Protein AF-0000000080700671 (afdb_homodimer)

InterPro domains:
  IPR002347 Short-chain dehydrogenase/reductase SDR [PF00106] (3-202)
  IPR002347 Short-chain dehydrogenase/reductase SDR [PR00081] (3-20)
  IPR002347 Short-chain dehydrogenase/reductase SDR [PR00081] (82-93)
  IPR002347 Short-chain dehydrogenase/reductase SDR [PR00081] (157-176)
  IPR002347 Short-chain dehydrogenase/reductase SDR [PR00081] (179-196)
  IPR036291 NAD(P)-binding domain superfamily [SSF51735] (3-239)
  IPR051721 Biopterin synthesis and organic compound reduction [PTHR44085] (3-232)

Organism: Aerococcus viridans (strain ATCC 11563 / DSM 20340 / CCUG 4311 / JCM 20461 / NBRC 12219 / NCTC 8251 / M1) (NCBI:txid655812)

Secondary structure (DSSP, 8-state):
-EEEEEESTTSHHHHHHHHHH--TTEEEEEEES-HHHHHHHHHHHHHH--S-EEEEE--TT-GGGHHHHHHHHHTTS-TTS--EEEEEE--------B-GGG--HHHHHHHHIIIIIHHHHHHHHHHHHHHHHT-EEEEEEE--GGGGS--TTBHHHHHHHHHHHHHHHHHHHHS-TTSSEEEEEEE--SB-SHHHHHHHH---TT-TTHHHHHHHHHTT-PBPHHHHHHHHIIIIIS-TT--EEEEETHHHHH--/-EEEEEESTTSHHHHHHHHHH--TTEEEEEEES-HHHHHHHHHHHHHH--S-EEEEE--TT-GGGHHHHHHHHHTTS-TTS--EEEEEE--------B-GGG--HHHHHHHHIIIIIHHHHHHHHHHHHHHHHT-EEEEEEE--GGGGS--TTBHHHHHHHHHHHHHHHHHHHHS-TT-SEEEEEEE--SB-SHHHHHHHH---TT-TTHHHHHHHHHTT-PBPHHHHHHHHIIIIIS-TT--EEEEETHHHHHT-

pLDDT: mean 85.97, std 13.71, range [36.41, 98.44]

Structure (mmCIF, N/CA/C/O backbone):
data_AF-0000000080700671-model_v1
#
loop_
_entity.id
_entity.type
_entity.pdbx_description
1 polymer 'Oxidoreductase, short chain dehydrogenase/reductase family protein'
#
loop_
_atom_site.group_PDB
_atom_site.id
_atom_site.type_symbol
_atom_site.label_atom_id
_atom_site.label_alt_id
_atom_site.label_comp_id
_atom_site.label_asym_id
_atom_site.label_entity_id
_atom_site.label_seq_id
_atom_site.pdbx_PDB_ins_code
_atom_site.Cartn_x
_atom_site.Cartn_y
_atom_site.Cartn_z
_atom_site.occupancy
_atom_site.B_iso_or_equiv
_atom_site.auth_seq_id
_atom_site.auth_comp_id
_atom_site.auth_asym_id
_atom_site.auth_atom_id
_atom_site.pdbx_PDB_model_num
ATOM 1 N N . MET A 1 1 ? -6.324 30.266 15.25 1 91.19 1 MET A N 1
ATOM 2 C CA . MET A 1 1 ? -5.254 29.359 15.656 1 91.19 1 MET A CA 1
ATOM 3 C C . MET A 1 1 ? -5.191 28.141 14.727 1 91.19 1 MET A C 1
ATOM 5 O O . MET A 1 1 ? -6.215 27.703 14.203 1 91.19 1 MET A O 1
ATOM 9 N N . GLU A 1 2 ? -3.973 27.672 14.469 1 95.5 2 GLU A N 1
ATOM 10 C CA . GLU A 1 2 ? -3.773 26.531 13.586 1 95.5 2 GLU A CA 1
ATOM 11 C C . GLU A 1 2 ? -2.814 25.516 14.203 1 95.5 2 GLU A C 1
ATOM 13 O O . GLU A 1 2 ? -1.739 25.891 14.688 1 95.5 2 GLU A O 1
ATOM 18 N N . TYR A 1 3 ? -3.271 24.281 14.273 1 97.06 3 TYR A N 1
ATOM 19 C CA . TYR A 1 3 ? -2.389 23.188 14.672 1 97.06 3 TYR A CA 1
ATOM 20 C C . TYR A 1 3 ? -1.729 22.547 13.453 1 97.06 3 TYR A C 1
ATOM 22 O O . TYR A 1 3 ? -2.412 22.078 12.547 1 97.06 3 TYR A O 1
ATOM 30 N N . VAL A 1 4 ? -0.402 22.562 13.391 1 97.69 4 VAL A N 1
ATOM 31 C CA . VAL A 1 4 ? 0.338 21.984 12.266 1 97.69 4 VAL A CA 1
ATOM 32 C C . VAL A 1 4 ? 1.104 20.75 12.727 1 97.69 4 VAL A C 1
ATOM 34 O O . VAL A 1 4 ? 2.041 20.859 13.516 1 97.69 4 VAL A O 1
ATOM 37 N N . ILE A 1 5 ? 0.683 19.625 12.242 1 98.25 5 ILE A N 1
ATOM 38 C CA . ILE A 1 5 ? 1.315 18.344 12.547 1 98.25 5 ILE A CA 1
ATOM 39 C C . ILE A 1 5 ? 2.33 18 11.453 1 98.25 5 ILE A C 1
ATOM 41 O O . ILE A 1 5 ? 1.986 17.953 10.273 1 98.25 5 ILE A O 1
ATOM 45 N N . ILE A 1 6 ? 3.594 17.766 11.797 1 97.88 6 ILE A N 1
ATOM 46 C CA . ILE A 1 6 ? 4.641 17.422 10.844 1 97.88 6 ILE A CA 1
ATOM 47 C C . ILE A 1 6 ? 5.254 16.078 11.211 1 97.88 6 ILE A C 1
ATOM 49 O O . ILE A 1 6 ? 5.828 15.922 12.297 1 97.88 6 ILE A O 1
ATOM 53 N N . THR A 1 7 ? 5.125 15.109 10.367 1 97.88 7 THR A N 1
ATOM 54 C CA . THR A 1 7 ? 5.812 13.836 10.57 1 97.88 7 THR A CA 1
ATOM 55 C C . THR A 1 7 ? 7.207 13.875 9.953 1 97.88 7 THR A C 1
ATOM 57 O O . THR A 1 7 ? 7.426 14.531 8.938 1 97.88 7 THR A O 1
ATOM 60 N N . GLY A 1 8 ? 8.141 13.125 10.586 1 94.62 8 GLY A N 1
ATOM 61 C CA . GLY A 1 8 ? 9.508 13.156 10.102 1 94.62 8 GLY A CA 1
ATOM 62 C C . GLY A 1 8 ? 10.188 14.5 10.305 1 94.62 8 GLY A C 1
ATOM 63 O O . GLY A 1 8 ? 10.859 15 9.398 1 94.62 8 GLY A O 1
ATOM 64 N N . ALA A 1 9 ? 10.023 15.078 11.414 1 92.81 9 ALA A N 1
ATOM 65 C CA . ALA A 1 9 ? 10.422 16.453 11.664 1 92.81 9 ALA A CA 1
ATOM 66 C C . ALA A 1 9 ? 11.883 16.531 12.117 1 92.81 9 ALA A C 1
ATOM 68 O O . ALA A 1 9 ? 12.414 17.625 12.344 1 92.81 9 ALA A O 1
ATOM 69 N N . ARG A 1 10 ? 12.57 15.438 12.156 1 86 10 ARG A N 1
ATOM 70 C CA . ARG A 1 10 ? 13.898 15.43 12.773 1 86 10 ARG A CA 1
ATOM 71 C C . ARG A 1 10 ? 14.961 15.906 11.789 1 86 10 ARG A C 1
ATOM 73 O O . ARG A 1 10 ? 16.031 16.359 12.203 1 86 10 ARG A O 1
ATOM 80 N N . LYS A 1 11 ? 14.781 15.75 10.508 1 83.62 11 LYS A N 1
ATOM 81 C CA . LYS A 1 11 ? 15.812 16.094 9.531 1 83.62 11 LYS A CA 1
ATOM 82 C C . LYS A 1 11 ? 15.195 16.453 8.188 1 83.62 11 LYS A C 1
ATOM 84 O O . LYS A 1 11 ? 13.984 16.344 7.996 1 83.62 11 LYS A O 1
ATOM 89 N N . GLY A 1 12 ? 16 17.078 7.395 1 88.25 12 GLY A N 1
ATOM 90 C CA . GLY A 1 12 ? 15.617 17.312 6.012 1 88.25 12 GLY A CA 1
ATOM 91 C C . GLY A 1 12 ? 14.484 18.312 5.871 1 88.25 12 GLY A C 1
ATOM 92 O O . GLY A 1 12 ? 14.516 19.391 6.465 1 88.25 12 GLY A O 1
ATOM 93 N N . LEU A 1 13 ? 13.609 17.922 5.012 1 89.56 13 LEU A N 1
ATOM 94 C CA . LEU A 1 13 ? 12.492 18.812 4.695 1 89.56 13 LEU A CA 1
ATOM 95 C C . LEU A 1 13 ? 11.602 19.016 5.922 1 89.56 13 LEU A C 1
ATOM 97 O O . LEU A 1 13 ? 11.109 20.125 6.152 1 89.56 13 LEU A O 1
ATOM 101 N N . GLY A 1 14 ? 11.453 17.953 6.75 1 93.56 14 GLY A N 1
ATOM 102 C CA . GLY A 1 14 ? 10.617 18.062 7.938 1 93.56 14 GLY A CA 1
ATOM 103 C C . GLY A 1 14 ? 11.117 19.109 8.922 1 93.56 14 GLY A C 1
ATOM 104 O O . GLY A 1 14 ? 10.336 19.891 9.445 1 93.56 14 GLY A O 1
ATOM 105 N N . ARG A 1 15 ? 12.352 19.094 9.133 1 92.62 15 ARG A N 1
ATOM 106 C CA . ARG A 1 15 ? 12.961 20.062 10.039 1 92.62 15 ARG A CA 1
ATOM 107 C C . ARG A 1 15 ? 12.852 21.469 9.477 1 92.62 15 ARG A C 1
ATOM 109 O O . ARG A 1 15 ? 12.508 22.406 10.203 1 92.62 15 ARG A O 1
ATOM 116 N N . SER A 1 16 ? 13.125 21.609 8.219 1 93.44 16 SER A N 1
ATOM 117 C CA . SER A 1 16 ? 13.047 22.906 7.559 1 93.44 16 SER A CA 1
ATOM 118 C C . SER A 1 16 ? 11.617 23.453 7.57 1 93.44 16 SER A C 1
ATOM 120 O O . SER A 1 16 ? 11.398 24.641 7.777 1 93.44 16 SER A O 1
ATOM 122 N N . LEU A 1 17 ? 10.695 22.578 7.352 1 95.12 17 LEU A N 1
ATOM 123 C CA . LEU A 1 17 ? 9.289 22.969 7.395 1 95.12 17 LEU A CA 1
ATOM 124 C C . LEU A 1 17 ? 8.914 23.469 8.789 1 95.12 17 LEU A C 1
ATOM 126 O O . LEU A 1 17 ? 8.227 24.484 8.922 1 95.12 17 LEU A O 1
ATOM 130 N N . ALA A 1 18 ? 9.375 22.734 9.812 1 95 18 ALA A N 1
ATOM 131 C CA . ALA A 1 18 ? 9.102 23.172 11.18 1 95 18 ALA A CA 1
ATOM 132 C C . ALA A 1 18 ? 9.602 24.594 11.422 1 95 18 ALA A C 1
ATOM 134 O O . ALA A 1 18 ? 8.875 25.422 11.969 1 95 18 ALA A O 1
ATOM 135 N N . ARG A 1 19 ? 10.766 24.922 10.914 1 93.5 19 ARG A N 1
ATOM 136 C CA . ARG A 1 19 ? 11.398 26.234 11.078 1 93.5 19 ARG A CA 1
ATOM 137 C C . ARG A 1 19 ? 10.648 27.312 10.312 1 93.5 19 ARG A C 1
ATOM 139 O O . ARG A 1 19 ? 10.57 28.453 10.758 1 93.5 19 ARG A O 1
ATOM 146 N N . THR A 1 20 ? 10.156 26.875 9.242 1 94.12 20 THR A N 1
ATOM 147 C CA . THR A 1 20 ? 9.602 27.844 8.297 1 94.12 20 THR A CA 1
ATOM 148 C C . THR A 1 20 ? 8.141 28.156 8.633 1 94.12 20 THR A C 1
ATOM 150 O O . THR A 1 20 ? 7.695 29.297 8.469 1 94.12 20 THR A O 1
ATOM 153 N N . VAL A 1 21 ? 7.434 27.188 9.148 1 94.5 21 VAL A N 1
ATOM 154 C CA . VAL A 1 21 ? 5.984 27.328 9.258 1 94.5 21 VAL A CA 1
ATOM 155 C C . VAL A 1 21 ? 5.617 27.906 10.625 1 94.5 21 VAL A C 1
ATOM 157 O O . VAL A 1 21 ? 4.512 28.422 10.812 1 94.5 21 VAL A O 1
ATOM 160 N N . ILE A 1 22 ? 6.469 27.891 11.57 1 92.88 22 ILE A N 1
ATOM 161 C CA . ILE A 1 22 ? 6.16 28.344 12.922 1 92.88 22 ILE A CA 1
ATOM 162 C C . ILE A 1 22 ? 5.895 29.844 12.906 1 92.88 22 ILE A C 1
ATOM 164 O O . ILE A 1 22 ? 6.605 30.609 12.242 1 92.88 22 ILE A O 1
ATOM 168 N N . ASP A 1 23 ? 4.809 30.219 13.523 1 87.62 23 ASP A N 1
ATOM 169 C CA . ASP A 1 23 ? 4.488 31.625 13.742 1 87.62 23 ASP A CA 1
ATOM 170 C C . ASP A 1 23 ? 3.57 31.797 14.953 1 87.62 23 ASP A C 1
ATOM 172 O O . ASP A 1 23 ? 3.279 30.828 15.664 1 87.62 23 ASP A O 1
ATOM 176 N N . LYS A 1 24 ? 3.084 33.062 15.281 1 86.12 24 LYS A N 1
ATOM 177 C CA . LYS A 1 24 ? 2.355 33.406 16.5 1 86.12 24 LYS A CA 1
ATOM 178 C C . LYS A 1 24 ? 0.981 32.75 16.516 1 86.12 24 LYS A C 1
ATOM 180 O O . LYS A 1 24 ? 0.386 32.562 17.594 1 86.12 24 LYS A O 1
ATOM 185 N N . ASP A 1 25 ? 0.47 32.344 15.422 1 90.38 25 ASP A N 1
ATOM 186 C CA . ASP A 1 25 ? -0.887 31.797 15.352 1 90.38 25 ASP A CA 1
ATOM 187 C C . ASP A 1 25 ? -0.872 30.297 15.125 1 90.38 25 ASP A C 1
ATOM 189 O O . ASP A 1 25 ? -1.911 29.688 14.844 1 90.38 25 ASP A O 1
ATOM 193 N N . ARG A 1 26 ? 0.323 29.641 15.273 1 94.44 26 ARG A N 1
ATOM 194 C CA . ARG A 1 26 ? 0.425 28.203 14.984 1 94.44 26 ARG A CA 1
ATOM 195 C C . ARG A 1 26 ? 1.036 27.453 16.156 1 94.44 26 ARG A C 1
ATOM 197 O O . ARG A 1 26 ? 1.995 27.922 16.781 1 94.44 26 ARG A O 1
ATOM 204 N N . VAL A 1 27 ? 0.409 26.375 16.484 1 94.38 27 VAL A N 1
ATOM 205 C CA . VAL A 1 27 ? 0.994 25.391 17.375 1 94.38 27 VAL A CA 1
ATOM 206 C C . VAL A 1 27 ? 1.587 24.234 16.562 1 94.38 27 VAL A C 1
ATOM 208 O O . VAL A 1 27 ? 0.885 23.609 15.773 1 94.38 27 VAL A O 1
ATOM 211 N N . LEU A 1 28 ? 2.863 23.953 16.75 1 96.56 28 LEU A N 1
ATOM 212 C CA . LEU A 1 28 ? 3.523 22.891 15.992 1 96.56 28 LEU A CA 1
ATOM 213 C C . LEU A 1 28 ? 3.51 21.594 16.781 1 96.56 28 LEU A C 1
ATOM 215 O O . LEU A 1 28 ? 3.768 21.578 17.984 1 96.56 28 LEU A O 1
ATOM 219 N N . ILE A 1 29 ? 3.139 20.594 16.125 1 97.44 29 ILE A N 1
ATOM 220 C CA . ILE A 1 29 ? 3.203 19.219 16.641 1 97.44 29 ILE A CA 1
ATOM 221 C C . ILE A 1 29 ? 4.18 18.406 15.805 1 97.44 29 ILE A C 1
ATOM 223 O O . ILE A 1 29 ? 3.889 18.047 14.656 1 97.44 29 ILE A O 1
ATOM 227 N N . LEU A 1 30 ? 5.336 18.094 16.391 1 97.44 30 LEU A N 1
ATOM 228 C CA . LEU A 1 30 ? 6.434 17.453 15.68 1 97.44 30 LEU A CA 1
ATOM 229 C C . LEU A 1 30 ? 6.531 15.984 16.047 1 97.44 30 LEU A C 1
ATOM 231 O O . LEU A 1 30 ? 6.609 15.625 17.219 1 97.44 30 LEU A O 1
ATOM 235 N N . ILE A 1 31 ? 6.5 15.133 15.047 1 97.75 31 ILE A N 1
ATOM 236 C CA . ILE A 1 31 ? 6.605 13.688 15.234 1 97.75 31 ILE A CA 1
ATOM 237 C C . ILE A 1 31 ? 7.867 13.164 14.547 1 97.75 31 ILE A C 1
ATOM 239 O O . ILE A 1 31 ? 8.078 13.406 13.352 1 97.75 31 ILE A O 1
ATOM 243 N N . ALA A 1 32 ? 8.703 12.516 15.242 1 95.62 32 ALA A N 1
ATOM 244 C CA . ALA A 1 32 ? 9.891 11.852 14.711 1 95.62 32 ALA A CA 1
ATOM 245 C C . ALA A 1 32 ? 10.414 10.797 15.68 1 95.62 32 ALA A C 1
ATOM 247 O O . ALA A 1 32 ? 10.031 10.781 16.859 1 95.62 32 ALA A O 1
ATOM 248 N N . ARG A 1 33 ? 11.312 9.977 15.234 1 91.44 33 ARG A N 1
ATOM 249 C CA . ARG A 1 33 ? 11.789 8.852 16.047 1 91.44 33 ARG A CA 1
ATOM 250 C C . ARG A 1 33 ? 12.812 9.312 17.078 1 91.44 33 ARG A C 1
ATOM 252 O O . ARG A 1 33 ? 12.875 8.773 18.172 1 91.44 33 ARG A O 1
ATOM 259 N N . ASP A 1 34 ? 13.547 10.32 16.719 1 89.62 34 ASP A N 1
ATOM 260 C CA . ASP A 1 34 ? 14.695 10.719 17.516 1 89.62 34 ASP A CA 1
ATOM 261 C C . ASP A 1 34 ? 14.312 11.797 18.531 1 89.62 34 ASP A C 1
ATOM 263 O O . ASP A 1 34 ? 14.172 12.969 18.172 1 89.62 34 ASP A O 1
ATOM 267 N N . GLN A 1 35 ? 14.312 11.352 19.75 1 91.94 35 GLN A N 1
ATOM 268 C CA . GLN A 1 35 ? 13.914 12.281 20.812 1 91.94 35 GLN A CA 1
ATOM 269 C C . GLN A 1 35 ? 14.906 13.43 20.938 1 91.94 35 GLN A C 1
ATOM 271 O O . GLN A 1 35 ? 14.508 14.578 21.141 1 91.94 35 GLN A O 1
ATOM 276 N N . PHE A 1 36 ? 16.125 13.109 20.812 1 91.56 36 PHE A N 1
ATOM 277 C CA . PHE A 1 36 ? 17.156 14.125 20.984 1 91.56 36 PHE A CA 1
ATOM 278 C C . PHE A 1 36 ? 17.047 15.195 19.906 1 91.56 36 PHE A C 1
ATOM 280 O O . PHE A 1 36 ? 17.047 16.391 20.203 1 91.56 36 PHE A O 1
ATOM 287 N N . LYS A 1 37 ? 16.875 14.766 18.672 1 92.06 37 LYS A N 1
ATOM 288 C CA . LYS A 1 37 ? 16.75 15.711 17.562 1 92.06 37 LYS A CA 1
ATOM 289 C C . LYS A 1 37 ? 15.477 16.531 17.672 1 92.06 37 LYS A C 1
ATOM 291 O O . LYS A 1 37 ? 15.453 17.719 17.312 1 92.06 37 LYS A O 1
ATOM 296 N N . LEU A 1 38 ? 14.422 15.93 18.141 1 93.94 38 LEU A N 1
ATOM 297 C CA . LEU A 1 38 ? 13.172 16.641 18.344 1 93.94 38 LEU A CA 1
ATOM 298 C C . LEU A 1 38 ? 13.336 17.719 19.406 1 93.94 38 LEU A C 1
ATOM 300 O O . LEU A 1 38 ? 12.836 18.844 19.25 1 93.94 38 LEU A O 1
ATOM 304 N N . ASN A 1 39 ? 14.039 17.375 20.469 1 91.69 39 ASN A N 1
ATOM 305 C CA . ASN A 1 39 ? 14.289 18.344 21.531 1 91.69 39 ASN A CA 1
ATOM 306 C C . ASN A 1 39 ? 15.133 19.516 21.047 1 91.69 39 ASN A C 1
ATOM 308 O O . ASN A 1 39 ? 14.906 20.672 21.438 1 91.69 39 ASN A O 1
ATOM 312 N N . GLU A 1 40 ? 16.031 19.203 20.219 1 92.94 40 GLU A N 1
ATOM 313 C CA . GLU A 1 40 ? 16.891 20.234 19.656 1 92.94 40 GLU A CA 1
ATOM 314 C C . GLU A 1 40 ? 16.094 21.234 18.828 1 92.94 40 GLU A C 1
ATOM 316 O O . GLU A 1 40 ? 16.266 22.453 18.984 1 92.94 40 GLU A O 1
ATOM 321 N N . ILE A 1 41 ? 15.258 20.719 18 1 91.88 41 ILE A N 1
ATOM 322 C CA . ILE A 1 41 ? 14.477 21.609 17.156 1 91.88 41 ILE A CA 1
ATOM 323 C C . ILE A 1 41 ? 13.492 22.391 18 1 91.88 41 ILE A C 1
ATOM 325 O O . ILE A 1 41 ? 13.266 23.578 17.766 1 91.88 41 ILE A O 1
ATOM 329 N N . LYS A 1 42 ? 12.906 21.766 18.953 1 92.69 42 LYS A N 1
ATOM 330 C CA . LYS A 1 42 ? 12 22.453 19.859 1 92.69 42 LYS A CA 1
ATOM 331 C C . LYS A 1 42 ? 12.703 23.594 20.594 1 92.69 42 LYS A C 1
ATOM 333 O O . LYS A 1 42 ? 12.18 24.703 20.656 1 92.69 42 LYS A O 1
ATOM 338 N N . ALA A 1 43 ? 13.875 23.328 21.094 1 91.75 43 ALA A N 1
ATOM 339 C CA . ALA A 1 43 ? 14.648 24.344 21.812 1 91.75 43 ALA A CA 1
ATOM 340 C C . ALA A 1 43 ? 15.008 25.516 20.891 1 91.75 43 ALA A C 1
ATOM 342 O O . ALA A 1 43 ? 14.922 26.672 21.281 1 91.75 43 ALA A O 1
ATOM 343 N N . GLU A 1 44 ? 15.398 25.172 19.734 1 91.75 44 GLU A N 1
ATOM 344 C CA . GLU A 1 44 ? 15.75 26.172 18.734 1 91.75 44 GLU A CA 1
ATOM 345 C C . GLU A 1 44 ? 14.57 27.094 18.422 1 91.75 44 GLU A C 1
ATOM 347 O O . GLU A 1 44 ? 14.719 28.312 18.406 1 91.75 44 GLU A O 1
ATOM 352 N N . LEU A 1 45 ? 13.445 26.516 18.188 1 91.75 45 LEU A N 1
ATOM 353 C CA . LEU A 1 45 ? 12.258 27.266 17.781 1 91.75 45 LEU A CA 1
ATOM 354 C C . LEU A 1 45 ? 11.719 28.078 18.953 1 91.75 45 LEU A C 1
ATOM 356 O O . LEU A 1 45 ? 11.203 29.188 18.766 1 91.75 45 LEU A O 1
ATOM 360 N N . ASN A 1 46 ? 11.867 27.562 20.156 1 89.31 46 ASN A N 1
ATOM 361 C CA . ASN A 1 46 ? 11.367 28.25 21.344 1 89.31 46 ASN A CA 1
ATOM 362 C C . ASN A 1 46 ? 12.156 29.516 21.641 1 89.31 46 ASN A C 1
ATOM 364 O O . ASN A 1 46 ? 11.664 30.422 22.328 1 89.31 46 ASN A O 1
ATOM 368 N N . LYS A 1 47 ? 13.336 29.547 21.25 1 87.19 47 LYS A N 1
ATOM 369 C CA . LYS A 1 47 ? 14.148 30.734 21.453 1 87.19 47 LYS A CA 1
ATOM 370 C C . LYS A 1 47 ? 13.562 31.938 20.703 1 87.19 47 LYS A C 1
ATOM 372 O O . LYS A 1 47 ? 13.641 33.062 21.188 1 87.19 47 LYS A O 1
ATOM 377 N N . LYS A 1 48 ? 12.938 31.609 19.656 1 82.69 48 LYS A N 1
ATOM 378 C CA . LYS A 1 48 ? 12.461 32.688 18.797 1 82.69 48 LYS A CA 1
ATOM 379 C C . LYS A 1 48 ? 10.953 32.875 18.906 1 82.69 48 LYS A C 1
ATOM 381 O O . LYS A 1 48 ? 10.43 33.969 18.656 1 82.69 48 LYS A O 1
ATOM 386 N N . HIS A 1 49 ? 10.406 31.75 19.156 1 81.44 49 HIS A N 1
ATOM 387 C CA . HIS A 1 49 ? 8.945 31.75 19.219 1 81.44 49 HIS A CA 1
ATOM 388 C C . HIS A 1 49 ? 8.453 31.297 20.594 1 81.44 49 HIS A C 1
ATOM 390 O O . HIS A 1 49 ? 8.992 30.344 21.172 1 81.44 49 HIS A O 1
ATOM 396 N N . HIS A 1 50 ? 7.664 32.062 21.203 1 78.06 50 HIS A N 1
ATOM 397 C CA . HIS A 1 50 ? 7.102 31.688 22.484 1 78.06 50 HIS A CA 1
ATOM 398 C C . HIS A 1 50 ? 5.828 30.859 22.312 1 78.06 50 HIS A C 1
ATOM 400 O O . HIS A 1 50 ? 4.902 30.969 23.125 1 78.06 50 HIS A O 1
ATOM 406 N N . GLN A 1 51 ? 5.812 30.125 21.203 1 75.69 51 GLN A N 1
ATOM 407 C CA . GLN A 1 51 ? 4.625 29.328 20.891 1 75.69 51 GLN A CA 1
ATOM 408 C C . GLN A 1 51 ? 4.77 27.906 21.391 1 75.69 51 GLN A C 1
ATOM 410 O O . GLN A 1 51 ? 5.879 27.453 21.703 1 75.69 51 GLN A O 1
ATOM 415 N N . LYS A 1 52 ? 3.643 27.359 21.578 1 83.88 52 LYS A N 1
ATOM 416 C CA . LYS A 1 52 ? 3.586 25.969 22.016 1 83.88 52 LYS A CA 1
ATOM 417 C C . LYS A 1 52 ? 4.055 25.016 20.922 1 83.88 52 LYS A C 1
ATOM 419 O O . LYS A 1 52 ? 3.549 25.062 19.797 1 83.88 52 LYS A O 1
ATOM 424 N N . ILE A 1 53 ? 5.16 24.375 21.172 1 93.31 53 ILE A N 1
ATOM 425 C CA . ILE A 1 53 ? 5.672 23.312 20.312 1 93.31 53 ILE A CA 1
ATOM 426 C C . ILE A 1 53 ? 5.586 21.969 21.031 1 93.31 53 ILE A C 1
ATOM 428 O O . ILE A 1 53 ? 6.145 21.812 22.125 1 93.31 53 ILE A O 1
ATOM 432 N N . LEU A 1 54 ? 4.84 21.062 20.484 1 94.56 54 LEU A N 1
ATOM 433 C CA . LEU A 1 54 ? 4.699 19.719 21.047 1 94.56 54 LEU A CA 1
ATOM 434 C C . LEU A 1 54 ? 5.527 18.719 20.25 1 94.56 54 LEU A C 1
ATOM 436 O O . LEU A 1 54 ? 5.414 18.641 19.031 1 94.56 54 LEU A O 1
ATOM 440 N N . ALA A 1 55 ? 6.418 18.047 20.938 1 95.12 55 ALA A N 1
ATOM 441 C CA . ALA A 1 55 ? 7.266 17.047 20.297 1 95.12 55 ALA A CA 1
ATOM 442 C C . ALA A 1 55 ? 6.863 15.641 20.75 1 95.12 55 ALA A C 1
ATOM 444 O O . ALA A 1 55 ? 6.762 15.359 21.938 1 95.12 55 ALA A O 1
ATOM 445 N N . TYR A 1 56 ? 6.605 14.805 19.797 1 96.94 56 TYR A N 1
ATOM 446 C CA . TYR A 1 56 ? 6.25 13.414 20.062 1 96.94 56 TYR A CA 1
ATOM 447 C C . TYR A 1 56 ? 7.301 12.461 19.484 1 96.94 56 TYR A C 1
ATOM 449 O O . TYR A 1 56 ? 7.297 12.172 18.297 1 96.94 56 TYR A O 1
ATOM 457 N N . PRO A 1 57 ? 8.25 12 20.391 1 97 57 PRO A N 1
ATOM 458 C CA . PRO A 1 57 ? 9.133 10.922 19.922 1 97 57 PRO A CA 1
ATOM 459 C C . PRO A 1 57 ? 8.383 9.625 19.625 1 97 57 PRO A C 1
ATOM 461 O O . PRO A 1 57 ? 7.902 8.961 20.547 1 97 57 PRO A O 1
ATOM 464 N N . PHE A 1 58 ? 8.273 9.305 18.344 1 97.5 58 PHE A N 1
ATOM 465 C CA . PHE A 1 58 ? 7.449 8.172 17.953 1 97.5 58 PHE A CA 1
ATOM 466 C C . PHE A 1 58 ? 7.953 7.566 16.641 1 97.5 58 PHE A C 1
ATOM 468 O O . PHE A 1 58 ? 8.297 8.289 15.711 1 97.5 58 PHE A O 1
ATOM 475 N N . ASP A 1 59 ? 8.047 6.309 16.672 1 96.88 59 ASP A N 1
ATOM 476 C CA . ASP A 1 59 ? 8.375 5.551 15.461 1 96.88 59 ASP A CA 1
ATOM 477 C C . ASP A 1 59 ? 7.113 5.102 14.727 1 96.88 59 ASP A C 1
ATOM 479 O O . ASP A 1 59 ? 6.387 4.234 15.211 1 96.88 59 ASP A O 1
ATOM 483 N N . LEU A 1 60 ? 6.949 5.637 13.531 1 96.62 60 LEU A N 1
ATOM 484 C CA . LEU A 1 60 ? 5.734 5.359 12.773 1 96.62 60 LEU A CA 1
ATOM 485 C C . LEU A 1 60 ? 5.688 3.896 12.344 1 96.62 60 LEU A C 1
ATOM 487 O O . LEU A 1 60 ? 4.645 3.412 11.891 1 96.62 60 LEU A O 1
ATOM 491 N N . ASN A 1 61 ? 6.77 3.164 12.5 1 95.56 61 ASN A N 1
ATOM 492 C CA . ASN A 1 61 ? 6.77 1.725 12.258 1 95.56 61 ASN A CA 1
ATOM 493 C C . ASN A 1 61 ? 5.938 0.986 13.305 1 95.56 61 ASN A C 1
ATOM 495 O O . ASN A 1 61 ? 5.594 -0.182 13.117 1 95.56 61 ASN A O 1
ATOM 499 N N . ASN A 1 62 ? 5.773 1.614 14.406 1 96.12 62 ASN A N 1
ATOM 500 C CA . ASN A 1 62 ? 4.914 1.041 15.445 1 96.12 62 ASN A CA 1
ATOM 501 C C . ASN A 1 62 ? 3.441 1.315 15.164 1 96.12 62 ASN A C 1
ATOM 503 O O . ASN A 1 62 ? 2.775 2.004 15.938 1 96.12 62 ASN A O 1
ATOM 507 N N . TYR A 1 63 ? 2.947 0.668 14.227 1 95.75 63 TYR A N 1
ATOM 508 C CA . TYR A 1 63 ? 1.61 0.933 13.711 1 95.75 63 TYR A CA 1
ATOM 509 C C . TYR A 1 63 ? 0.563 0.804 14.812 1 95.75 63 TYR A C 1
ATOM 511 O O . TYR A 1 63 ? -0.365 1.612 14.891 1 95.75 63 TYR A O 1
ATOM 519 N N . GLU A 1 64 ? 0.706 -0.164 15.641 1 93.94 64 GLU A N 1
ATOM 520 C CA . GLU A 1 64 ? -0.296 -0.486 16.656 1 93.94 64 GLU A CA 1
ATOM 521 C C . GLU A 1 64 ? -0.45 0.651 17.656 1 93.94 64 GLU A C 1
ATOM 523 O O . GLU A 1 64 ? -1.434 0.704 18.406 1 93.94 64 GLU A O 1
ATOM 528 N N . ASN A 1 65 ? 0.469 1.576 17.672 1 97 65 ASN A N 1
ATOM 529 C CA . ASN A 1 65 ? 0.432 2.674 18.641 1 97 65 ASN A CA 1
ATOM 530 C C . ASN A 1 65 ? 0.127 4.004 17.953 1 97 65 ASN A C 1
ATOM 532 O O . ASN A 1 65 ? 0.079 5.047 18.609 1 97 65 ASN A O 1
ATOM 536 N N . VAL A 1 66 ? -0.069 4.027 16.656 1 97.75 66 VAL A N 1
ATOM 537 C CA . VAL A 1 66 ? -0.323 5.266 15.922 1 97.75 66 VAL A CA 1
ATOM 538 C C . VAL A 1 66 ? -1.68 5.836 16.328 1 97.75 66 VAL A C 1
ATOM 540 O O . VAL A 1 66 ? -1.833 7.051 16.469 1 97.75 66 VAL A O 1
ATOM 543 N N . ASP A 1 67 ? -2.609 4.914 16.5 1 97.19 67 ASP A N 1
ATOM 544 C CA . ASP A 1 67 ? -3.934 5.355 16.922 1 97.19 67 ASP A CA 1
ATOM 545 C C . ASP A 1 67 ? -3.865 6.094 18.266 1 97.19 67 ASP A C 1
ATOM 547 O O . ASP A 1 67 ? -4.469 7.156 18.422 1 97.19 67 ASP A O 1
ATOM 551 N N . ASP A 1 68 ? -3.145 5.551 19.188 1 97.44 68 ASP A N 1
ATOM 552 C CA . ASP A 1 68 ? -2.965 6.172 20.5 1 97.44 68 ASP A CA 1
ATOM 553 C C . ASP A 1 68 ? -2.234 7.508 20.375 1 97.44 68 ASP A C 1
ATOM 555 O O . ASP A 1 68 ? -2.578 8.477 21.062 1 97.44 68 ASP A O 1
ATOM 559 N N . LEU A 1 69 ? -1.194 7.52 19.562 1 97.94 69 LEU A N 1
ATOM 560 C CA . LEU A 1 69 ? -0.479 8.758 19.281 1 97.94 69 LEU A CA 1
ATOM 561 C C . LEU A 1 69 ? -1.438 9.852 18.812 1 97.94 69 LEU A C 1
ATOM 563 O O . LEU A 1 69 ? -1.421 10.969 19.328 1 97.94 69 LEU A O 1
ATOM 567 N N . MET A 1 70 ? -2.326 9.516 17.875 1 97.88 70 MET A N 1
ATOM 568 C CA . MET A 1 70 ? -3.262 10.477 17.297 1 97.88 70 MET A CA 1
ATOM 569 C C . MET A 1 70 ? -4.281 10.938 18.344 1 97.88 70 MET A C 1
ATOM 571 O O . MET A 1 70 ? -4.664 12.109 18.359 1 97.88 70 MET A O 1
ATOM 575 N N . ASN A 1 71 ? -4.707 9.977 19.188 1 97.44 71 ASN A N 1
ATOM 576 C CA . ASN A 1 71 ? -5.605 10.359 20.281 1 97.44 71 ASN A CA 1
ATOM 577 C C . ASN A 1 71 ? -4.961 11.391 21.203 1 97.44 71 ASN A C 1
ATOM 579 O O . ASN A 1 71 ? -5.598 12.375 21.578 1 97.44 71 ASN A O 1
ATOM 583 N N . ASN A 1 72 ? -3.748 11.141 21.547 1 97.5 72 ASN A N 1
ATOM 584 C CA . ASN A 1 72 ? -3.016 12.062 22.406 1 97.5 72 ASN A CA 1
ATOM 585 C C . ASN A 1 72 ? -2.879 13.438 21.75 1 97.5 72 ASN A C 1
ATOM 587 O O . ASN A 1 72 ? -3 14.461 22.422 1 97.5 72 ASN A O 1
ATOM 591 N N . ILE A 1 73 ? -2.648 13.492 20.453 1 97.69 73 ILE A N 1
ATOM 592 C CA . ILE A 1 73 ? -2.502 14.742 19.719 1 97.69 73 ILE A CA 1
ATOM 593 C C . ILE A 1 73 ? -3.834 15.484 19.688 1 97.69 73 ILE A C 1
ATOM 595 O O . ILE A 1 73 ? -3.887 16.688 19.953 1 97.69 73 ILE A O 1
ATOM 599 N N . ILE A 1 74 ? -4.902 14.766 19.406 1 97 74 ILE A N 1
ATOM 600 C CA . ILE A 1 74 ? -6.23 15.352 19.297 1 97 74 ILE A CA 1
ATOM 601 C C . ILE A 1 74 ? -6.641 15.961 20.641 1 97 74 ILE A C 1
ATOM 603 O O . ILE A 1 74 ? -7.293 17 20.688 1 97 74 ILE A O 1
ATOM 607 N N . LEU A 1 75 ? -6.168 15.336 21.734 1 95.81 75 LEU A N 1
ATOM 608 C CA . LEU A 1 75 ? -6.473 15.828 23.062 1 95.81 75 LEU A CA 1
ATOM 609 C C . LEU A 1 75 ? -5.828 17.188 23.297 1 95.81 75 LEU A C 1
ATOM 611 O O . LEU A 1 75 ? -6.223 17.922 24.219 1 95.81 75 LEU A O 1
ATOM 615 N N . GLN A 1 76 ? -4.863 17.547 22.5 1 94.62 76 GLN A N 1
ATOM 616 C CA . GLN A 1 76 ? -4.176 18.828 22.672 1 94.62 76 GLN A CA 1
ATOM 617 C C . GLN A 1 76 ? -4.973 19.969 22.031 1 94.62 76 GLN A C 1
ATOM 619 O O . GLN A 1 76 ? -4.691 21.141 22.281 1 94.62 76 GLN A O 1
ATOM 624 N N . PHE A 1 77 ? -5.934 19.625 21.156 1 94.94 77 PHE A N 1
ATOM 625 C CA . PHE A 1 77 ? -6.73 20.656 20.484 1 94.94 77 PHE A CA 1
ATOM 626 C C . PHE A 1 77 ? -7.68 21.328 21.469 1 94.94 77 PHE A C 1
ATOM 628 O O . PHE A 1 77 ? -8.305 20.656 22.297 1 94.94 77 PHE A O 1
ATOM 635 N N . ASN A 1 78 ? -7.711 22.625 21.484 1 90.31 78 ASN A N 1
ATOM 636 C CA . ASN A 1 78 ? -8.68 23.359 22.297 1 90.31 78 ASN A CA 1
ATOM 637 C C . ASN A 1 78 ? -10.031 23.453 21.594 1 90.31 78 ASN A C 1
ATOM 639 O O . ASN A 1 78 ? -10.281 24.406 20.844 1 90.31 78 ASN A O 1
ATOM 643 N N . LEU A 1 79 ? -10.93 22.625 21.906 1 86.62 79 LEU A N 1
ATOM 644 C CA . LEU A 1 79 ? -12.18 22.438 21.172 1 86.62 79 LEU A CA 1
ATOM 645 C C . LEU A 1 79 ? -13.102 23.641 21.375 1 86.62 79 LEU A C 1
ATOM 647 O O . LEU A 1 79 ? -14.062 23.828 20.625 1 86.62 79 LEU A O 1
ATOM 651 N N . LYS A 1 80 ? -12.758 24.406 22.312 1 86.5 80 LYS A N 1
ATOM 652 C CA . LYS A 1 80 ? -13.594 25.578 22.609 1 86.5 80 LYS A CA 1
ATOM 653 C C . LYS A 1 80 ? -13.312 26.703 21.625 1 86.5 80 LYS A C 1
ATOM 655 O O . LYS A 1 80 ? -14.133 27.609 21.469 1 86.5 80 LYS A O 1
ATOM 660 N N . ASP A 1 81 ? -12.18 26.625 21.016 1 88 81 ASP A N 1
ATOM 661 C CA . ASP A 1 81 ? -11.766 27.656 20.078 1 88 81 ASP A CA 1
ATOM 662 C C . ASP A 1 81 ? -11.945 27.203 18.625 1 88 81 ASP A C 1
ATOM 664 O O . ASP A 1 81 ? -12.125 26.016 18.375 1 88 81 ASP A O 1
ATOM 668 N N . ASP A 1 82 ? -12.117 28.172 17.828 1 91.38 82 ASP A N 1
ATOM 669 C CA . ASP A 1 82 ? -12.039 27.875 16.391 1 91.38 82 ASP A CA 1
ATOM 670 C C . ASP A 1 82 ? -10.594 27.703 15.945 1 91.38 82 ASP A C 1
ATOM 672 O O . ASP A 1 82 ? -9.727 28.516 16.312 1 91.38 82 ASP A O 1
ATOM 676 N N . PHE A 1 83 ? -10.375 26.625 15.367 1 95.38 83 PHE A N 1
ATOM 677 C CA . PHE A 1 83 ? -9.023 26.359 14.898 1 95.38 83 PHE A CA 1
ATOM 678 C C . PHE A 1 83 ? -9.039 25.531 13.633 1 95.38 83 PHE A C 1
ATOM 680 O O . PHE A 1 83 ? -10.07 24.969 13.258 1 95.38 83 PHE A O 1
ATOM 687 N N . LYS A 1 84 ? -7.902 25.531 13 1 96.5 84 LYS A N 1
ATOM 688 C CA . LYS A 1 84 ? -7.664 24.703 11.82 1 96.5 84 LYS A CA 1
ATOM 689 C C . LYS A 1 84 ? -6.547 23.688 12.07 1 96.5 84 LYS A C 1
ATOM 691 O O . LYS A 1 84 ? -5.758 23.859 13.008 1 96.5 84 LYS A O 1
ATOM 696 N N . ILE A 1 85 ? -6.586 22.672 11.289 1 97.81 85 ILE A N 1
ATOM 697 C CA . ILE A 1 85 ? -5.574 21.625 11.422 1 97.81 85 ILE A CA 1
ATOM 698 C C . ILE A 1 85 ? -4.855 21.438 10.094 1 97.81 85 ILE A C 1
ATOM 700 O O . ILE A 1 85 ? -5.488 21.406 9.039 1 97.81 85 ILE A O 1
ATOM 704 N N . THR A 1 86 ? -3.566 21.375 10.094 1 97.81 86 THR A N 1
ATOM 705 C CA . THR A 1 86 ? -2.77 20.969 8.938 1 97.81 86 THR A CA 1
ATOM 706 C C . THR A 1 86 ? -1.898 19.766 9.273 1 97.81 86 THR A C 1
ATOM 708 O O . THR A 1 86 ? -1.148 19.781 10.25 1 97.81 86 THR A O 1
ATOM 711 N N . LEU A 1 87 ? -2.074 18.703 8.555 1 98.19 87 LEU A N 1
ATOM 712 C CA . LEU A 1 87 ? -1.186 17.547 8.625 1 98.19 87 LEU A CA 1
ATOM 713 C C . LEU A 1 87 ? -0.198 17.562 7.465 1 98.19 87 LEU A C 1
ATOM 715 O O . LEU A 1 87 ? -0.602 17.531 6.301 1 98.19 87 LEU A O 1
ATOM 719 N N . ILE A 1 88 ? 1.057 17.656 7.754 1 97.44 88 ILE A N 1
ATOM 720 C CA . ILE A 1 88 ? 2.117 17.5 6.766 1 97.44 88 ILE A CA 1
ATOM 721 C C . ILE A 1 88 ? 2.74 16.109 6.895 1 97.44 88 ILE A C 1
ATOM 723 O O . ILE A 1 88 ? 3.598 15.891 7.75 1 97.44 88 ILE A O 1
ATOM 727 N N . ASN A 1 89 ? 2.285 15.266 6.062 1 96.19 89 ASN A N 1
ATOM 728 C CA . ASN A 1 89 ? 2.865 13.93 5.961 1 96.19 89 ASN A CA 1
ATOM 729 C C . ASN A 1 89 ? 4.191 13.953 5.207 1 96.19 89 ASN A C 1
ATOM 731 O O . ASN A 1 89 ? 4.215 13.859 3.977 1 96.19 89 ASN A O 1
ATOM 735 N N . ASN A 1 90 ? 5.227 13.984 5.938 1 94.31 90 ASN A N 1
ATOM 736 C CA . ASN A 1 90 ? 6.562 14.148 5.371 1 94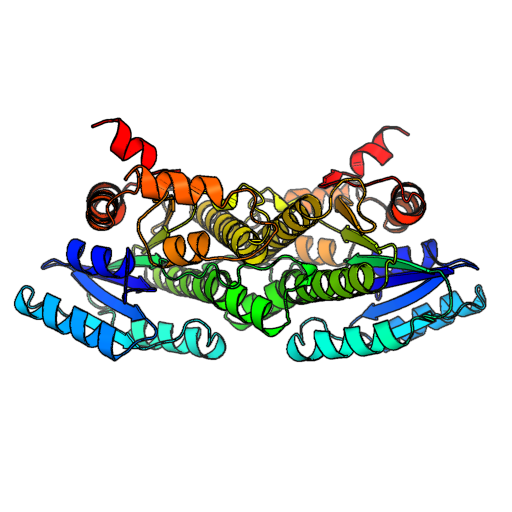.31 90 ASN A CA 1
ATOM 737 C C . ASN A 1 90 ? 7.438 12.93 5.656 1 94.31 90 ASN A C 1
ATOM 739 O O . ASN A 1 90 ? 8.367 12.641 4.902 1 94.31 90 ASN A O 1
ATOM 743 N N . ALA A 1 91 ? 7.066 12.242 6.746 1 92.88 91 ALA A N 1
ATOM 744 C CA . ALA A 1 91 ? 7.836 11.047 7.082 1 92.88 91 ALA A CA 1
ATOM 745 C C . ALA A 1 91 ? 7.766 10.008 5.961 1 92.88 91 ALA A C 1
ATOM 747 O O . ALA A 1 91 ? 6.703 9.805 5.367 1 92.88 91 ALA A O 1
ATOM 748 N N . GLY A 1 92 ? 8.82 9.414 5.625 1 90.69 92 GLY A N 1
ATOM 749 C CA . GLY A 1 92 ? 8.922 8.367 4.625 1 90.69 92 GLY A CA 1
ATOM 750 C C . GLY A 1 92 ? 10.297 7.734 4.551 1 90.69 92 GLY A C 1
ATOM 751 O O . GLY A 1 92 ? 11.266 8.289 5.07 1 90.69 92 GLY A O 1
ATOM 752 N N . THR A 1 93 ? 10.336 6.598 3.984 1 90.31 93 THR A N 1
ATOM 753 C CA . THR A 1 93 ? 11.617 5.918 3.818 1 90.31 93 THR A CA 1
ATOM 754 C C . THR A 1 93 ? 11.695 5.234 2.457 1 90.31 93 THR A C 1
ATOM 756 O O . THR A 1 93 ? 10.703 4.672 1.982 1 90.31 93 THR A O 1
ATOM 759 N N . ILE A 1 94 ? 12.836 5.305 1.884 1 89.06 94 ILE A N 1
ATOM 760 C CA . ILE A 1 94 ? 13.102 4.59 0.642 1 89.06 94 ILE A CA 1
ATOM 761 C C . ILE A 1 94 ? 13.68 3.211 0.955 1 89.06 94 ILE A C 1
ATOM 763 O O . ILE A 1 94 ? 13.742 2.344 0.081 1 89.06 94 ILE A O 1
ATOM 767 N N . HIS A 1 95 ? 14.086 3.033 2.145 1 89.25 95 HIS A N 1
ATOM 768 C CA . HIS A 1 95 ? 14.805 1.819 2.514 1 89.25 95 HIS A CA 1
ATOM 769 C C . HIS A 1 95 ? 13.852 0.629 2.617 1 89.25 95 HIS A C 1
ATOM 771 O O . HIS A 1 95 ? 12.695 0.783 3.018 1 89.25 95 HIS A O 1
ATOM 777 N N . PRO A 1 96 ? 14.336 -0.494 2.281 1 92.38 96 PRO A N 1
ATOM 778 C CA . PRO A 1 96 ? 15.648 -0.749 1.681 1 92.38 96 PRO A CA 1
ATOM 779 C C . PRO A 1 96 ? 15.656 -0.524 0.171 1 92.38 96 PRO A C 1
ATOM 781 O O . PRO A 1 96 ? 14.602 -0.53 -0.466 1 92.38 96 PRO A O 1
ATOM 784 N N . ILE A 1 97 ? 16.766 -0.215 -0.288 1 90.38 97 ILE A N 1
ATOM 785 C CA . ILE A 1 97 ? 17 -0.202 -1.729 1 90.38 97 ILE A CA 1
ATOM 786 C C . ILE A 1 97 ? 17.484 -1.572 -2.184 1 90.38 97 ILE A C 1
ATOM 788 O O . ILE A 1 97 ? 18.688 -1.868 -2.096 1 90.38 97 ILE A O 1
ATOM 792 N N . LYS A 1 98 ? 16.578 -2.398 -2.555 1 91.62 98 LYS A N 1
ATOM 793 C CA . LYS A 1 98 ? 16.812 -3.789 -2.938 1 91.62 98 LYS A CA 1
ATOM 794 C C . LYS A 1 98 ? 15.898 -4.203 -4.086 1 91.62 98 LYS A C 1
ATOM 796 O O . LYS A 1 98 ? 14.773 -3.701 -4.207 1 91.62 98 LYS A O 1
ATOM 801 N N . THR A 1 99 ? 16.469 -5.062 -4.914 1 92.25 99 THR A N 1
ATOM 802 C CA . THR A 1 99 ? 15.594 -5.672 -5.91 1 92.25 99 THR A CA 1
ATOM 803 C C . THR A 1 99 ? 14.547 -6.551 -5.234 1 92.25 99 THR A C 1
ATOM 805 O O . THR A 1 99 ? 14.703 -6.934 -4.074 1 92.25 99 THR A O 1
ATOM 808 N N . VAL A 1 100 ? 13.508 -6.879 -5.965 1 94.31 100 VAL A N 1
ATOM 809 C CA . VAL A 1 100 ? 12.336 -7.582 -5.457 1 94.31 100 VAL A CA 1
ATOM 810 C C . VAL A 1 100 ? 12.75 -8.914 -4.84 1 94.31 100 VAL A C 1
ATOM 812 O O . VAL A 1 100 ? 12.25 -9.297 -3.779 1 94.31 100 VAL A O 1
ATOM 815 N N . ASP A 1 101 ? 13.703 -9.609 -5.418 1 93.62 101 ASP A N 1
ATOM 816 C CA . ASP A 1 101 ? 14.117 -10.945 -4.988 1 93.62 101 ASP A CA 1
ATOM 817 C C . ASP A 1 101 ? 14.938 -10.875 -3.705 1 93.62 101 ASP A C 1
ATOM 819 O O . ASP A 1 101 ? 15.156 -11.898 -3.047 1 93.62 101 ASP A O 1
ATOM 823 N N . LEU A 1 102 ? 15.305 -9.711 -3.301 1 95 102 LEU A N 1
ATOM 824 C CA . LEU A 1 102 ? 16.141 -9.57 -2.113 1 95 102 LEU A CA 1
ATOM 825 C C . LEU A 1 102 ? 15.328 -9.023 -0.942 1 95 102 LEU A C 1
ATOM 827 O O . LEU A 1 102 ? 15.836 -8.922 0.176 1 95 102 LEU A O 1
ATOM 831 N N . LEU A 1 103 ? 14.117 -8.727 -1.191 1 96.06 103 LEU A N 1
ATOM 832 C CA . LEU A 1 103 ? 13.273 -8.156 -0.145 1 96.06 103 LEU A CA 1
ATOM 833 C C . LEU A 1 103 ? 12.828 -9.242 0.835 1 96.06 103 LEU A C 1
ATOM 835 O O . LEU A 1 103 ? 12.398 -10.32 0.422 1 96.06 103 LEU A O 1
ATOM 839 N N . GLU A 1 104 ? 12.961 -8.938 2.098 1 96.56 104 GLU A N 1
ATOM 840 C CA . GLU A 1 104 ? 12.555 -9.836 3.17 1 96.56 104 GLU A CA 1
ATOM 841 C C . GLU A 1 104 ? 11.266 -9.352 3.838 1 96.56 104 GLU A C 1
ATOM 843 O O . GLU A 1 104 ? 10.836 -8.219 3.615 1 96.56 104 GLU A O 1
ATOM 848 N N . GLU A 1 105 ? 10.727 -10.203 4.648 1 97.38 105 GLU A N 1
ATOM 849 C CA . GLU A 1 105 ? 9.477 -9.93 5.352 1 97.38 105 GLU A CA 1
ATOM 850 C C . GLU A 1 105 ? 9.555 -8.617 6.129 1 97.38 105 GLU A C 1
ATOM 852 O O . GLU A 1 105 ? 8.648 -7.789 6.059 1 97.38 105 GLU A O 1
ATOM 857 N N . THR A 1 106 ? 10.617 -8.43 6.824 1 97.12 106 THR A N 1
ATOM 858 C CA . THR A 1 106 ? 10.773 -7.254 7.672 1 97.12 106 THR A CA 1
ATOM 859 C C . THR A 1 106 ? 10.93 -5.992 6.828 1 97.12 106 THR A C 1
ATOM 861 O O . THR A 1 106 ? 10.477 -4.914 7.223 1 97.12 106 THR A O 1
ATOM 864 N N . ASP A 1 107 ? 11.57 -6.105 5.637 1 97.12 107 ASP A N 1
ATOM 865 C CA . ASP A 1 107 ? 11.703 -4.988 4.707 1 97.12 107 ASP A CA 1
ATOM 866 C C . ASP A 1 107 ? 10.336 -4.465 4.277 1 97.12 107 ASP A C 1
ATOM 868 O O . ASP A 1 107 ? 10.07 -3.264 4.367 1 97.12 107 ASP A O 1
ATOM 872 N N . ILE A 1 108 ? 9.547 -5.387 3.879 1 98 108 ILE A N 1
ATOM 873 C CA . ILE A 1 108 ? 8.234 -5.09 3.311 1 98 108 ILE A CA 1
ATOM 874 C C . ILE A 1 108 ? 7.336 -4.465 4.379 1 98 108 ILE A C 1
ATOM 876 O O . ILE A 1 108 ? 6.746 -3.406 4.16 1 98 108 ILE A O 1
ATOM 880 N N . LYS A 1 109 ? 7.324 -5.09 5.508 1 97.62 109 LYS A N 1
ATOM 881 C CA . LYS A 1 109 ? 6.477 -4.617 6.602 1 97.62 109 LYS A CA 1
ATOM 882 C C . LYS A 1 109 ? 6.879 -3.215 7.043 1 97.62 109 LYS A C 1
ATOM 884 O O . LYS A 1 109 ? 6.035 -2.324 7.145 1 97.62 109 LYS A O 1
ATOM 889 N N . SER A 1 110 ? 8.117 -3.043 7.277 1 97.38 110 SER A N 1
ATOM 890 C CA . SER A 1 110 ? 8.602 -1.769 7.801 1 97.38 110 SER A CA 1
ATOM 891 C C . SER A 1 110 ? 8.352 -0.634 6.812 1 97.38 110 SER A C 1
ATOM 893 O O . SER A 1 110 ? 7.805 0.408 7.184 1 97.38 110 SER A O 1
ATOM 895 N N . ASN A 1 111 ? 8.711 -0.802 5.555 1 97.19 111 ASN A N 1
ATOM 896 C CA . ASN A 1 111 ? 8.57 0.229 4.535 1 97.19 111 ASN A CA 1
ATOM 897 C C . ASN A 1 111 ? 7.105 0.621 4.34 1 97.19 111 ASN A C 1
ATOM 899 O O . ASN A 1 111 ? 6.762 1.802 4.402 1 97.19 111 ASN A O 1
ATOM 903 N N . LEU A 1 112 ? 6.238 -0.372 4.184 1 97.88 112 LEU A N 1
ATOM 904 C CA . LEU A 1 112 ? 4.844 -0.091 3.863 1 97.88 112 LEU A CA 1
ATOM 905 C C . LEU A 1 112 ? 4.09 0.4 5.094 1 97.88 112 LEU A C 1
ATOM 907 O O . LEU A 1 112 ? 3.102 1.125 4.973 1 97.88 112 LEU A O 1
ATOM 911 N N . THR A 1 113 ? 4.613 0.029 6.285 1 98.12 113 THR A N 1
ATOM 912 C CA . THR A 1 113 ? 4.016 0.567 7.504 1 98.12 113 THR A CA 1
ATOM 913 C C . THR A 1 113 ? 4.273 2.068 7.613 1 98.12 113 THR A C 1
ATOM 915 O O . THR A 1 113 ? 3.338 2.85 7.809 1 98.12 113 THR A O 1
ATOM 918 N N . VAL A 1 114 ? 5.445 2.484 7.395 1 97.38 114 VAL A N 1
ATOM 919 C CA . VAL A 1 114 ? 5.848 3.875 7.578 1 97.38 114 VAL A CA 1
ATOM 920 C C . VAL A 1 114 ? 5.266 4.734 6.457 1 97.38 114 VAL A C 1
ATOM 922 O O . VAL A 1 114 ? 4.793 5.844 6.699 1 97.38 114 VAL A O 1
ATOM 925 N N . ASN A 1 115 ? 5.258 4.199 5.254 1 96.56 115 ASN A N 1
ATOM 926 C CA . ASN A 1 115 ? 4.93 5.008 4.086 1 96.56 115 ASN A CA 1
ATOM 927 C C . ASN A 1 115 ? 3.439 4.953 3.768 1 96.56 115 ASN A C 1
ATOM 929 O O . ASN A 1 115 ? 2.918 5.82 3.062 1 96.56 115 ASN A O 1
ATOM 933 N N . VAL A 1 116 ? 2.762 3.918 4.262 1 97.88 116 VAL A N 1
ATOM 934 C CA . VAL A 1 116 ? 1.386 3.756 3.801 1 97.88 116 VAL A CA 1
ATOM 935 C C . VAL A 1 116 ? 0.455 3.604 5.004 1 97.88 116 VAL A C 1
ATOM 937 O O . VAL A 1 116 ? -0.372 4.477 5.27 1 97.88 116 VAL A O 1
ATOM 940 N N . LEU A 1 117 ? 0.652 2.57 5.828 1 98.38 117 LEU A N 1
ATOM 941 C CA . LEU A 1 117 ? -0.299 2.238 6.883 1 98.38 117 LEU A CA 1
ATOM 942 C C . LEU A 1 117 ? -0.456 3.4 7.859 1 98.38 117 LEU A C 1
ATOM 944 O O . LEU A 1 117 ? -1.575 3.84 8.133 1 98.38 117 LEU A O 1
ATOM 948 N N . SER A 1 118 ? 0.633 3.887 8.352 1 98.38 118 SER A N 1
ATOM 949 C CA . SER A 1 118 ? 0.592 4.918 9.391 1 98.38 118 SER A CA 1
ATOM 950 C C . SER A 1 118 ? 0.002 6.215 8.852 1 98.38 118 SER A C 1
ATOM 952 O O . SER A 1 118 ? -0.915 6.781 9.445 1 98.38 118 SER A O 1
ATOM 954 N N . PRO A 1 119 ? 0.482 6.695 7.684 1 97.81 119 PRO A N 1
ATOM 955 C CA . PRO A 1 119 ? -0.117 7.926 7.16 1 97.81 119 PRO A CA 1
ATOM 956 C C . PRO A 1 119 ? -1.599 7.766 6.828 1 97.81 119 PRO A C 1
ATOM 958 O O . PRO A 1 119 ? -2.383 8.695 7.02 1 97.81 119 PRO A O 1
ATOM 961 N N . VAL A 1 120 ? -2.02 6.602 6.281 1 98.06 120 VAL A N 1
ATOM 962 C CA . VAL A 1 120 ? -3.42 6.34 5.965 1 98.06 120 VAL A CA 1
ATOM 963 C C . VAL A 1 120 ? -4.262 6.438 7.234 1 98.06 120 VAL A C 1
ATOM 965 O O . VAL A 1 120 ? -5.336 7.039 7.23 1 98.06 120 VAL A O 1
ATOM 968 N N . LEU A 1 121 ? -3.742 5.863 8.297 1 98.44 121 LEU A N 1
ATOM 969 C CA . LEU A 1 121 ? -4.453 5.902 9.57 1 98.44 121 LEU A CA 1
ATOM 970 C C . LEU A 1 121 ? -4.562 7.332 10.094 1 98.44 121 LEU A C 1
ATOM 972 O O . LEU A 1 121 ? -5.629 7.75 10.547 1 98.44 121 LEU A O 1
ATOM 976 N N . MET A 1 122 ? -3.5 8.062 10.016 1 98.38 122 MET A N 1
ATOM 977 C CA . MET A 1 122 ? -3.496 9.445 10.492 1 98.38 122 MET A CA 1
ATOM 978 C C . MET A 1 122 ? -4.496 10.289 9.703 1 98.38 122 MET A C 1
ATOM 980 O O . MET A 1 122 ? -5.258 11.062 10.297 1 98.38 122 MET A O 1
ATOM 984 N N . ILE A 1 123 ? -4.492 10.133 8.398 1 97.38 123 ILE A N 1
ATOM 985 C CA . ILE A 1 123 ? -5.395 10.875 7.52 1 97.38 123 ILE A CA 1
ATOM 986 C C . ILE A 1 123 ? -6.844 10.539 7.867 1 97.38 123 ILE A C 1
ATOM 988 O O . ILE A 1 123 ? -7.676 11.438 8.016 1 97.38 123 ILE A O 1
ATOM 992 N N . SER A 1 124 ? -7.129 9.258 7.996 1 97.19 124 SER A N 1
ATOM 993 C CA . SER A 1 124 ? -8.484 8.812 8.297 1 97.19 124 SER A CA 1
ATOM 994 C C . SER A 1 124 ? -8.969 9.375 9.633 1 97.19 124 SER A C 1
ATOM 996 O O . SER A 1 124 ? -10.086 9.883 9.734 1 97.19 124 SER A O 1
ATOM 998 N N . LYS A 1 125 ? -8.148 9.305 10.617 1 97.38 125 LYS A N 1
ATOM 999 C CA . LYS A 1 125 ? -8.516 9.742 11.961 1 97.38 125 LYS A CA 1
ATOM 1000 C C . LYS A 1 125 ? -8.742 11.25 12.008 1 97.38 125 LYS A C 1
ATOM 1002 O O . LYS A 1 125 ? -9.711 11.719 12.609 1 97.38 125 LYS A O 1
ATOM 1007 N N . LEU A 1 126 ? -7.898 12.008 11.398 1 97.5 126 LEU A N 1
ATOM 1008 C CA . LEU A 1 126 ? -8.039 13.461 11.398 1 97.5 126 LEU A CA 1
ATOM 1009 C C . LEU A 1 126 ? -9.242 13.891 10.57 1 97.5 126 LEU A C 1
ATOM 1011 O O . LEU A 1 126 ? -9.914 14.867 10.906 1 97.5 126 LEU A O 1
ATOM 1015 N N . THR A 1 127 ? -9.422 13.188 9.461 1 96.06 127 THR A N 1
ATOM 1016 C CA . THR A 1 127 ? -10.594 13.477 8.648 1 96.06 127 THR A CA 1
ATOM 1017 C C . THR A 1 127 ? -11.875 13.242 9.445 1 96.06 127 THR A C 1
ATOM 1019 O O . THR A 1 127 ? -12.797 14.062 9.414 1 96.06 127 THR A O 1
ATOM 1022 N N . ARG A 1 128 ? -11.898 12.117 10.164 1 95.81 128 ARG A N 1
ATOM 1023 C CA . ARG A 1 128 ? -13.031 11.828 11.023 1 95.81 128 ARG A CA 1
ATOM 1024 C C . ARG A 1 128 ? -13.234 12.938 12.055 1 95.81 128 ARG A C 1
ATOM 1026 O O . ARG A 1 128 ? -14.352 13.445 12.219 1 95.81 128 ARG A O 1
ATOM 1033 N N . PHE A 1 129 ? -12.203 13.344 12.711 1 96.56 129 PHE A N 1
ATOM 1034 C CA . PHE A 1 129 ? -12.273 14.383 13.727 1 96.56 129 PHE A CA 1
ATOM 1035 C C . PHE A 1 129 ? -12.773 15.695 13.141 1 96.56 129 PHE A C 1
ATOM 1037 O O . PHE A 1 129 ? -13.672 16.328 13.703 1 96.56 129 PHE A O 1
ATOM 1044 N N . ALA A 1 130 ? -12.18 16.062 12.023 1 95.19 130 ALA A N 1
ATOM 1045 C CA . ALA A 1 130 ? -12.547 17.328 11.383 1 95.19 130 ALA A CA 1
ATOM 1046 C C . ALA A 1 130 ? -14.023 17.344 10.992 1 95.19 130 ALA A C 1
ATOM 1048 O O . ALA A 1 130 ? -14.727 18.328 11.234 1 95.19 130 ALA A O 1
ATOM 1049 N N . ASN A 1 131 ? -14.438 16.25 10.43 1 92.44 131 ASN A N 1
ATOM 1050 C CA . ASN A 1 131 ? -15.828 16.141 10.023 1 92.44 131 ASN A CA 1
ATOM 1051 C C . ASN A 1 131 ? -16.766 16.172 11.227 1 92.44 131 ASN A C 1
ATOM 1053 O O . ASN A 1 131 ? -17.781 16.891 11.211 1 92.44 131 ASN A O 1
ATOM 1057 N N . GLN A 1 132 ? -16.406 15.477 12.258 1 93.06 132 GLN A N 1
ATOM 1058 C CA . GLN A 1 132 ? -17.266 15.352 13.438 1 93.06 132 GLN A CA 1
ATOM 1059 C C . GLN A 1 132 ? -17.344 16.672 14.195 1 93.06 132 GLN A C 1
ATOM 1061 O O . GLN A 1 132 ? -18.344 16.953 14.859 1 93.06 132 GLN A O 1
ATOM 1066 N N . ASN A 1 133 ? -16.328 17.5 14.023 1 94.06 133 ASN A N 1
ATOM 1067 C CA . ASN A 1 133 ? -16.266 18.719 14.828 1 94.06 133 ASN A CA 1
ATOM 1068 C C . ASN A 1 133 ? -16.344 19.969 13.945 1 94.06 133 ASN A C 1
ATOM 1070 O O . ASN A 1 133 ? -16.078 21.078 14.414 1 94.06 133 ASN A O 1
ATOM 1074 N N . SER A 1 134 ? -16.609 19.766 12.656 1 91.69 134 SER A N 1
ATOM 1075 C CA . SER A 1 134 ? -16.734 20.859 11.695 1 91.69 134 SER A CA 1
ATOM 1076 C C . SER A 1 134 ? -15.508 21.766 11.703 1 91.69 134 SER A C 1
ATOM 1078 O O . SER A 1 134 ? -15.633 22.984 11.828 1 91.69 134 SER A O 1
ATOM 1080 N N . ARG A 1 135 ? -14.422 21.125 11.656 1 93.81 135 ARG A N 1
ATOM 1081 C CA . ARG A 1 135 ? -13.148 21.828 11.602 1 93.81 135 ARG A CA 1
ATOM 1082 C C . ARG A 1 135 ? -12.531 21.75 10.203 1 93.81 135 ARG A C 1
ATOM 1084 O O . ARG A 1 135 ? -12.766 20.781 9.477 1 93.81 135 ARG A O 1
ATOM 1091 N N . GLN A 1 136 ? -11.781 22.797 9.93 1 94.88 136 GLN A N 1
ATOM 1092 C CA . GLN A 1 136 ? -11.031 22.766 8.68 1 94.88 136 GLN A CA 1
ATOM 1093 C C . GLN A 1 136 ? -9.758 21.938 8.82 1 94.88 136 GLN A C 1
ATOM 1095 O O . GLN A 1 136 ? -9.031 22.062 9.812 1 94.88 136 GLN A O 1
ATOM 1100 N N . LEU A 1 137 ? -9.586 21.062 7.867 1 96.88 137 LEU A N 1
ATOM 1101 C CA . LEU A 1 137 ? -8.422 20.188 7.84 1 96.88 137 LEU A CA 1
ATOM 1102 C C . LEU A 1 137 ? -7.711 20.266 6.492 1 96.88 137 LEU A C 1
ATOM 1104 O O . LEU A 1 137 ? -8.352 20.188 5.441 1 96.88 137 LEU A O 1
ATOM 1108 N N . LYS A 1 138 ? -6.438 20.5 6.539 1 96.5 138 LYS A N 1
ATOM 1109 C CA . LYS A 1 138 ? -5.594 20.406 5.348 1 96.5 138 LYS A CA 1
ATOM 1110 C C . LYS A 1 138 ? -4.57 19.281 5.477 1 96.5 138 LYS A C 1
ATOM 1112 O O . LYS A 1 138 ? -3.857 19.203 6.48 1 96.5 138 LYS A O 1
ATOM 1117 N N . ILE A 1 139 ? -4.574 18.453 4.527 1 96.5 139 ILE A N 1
ATOM 1118 C CA . ILE A 1 139 ? -3.602 17.359 4.461 1 96.5 139 ILE A CA 1
ATOM 1119 C C . ILE A 1 139 ? -2.609 17.625 3.33 1 96.5 139 ILE A C 1
ATOM 1121 O O . ILE A 1 139 ? -3.004 17.781 2.172 1 96.5 139 ILE A O 1
ATOM 1125 N N . ILE A 1 140 ? -1.353 17.734 3.662 1 95.69 140 ILE A N 1
ATOM 1126 C CA . ILE A 1 140 ? -0.275 17.891 2.691 1 95.69 140 ILE A CA 1
ATOM 1127 C C . ILE A 1 140 ? 0.629 16.656 2.721 1 95.69 140 ILE A C 1
ATOM 1129 O O . ILE A 1 140 ? 1.313 16.406 3.715 1 95.69 140 ILE A O 1
ATOM 1133 N N . ASN A 1 141 ? 0.59 15.906 1.715 1 94.44 141 ASN A N 1
ATOM 1134 C CA . ASN A 1 141 ? 1.471 14.758 1.568 1 94.44 141 ASN A CA 1
ATOM 1135 C C . ASN A 1 141 ? 2.691 15.086 0.715 1 94.44 141 ASN A C 1
ATOM 1137 O O . ASN A 1 141 ? 2.555 15.539 -0.421 1 94.44 141 ASN A O 1
ATOM 1141 N N . ILE A 1 142 ? 3.84 14.883 1.285 1 91.19 142 ILE A N 1
ATOM 1142 C CA . ILE A 1 142 ? 5.07 15.078 0.524 1 91.19 142 ILE A CA 1
ATOM 1143 C C . ILE A 1 142 ? 5.375 13.828 -0.295 1 91.19 142 ILE A C 1
ATOM 1145 O O . ILE A 1 142 ? 5.75 12.789 0.259 1 91.19 142 ILE A O 1
ATOM 1149 N N . SER A 1 143 ? 5.203 13.914 -1.562 1 81.56 143 SER A N 1
ATOM 1150 C CA . SER A 1 143 ? 5.359 12.797 -2.486 1 81.56 143 SER A CA 1
ATOM 1151 C C . SER A 1 143 ? 6.727 12.82 -3.164 1 81.56 143 SER A C 1
ATOM 1153 O O . SER A 1 143 ? 7.668 13.43 -2.648 1 81.56 143 SER A O 1
ATOM 1155 N N . SER A 1 144 ? 6.996 11.93 -4.012 1 64.94 144 SER A N 1
ATOM 1156 C CA . SER A 1 144 ? 8.195 11.875 -4.84 1 64.94 144 SER A CA 1
ATOM 1157 C C . SER A 1 144 ? 7.848 11.617 -6.301 1 64.94 144 SER A C 1
ATOM 1159 O O . SER A 1 144 ? 6.711 11.266 -6.621 1 64.94 144 SER A O 1
ATOM 1161 N N . GLY A 1 145 ? 8.789 12.148 -7.086 1 55.94 145 GLY A N 1
ATOM 1162 C CA . GLY A 1 145 ? 8.633 11.828 -8.492 1 55.94 145 GLY A CA 1
ATOM 1163 C C . GLY A 1 145 ? 8.531 10.336 -8.758 1 55.94 145 GLY A C 1
ATOM 1164 O O . GLY A 1 145 ? 8.109 9.922 -9.844 1 55.94 145 GLY A O 1
ATOM 1165 N N . ALA A 1 146 ? 8.789 9.539 -7.859 1 50.91 146 ALA A N 1
ATOM 1166 C CA . ALA A 1 146 ? 8.844 8.094 -8.031 1 50.91 146 ALA A CA 1
ATOM 1167 C C . ALA A 1 146 ? 7.441 7.484 -7.984 1 50.91 146 ALA A C 1
ATOM 1169 O O . ALA A 1 146 ? 7.277 6.273 -8.172 1 50.91 146 ALA A O 1
ATOM 1170 N N . TYR A 1 147 ? 6.352 8.164 -7.848 1 49.25 147 TYR A N 1
ATOM 1171 C CA . TYR A 1 147 ? 5.012 7.617 -7.676 1 49.25 147 TYR A CA 1
ATOM 1172 C C . TYR A 1 147 ? 4.484 7.043 -8.984 1 49.25 147 TYR A C 1
ATOM 1174 O O . TYR A 1 147 ? 3.604 6.18 -8.977 1 49.25 147 TYR A O 1
ATOM 1182 N N . ASN A 1 148 ? 5.129 7.43 -10.047 1 55.59 148 ASN A N 1
ATOM 1183 C CA . ASN A 1 148 ? 4.512 7.012 -11.297 1 55.59 148 ASN A CA 1
ATOM 1184 C C . ASN A 1 148 ? 5.504 6.285 -12.195 1 55.59 148 ASN A C 1
ATOM 1186 O O . ASN A 1 148 ? 5.234 6.074 -13.383 1 55.59 148 ASN A O 1
ATOM 1190 N N . GLN A 1 149 ? 6.625 6.02 -11.672 1 70.19 149 GLN A N 1
ATOM 1191 C CA . GLN A 1 149 ? 7.586 5.312 -12.516 1 70.19 149 GLN A CA 1
ATOM 1192 C C . GLN A 1 149 ? 8.258 4.176 -11.75 1 70.19 149 GLN A C 1
ATOM 1194 O O . GLN A 1 149 ? 8.758 4.379 -10.641 1 70.19 149 GLN A O 1
ATOM 1199 N N . PRO A 1 150 ? 8.141 3.064 -12.414 1 72.94 150 PRO A N 1
ATOM 1200 C CA . PRO A 1 150 ? 8.883 1.963 -11.805 1 72.94 150 PRO A CA 1
ATOM 1201 C C . PRO A 1 150 ? 10.391 2.184 -11.836 1 72.94 150 PRO A C 1
ATOM 1203 O O . PRO A 1 150 ? 10.945 2.549 -12.875 1 72.94 150 PRO A O 1
ATOM 1206 N N . ILE A 1 151 ? 10.953 2.166 -10.672 1 72.38 151 ILE A N 1
ATOM 1207 C CA . ILE A 1 151 ? 12.398 2.281 -10.555 1 72.38 151 ILE A CA 1
ATOM 1208 C C . ILE A 1 151 ? 12.969 1.008 -9.938 1 72.38 151 ILE A C 1
ATOM 1210 O O . ILE A 1 151 ? 12.57 0.612 -8.836 1 72.38 151 ILE A O 1
ATOM 1214 N N . ASP A 1 152 ? 13.891 0.459 -10.672 1 80.31 152 ASP A N 1
ATOM 1215 C CA . ASP A 1 152 ? 14.523 -0.764 -10.188 1 80.31 152 ASP A CA 1
ATOM 1216 C C . ASP A 1 152 ? 15.094 -0.568 -8.781 1 80.31 152 ASP A C 1
ATOM 1218 O O . ASP A 1 152 ? 15.672 0.475 -8.484 1 80.31 152 ASP A O 1
ATOM 1222 N N . SER A 1 153 ? 14.867 -1.502 -7.902 1 87.06 153 SER A N 1
ATOM 1223 C CA . SER A 1 153 ? 15.398 -1.573 -6.543 1 87.06 153 SER A CA 1
ATOM 1224 C C . SER A 1 153 ? 14.625 -0.66 -5.598 1 87.06 153 SER A C 1
ATOM 1226 O O . SER A 1 153 ? 14.961 -0.547 -4.418 1 87.06 153 SER A O 1
ATOM 1228 N N . TRP A 1 154 ? 13.602 0.016 -6.152 1 88.31 154 TRP A N 1
ATOM 1229 C CA . TRP A 1 154 ? 12.742 0.886 -5.348 1 88.31 154 TRP A CA 1
ATOM 1230 C C . TRP A 1 154 ? 11.328 0.337 -5.273 1 88.31 154 TRP A C 1
ATOM 1232 O O . TRP A 1 154 ? 10.359 1.103 -5.211 1 88.31 154 TRP A O 1
ATOM 1242 N N . ALA A 1 155 ? 11.242 -0.94 -5.348 1 92.31 155 ALA A N 1
ATOM 1243 C CA . ALA A 1 155 ? 9.93 -1.562 -5.488 1 92.31 155 ALA A CA 1
ATOM 1244 C C . ALA A 1 155 ? 9 -1.134 -4.355 1 92.31 155 ALA A C 1
ATOM 1246 O O . ALA A 1 155 ? 7.867 -0.71 -4.602 1 92.31 155 ALA A O 1
ATOM 1247 N N . LEU A 1 156 ? 9.492 -1.224 -3.115 1 95.12 156 LEU A N 1
ATOM 1248 C CA . LEU A 1 156 ? 8.633 -0.907 -1.977 1 95.12 156 LEU A CA 1
ATOM 1249 C C . LEU A 1 156 ? 8.32 0.585 -1.93 1 95.12 156 LEU A C 1
ATOM 1251 O O . LEU A 1 156 ? 7.203 0.979 -1.594 1 95.12 156 LEU A O 1
ATOM 1255 N N . TYR A 1 157 ? 9.281 1.37 -2.283 1 92.25 157 TYR A N 1
ATOM 1256 C CA . TYR A 1 157 ? 9.055 2.812 -2.279 1 92.25 157 TYR A CA 1
ATOM 1257 C C . TYR A 1 157 ? 8.062 3.211 -3.361 1 92.25 157 TYR A C 1
ATOM 1259 O O . TYR A 1 157 ? 7.098 3.93 -3.092 1 92.25 157 TYR A O 1
ATOM 1267 N N . CYS A 1 158 ? 8.266 2.752 -4.578 1 91.75 158 CYS A N 1
ATOM 1268 C CA . CYS A 1 158 ? 7.34 3.02 -5.668 1 91.75 158 CYS A CA 1
ATOM 1269 C C . CYS A 1 158 ? 5.934 2.547 -5.32 1 91.75 158 CYS A C 1
ATOM 1271 O O . CYS A 1 158 ? 4.957 3.256 -5.562 1 91.75 158 CYS A O 1
ATOM 1273 N N . THR A 1 159 ? 5.883 1.381 -4.777 1 94.5 159 THR A N 1
ATOM 1274 C CA . THR A 1 159 ? 4.617 0.8 -4.352 1 94.5 159 THR A CA 1
ATOM 1275 C C . THR A 1 159 ? 3.93 1.696 -3.324 1 94.5 159 THR A C 1
ATOM 1277 O O . THR A 1 159 ? 2.736 1.986 -3.443 1 94.5 159 THR A O 1
ATOM 1280 N N . SER A 1 160 ? 4.648 2.162 -2.361 1 95.5 160 SER A N 1
ATOM 1281 C CA . SER A 1 160 ? 4.098 2.984 -1.29 1 95.5 160 SER A CA 1
ATOM 1282 C C . SER A 1 160 ? 3.602 4.324 -1.821 1 95.5 160 SER A C 1
ATOM 1284 O O . SER A 1 160 ? 2.553 4.816 -1.401 1 95.5 160 SER A O 1
ATOM 1286 N N . LYS A 1 161 ? 4.344 4.902 -2.688 1 91.69 161 LYS A N 1
ATOM 1287 C CA . LYS A 1 161 ? 3.959 6.191 -3.248 1 91.69 161 LYS A CA 1
ATOM 1288 C C . LYS A 1 161 ? 2.695 6.07 -4.094 1 91.69 161 LYS A C 1
ATOM 1290 O O . LYS A 1 161 ? 1.831 6.949 -4.059 1 91.69 161 LYS A O 1
ATOM 1295 N N . ALA A 1 162 ? 2.6 5.008 -4.844 1 91.06 162 ALA A N 1
ATOM 1296 C CA . ALA A 1 162 ? 1.379 4.754 -5.602 1 91.06 162 ALA A CA 1
ATOM 1297 C C . ALA A 1 162 ? 0.182 4.57 -4.676 1 91.06 162 ALA A C 1
ATOM 1299 O O . ALA A 1 162 ? -0.903 5.094 -4.938 1 91.06 162 ALA A O 1
ATOM 1300 N N . ALA A 1 163 ? 0.406 3.863 -3.645 1 94.69 163 ALA A N 1
ATOM 1301 C CA . ALA A 1 163 ? -0.646 3.562 -2.676 1 94.69 163 ALA A CA 1
ATOM 1302 C C . ALA A 1 163 ? -1.172 4.84 -2.023 1 94.69 163 ALA A C 1
ATOM 1304 O O . ALA A 1 163 ? -2.375 5.109 -2.057 1 94.69 163 ALA A O 1
ATOM 1305 N N . ILE A 1 164 ? -0.283 5.605 -1.474 1 94.69 164 ILE A N 1
ATOM 1306 C CA . ILE A 1 164 ? -0.691 6.797 -0.734 1 94.69 164 ILE A CA 1
ATOM 1307 C C . ILE A 1 164 ? -1.338 7.797 -1.687 1 94.69 164 ILE A C 1
ATOM 1309 O O . ILE A 1 164 ? -2.301 8.477 -1.323 1 94.69 164 ILE A O 1
ATOM 1313 N N . GLN A 1 165 ? -0.826 7.879 -2.867 1 91.19 165 GLN A N 1
ATOM 1314 C CA . GLN A 1 165 ? -1.414 8.781 -3.855 1 91.19 165 GLN A CA 1
ATOM 1315 C C . GLN A 1 165 ? -2.863 8.406 -4.148 1 91.19 165 GLN A C 1
ATOM 1317 O O . GLN A 1 165 ? -3.736 9.273 -4.195 1 91.19 165 GLN A O 1
ATOM 1322 N N . MET A 1 166 ? -3.086 7.172 -4.355 1 91.81 166 MET A N 1
ATOM 1323 C CA . MET A 1 166 ? -4.445 6.719 -4.633 1 91.81 166 MET A CA 1
ATOM 1324 C C . MET A 1 166 ? -5.359 6.988 -3.441 1 91.81 166 MET A C 1
ATOM 1326 O O . MET A 1 166 ? -6.504 7.41 -3.617 1 91.81 166 MET A O 1
ATOM 1330 N N . TYR A 1 167 ? -4.875 6.797 -2.26 1 94.88 167 TYR A N 1
ATOM 1331 C CA . TYR A 1 167 ? -5.676 7.062 -1.069 1 94.88 167 TYR A CA 1
ATOM 1332 C C . TYR A 1 167 ? -6.082 8.531 -1 1 94.88 167 TYR A C 1
ATOM 1334 O O . TYR A 1 167 ? -7.227 8.844 -0.67 1 94.88 167 TYR A O 1
ATOM 1342 N N . LEU A 1 168 ? -5.137 9.336 -1.312 1 92.94 168 LEU A N 1
ATOM 1343 C CA . LEU A 1 168 ? -5.398 10.773 -1.311 1 92.94 168 LEU A CA 1
ATOM 1344 C C . LEU A 1 168 ? -6.414 11.141 -2.385 1 92.94 168 LEU A C 1
ATOM 1346 O O . LEU A 1 168 ? -7.289 11.984 -2.156 1 92.94 168 LEU A O 1
ATOM 1350 N N . GLU A 1 169 ? -6.266 10.523 -3.506 1 90.06 169 GLU A N 1
ATOM 1351 C CA . GLU A 1 169 ? -7.199 10.789 -4.594 1 90.06 169 GLU A CA 1
ATOM 1352 C C . GLU A 1 169 ? -8.625 10.406 -4.203 1 90.06 169 GLU A C 1
ATOM 1354 O O . GLU A 1 169 ? -9.57 11.148 -4.492 1 90.06 169 GLU A O 1
ATOM 1359 N N . VAL A 1 170 ? -8.766 9.297 -3.58 1 91.12 170 VAL A N 1
ATOM 1360 C CA . VAL A 1 170 ? -10.086 8.883 -3.135 1 91.12 170 VAL A CA 1
ATOM 1361 C C . VAL A 1 170 ? -10.594 9.836 -2.053 1 91.12 170 VAL A C 1
ATOM 1363 O O . VAL A 1 170 ? -11.758 10.227 -2.062 1 91.12 170 VAL A O 1
ATOM 1366 N N . SER A 1 171 ? -9.703 10.164 -1.154 1 92 171 SER A N 1
ATOM 1367 C CA . SER A 1 171 ? -10.07 11.109 -0.101 1 92 171 SER A CA 1
ATOM 1368 C C . SER A 1 171 ? -10.562 12.422 -0.686 1 92 171 SER A C 1
ATOM 1370 O O . SER A 1 171 ? -11.539 12.992 -0.2 1 92 171 SER A O 1
ATOM 1372 N N . LEU A 1 172 ? -9.867 12.867 -1.676 1 88.5 172 LEU A N 1
ATOM 1373 C CA . LEU A 1 172 ? -10.234 14.102 -2.359 1 88.5 172 LEU A CA 1
ATOM 1374 C C . LEU A 1 172 ? -11.617 13.969 -3.004 1 88.5 172 LEU A C 1
ATOM 1376 O O . LEU A 1 172 ? -12.422 14.898 -2.945 1 88.5 172 LEU A O 1
ATOM 1380 N N . SER A 1 173 ? -11.812 12.805 -3.613 1 85.19 173 SER A N 1
ATOM 1381 C CA . SER A 1 173 ? -13.086 12.562 -4.293 1 85.19 173 SER A CA 1
ATOM 1382 C C . SER A 1 173 ? -14.242 12.539 -3.307 1 85.19 173 SER A C 1
ATOM 1384 O O . SER A 1 173 ? -15.359 12.938 -3.643 1 85.19 173 SER A O 1
ATOM 1386 N N . GLU A 1 174 ? -14 12.062 -2.186 1 87.19 174 GLU A N 1
ATOM 1387 C CA . GLU A 1 174 ? -15.039 11.969 -1.163 1 87.19 174 GLU A CA 1
ATOM 1388 C C . GLU A 1 174 ? -15.328 13.344 -0.558 1 87.19 174 GLU A C 1
ATOM 1390 O O . GLU A 1 174 ? -16.422 13.57 -0.029 1 87.19 174 GLU A O 1
ATOM 1395 N N . ASN A 1 175 ? -14.305 14.164 -0.557 1 77.62 175 ASN A N 1
ATOM 1396 C CA . ASN A 1 175 ? -14.445 15.492 0.023 1 77.62 175 ASN A CA 1
ATOM 1397 C C . ASN A 1 175 ? -14.648 16.547 -1.053 1 77.62 175 ASN A C 1
ATOM 1399 O O . ASN A 1 175 ? -13.805 16.719 -1.933 1 77.62 175 ASN A O 1
ATOM 1403 N N . ASN A 1 176 ? -15.859 16.844 -1.437 1 63.53 176 ASN A N 1
ATOM 1404 C CA . ASN A 1 176 ? -16.188 17.797 -2.482 1 63.53 176 ASN A CA 1
ATOM 1405 C C . ASN A 1 176 ? -15.484 19.141 -2.26 1 63.53 176 ASN A C 1
ATOM 1407 O O . ASN A 1 176 ? -14.82 19.328 -1.239 1 63.53 176 ASN A O 1
ATOM 1411 N N . LYS A 1 177 ? -15.5 19.922 -3.25 1 61.16 177 LYS A N 1
ATOM 1412 C CA . LYS A 1 177 ? -14.844 21.219 -3.252 1 61.16 177 LYS A CA 1
ATOM 1413 C C . LYS A 1 177 ? -15.289 22.062 -2.062 1 61.16 177 LYS A C 1
ATOM 1415 O O . LYS A 1 177 ? -14.523 22.891 -1.561 1 61.16 177 LYS A O 1
ATOM 1420 N N . ASP A 1 178 ? -16.375 21.734 -1.503 1 66 178 ASP A N 1
ATOM 1421 C CA . ASP A 1 178 ? -16.922 22.562 -0.427 1 66 178 ASP A CA 1
ATOM 1422 C C . ASP A 1 178 ? -16.625 21.938 0.938 1 66 178 ASP A C 1
ATOM 1424 O O . ASP A 1 178 ? -17.062 22.453 1.967 1 66 178 ASP A O 1
ATOM 1428 N N . SER A 1 179 ? -15.789 20.938 0.834 1 75.5 179 SER A N 1
ATOM 1429 C CA . SER A 1 179 ? -15.508 20.234 2.084 1 75.5 179 SER A CA 1
ATOM 1430 C C . SER A 1 179 ? -14.5 21 2.934 1 75.5 179 SER A C 1
ATOM 1432 O O . SER A 1 179 ? -13.703 21.781 2.406 1 75.5 179 SER A O 1
ATOM 1434 N N . ALA A 1 180 ? -14.664 20.922 4.176 1 86.69 180 ALA A N 1
ATOM 1435 C CA . ALA A 1 180 ? -13.734 21.484 5.145 1 86.69 180 ALA A CA 1
ATOM 1436 C C . ALA A 1 180 ? -12.375 20.797 5.078 1 86.69 180 ALA A C 1
ATOM 1438 O O . ALA A 1 180 ? -11.383 21.312 5.598 1 86.69 180 ALA A O 1
ATOM 1439 N N . VAL A 1 181 ? -12.289 19.75 4.289 1 91.69 181 VAL A N 1
ATOM 1440 C CA . VAL A 1 181 ? -11.047 18.984 4.188 1 91.69 181 VAL A CA 1
ATOM 1441 C C . VAL A 1 181 ? -10.375 19.266 2.846 1 91.69 181 VAL A C 1
ATOM 1443 O O . VAL A 1 181 ? -10.992 19.078 1.79 1 91.69 181 VAL A O 1
ATOM 1446 N N . LYS A 1 182 ? -9.18 19.812 2.916 1 93.25 182 LYS A N 1
ATOM 1447 C CA . LYS A 1 182 ? -8.344 20.047 1.739 1 93.25 182 LYS A CA 1
ATOM 1448 C C . LYS A 1 182 ? -7.199 19.047 1.663 1 93.25 182 LYS A C 1
ATOM 1450 O O . LYS A 1 182 ? -6.598 18.703 2.684 1 93.25 182 LYS A O 1
ATOM 1455 N N . ILE A 1 183 ? -6.949 18.594 0.474 1 93.19 183 ILE A N 1
ATOM 1456 C CA . ILE A 1 183 ? -5.914 17.578 0.273 1 93.19 183 ILE A CA 1
ATOM 1457 C C . ILE A 1 183 ? -4.945 18.047 -0.813 1 93.19 183 ILE A C 1
ATOM 1459 O O . ILE A 1 183 ? -5.371 18.484 -1.887 1 93.19 183 ILE A O 1
ATOM 1463 N N . LEU A 1 184 ? -3.629 17.953 -0.446 1 91.94 184 LEU A N 1
ATOM 1464 C CA . LEU A 1 184 ? -2.574 18.297 -1.391 1 91.94 184 LEU A CA 1
ATOM 1465 C C . LEU A 1 184 ? -1.5 17.219 -1.429 1 91.94 184 LEU A C 1
ATOM 1467 O O . LEU A 1 184 ? -1.05 16.75 -0.383 1 91.94 184 LEU A O 1
ATOM 1471 N N . SER A 1 185 ? -1.169 16.734 -2.584 1 91.12 185 SER A N 1
ATOM 1472 C CA . SER A 1 185 ? 0.007 15.898 -2.814 1 91.12 185 SER A CA 1
ATOM 1473 C C . SER A 1 185 ? 1.1 16.672 -3.543 1 91.12 185 SER A C 1
ATOM 1475 O O . SER A 1 185 ? 0.904 17.125 -4.68 1 91.12 185 SER A O 1
ATOM 1477 N N . ILE A 1 186 ? 2.23 16.859 -2.904 1 89.12 186 ILE A N 1
ATOM 1478 C CA . ILE A 1 186 ? 3.26 17.734 -3.439 1 89.12 186 ILE A CA 1
ATOM 1479 C C . ILE A 1 186 ? 4.531 16.938 -3.721 1 89.12 186 ILE A C 1
ATOM 1481 O O . ILE A 1 186 ? 5.016 16.203 -2.855 1 89.12 186 ILE A O 1
ATOM 1485 N N . ASP A 1 187 ? 5.055 17 -4.812 1 85.38 187 ASP A N 1
ATOM 1486 C CA . ASP A 1 187 ? 6.379 16.5 -5.172 1 85.38 187 ASP A CA 1
ATOM 1487 C C . ASP A 1 187 ? 7.43 17.609 -5.047 1 85.38 187 ASP A C 1
ATOM 1489 O O . ASP A 1 187 ? 7.488 18.516 -5.883 1 85.38 187 ASP A O 1
ATOM 1493 N N . PRO A 1 188 ? 8.172 17.5 -4.066 1 80.94 188 PRO A N 1
ATOM 1494 C CA . PRO A 1 188 ? 9.141 18.562 -3.848 1 80.94 188 PRO A CA 1
ATOM 1495 C C . PRO A 1 188 ? 10.305 18.516 -4.836 1 80.94 188 PRO A C 1
ATOM 1497 O O . PRO A 1 188 ? 11.078 19.484 -4.93 1 80.94 188 PRO A O 1
ATOM 1500 N N . GLY A 1 189 ? 10.375 17.422 -5.656 1 74.06 189 GLY A N 1
ATOM 1501 C CA . GLY A 1 189 ? 11.523 17.266 -6.531 1 74.06 189 GLY A CA 1
ATOM 1502 C C . GLY A 1 189 ? 12.734 16.672 -5.824 1 74.06 189 GLY A C 1
ATOM 1503 O O . GLY A 1 189 ? 12.617 16.141 -4.719 1 74.06 189 GLY A O 1
ATOM 1504 N N . VAL A 1 190 ? 13.883 16.672 -6.539 1 67.31 190 VAL A N 1
ATOM 1505 C CA . VAL A 1 190 ? 15.109 16.094 -6.008 1 67.31 190 VAL A CA 1
ATOM 1506 C C . VAL A 1 190 ? 15.789 17.078 -5.059 1 67.31 190 VAL A C 1
ATOM 1508 O O . VAL A 1 190 ? 16.141 18.188 -5.461 1 67.31 190 VAL A O 1
ATOM 1511 N N . MET A 1 191 ? 15.758 16.625 -3.83 1 69.56 191 MET A N 1
ATOM 1512 C CA . MET A 1 191 ? 16.328 17.516 -2.811 1 69.56 191 MET A CA 1
ATOM 1513 C C . MET A 1 191 ? 17.578 16.891 -2.203 1 69.56 191 MET A C 1
ATOM 1515 O O . MET A 1 191 ? 17.812 15.695 -2.324 1 69.56 191 MET A O 1
ATOM 1519 N N . ASP A 1 192 ? 18.406 17.734 -1.721 1 64.5 192 ASP A N 1
ATOM 1520 C CA . ASP A 1 192 ? 19.594 17.281 -1.011 1 64.5 192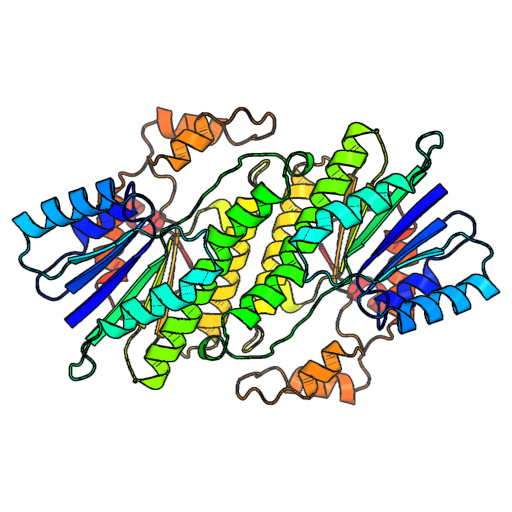 ASP A CA 1
ATOM 1521 C C . ASP A 1 192 ? 19.25 16.797 0.394 1 64.5 192 ASP A C 1
ATOM 1523 O O . ASP A 1 192 ? 19.25 17.578 1.348 1 64.5 192 ASP A O 1
ATOM 1527 N N . THR A 1 193 ? 18.875 15.547 0.477 1 68.5 193 THR A N 1
ATOM 1528 C CA . THR A 1 193 ? 18.453 14.953 1.74 1 68.5 193 THR A CA 1
ATOM 1529 C C . THR A 1 193 ? 19.203 13.648 2.002 1 68.5 193 THR A C 1
ATOM 1531 O O . THR A 1 193 ? 19.938 13.164 1.137 1 68.5 193 THR A O 1
ATOM 1534 N N . GLY A 1 194 ? 19.109 13.219 3.234 1 63.22 194 GLY A N 1
ATOM 1535 C CA . GLY A 1 194 ? 19.656 11.914 3.572 1 63.22 194 GLY A CA 1
ATOM 1536 C C . GLY A 1 194 ? 19.125 10.797 2.693 1 63.22 194 GLY A C 1
ATOM 1537 O O . GLY A 1 194 ? 19.844 9.859 2.373 1 63.22 194 GLY A O 1
ATOM 1538 N N . MET A 1 195 ? 17.984 10.93 2.23 1 67.94 195 MET A N 1
ATOM 1539 C CA . MET A 1 195 ? 17.422 9.953 1.311 1 67.94 195 MET A CA 1
ATOM 1540 C C . MET A 1 195 ? 18.188 9.922 -0.001 1 67.94 195 MET A C 1
ATOM 1542 O O . MET A 1 195 ? 18.5 8.844 -0.517 1 67.94 195 MET A O 1
ATOM 1546 N N . GLN A 1 196 ? 18.484 11.023 -0.464 1 66.12 196 GLN A N 1
ATOM 1547 C CA . GLN A 1 196 ? 19.25 11.117 -1.699 1 66.12 196 GLN A CA 1
ATOM 1548 C C . GLN A 1 196 ? 20.641 10.531 -1.523 1 66.12 196 GLN A C 1
ATOM 1550 O O . GLN A 1 196 ? 21.188 9.906 -2.443 1 66.12 196 GLN A O 1
ATOM 1555 N N . GLU A 1 197 ? 21.109 10.797 -0.316 1 66.56 197 GLU A N 1
ATOM 1556 C CA . GLU A 1 197 ? 22.406 10.219 -0.014 1 66.56 197 GLU A CA 1
ATOM 1557 C C . GLU A 1 197 ? 22.359 8.695 -0.027 1 66.56 197 GLU A C 1
ATOM 1559 O O . GLU A 1 197 ? 23.25 8.039 -0.557 1 66.56 197 GLU A O 1
ATOM 1564 N N . SER A 1 198 ? 21.344 8.188 0.515 1 67.94 198 SER A N 1
ATOM 1565 C CA . SER A 1 198 ? 21.156 6.746 0.523 1 67.94 198 SER A CA 1
ATOM 1566 C C . SER A 1 198 ? 21.031 6.195 -0.895 1 67.94 198 SER A C 1
ATOM 1568 O O . SER A 1 198 ? 21.578 5.125 -1.197 1 67.94 198 SER A O 1
ATOM 1570 N N . ILE A 1 199 ? 20.391 6.902 -1.725 1 68.12 199 ILE A N 1
ATOM 1571 C CA . ILE A 1 199 ? 20.188 6.516 -3.119 1 68.12 199 ILE A CA 1
ATOM 1572 C C . ILE A 1 199 ? 21.547 6.496 -3.838 1 68.12 199 ILE A C 1
ATOM 1574 O O . ILE A 1 199 ? 21.875 5.523 -4.523 1 68.12 199 ILE A O 1
ATOM 1578 N N . ARG A 1 200 ? 22.375 7.445 -3.561 1 65.75 200 ARG A N 1
ATOM 1579 C CA . ARG A 1 200 ? 23.656 7.57 -4.234 1 65.75 200 ARG A CA 1
ATOM 1580 C C . ARG A 1 200 ? 24.625 6.5 -3.75 1 65.75 200 ARG A C 1
ATOM 1582 O O . ARG A 1 200 ? 25.484 6.047 -4.512 1 65.75 200 ARG A O 1
ATOM 1589 N N . ASN A 1 201 ? 24.375 6.074 -2.482 1 67.19 201 ASN A N 1
ATOM 1590 C CA . ASN A 1 201 ? 25.312 5.137 -1.883 1 67.19 201 ASN A CA 1
ATOM 1591 C C . ASN A 1 201 ? 24.859 3.691 -2.049 1 67.19 201 ASN A C 1
ATOM 1593 O O . ASN A 1 201 ? 25.547 2.764 -1.63 1 67.19 201 ASN A O 1
ATOM 1597 N N . SER A 1 202 ? 23.734 3.582 -2.643 1 67 202 SER A N 1
ATOM 1598 C CA . SER A 1 202 ? 23.188 2.234 -2.762 1 67 202 SER A CA 1
ATOM 1599 C C . SER A 1 202 ? 23.984 1.404 -3.766 1 67 202 SER A C 1
ATOM 1601 O O . SER A 1 202 ? 24.453 1.924 -4.785 1 67 202 SER A O 1
ATOM 1603 N N . GLU A 1 203 ? 24.359 0.232 -3.314 1 57.84 203 GLU A N 1
ATOM 1604 C CA . GLU A 1 203 ? 25.109 -0.687 -4.168 1 57.84 203 GLU A CA 1
ATOM 1605 C C . GLU A 1 203 ? 24.172 -1.551 -5.004 1 57.84 203 GLU A C 1
ATOM 1607 O O . GLU A 1 203 ? 24.609 -2.48 -5.684 1 57.84 203 GLU A O 1
ATOM 1612 N N . SER A 1 204 ? 23.109 -1.25 -5.102 1 58.12 204 SER A N 1
ATOM 1613 C CA . SER A 1 204 ? 22.203 -2.193 -5.742 1 58.12 204 SER A CA 1
ATOM 1614 C C . SER A 1 204 ? 22.438 -2.254 -7.246 1 58.12 204 SER A C 1
ATOM 1616 O O . SER A 1 204 ? 22.547 -1.219 -7.902 1 58.12 204 SER A O 1
ATOM 1618 N N . LYS A 1 205 ? 22.953 -3.256 -7.73 1 49.66 205 LYS A N 1
ATOM 1619 C CA . LYS A 1 205 ? 23.375 -3.549 -9.094 1 49.66 205 LYS A CA 1
ATOM 1620 C C . LYS A 1 205 ? 22.297 -3.139 -10.102 1 49.66 205 LYS A C 1
ATOM 1622 O O . LYS A 1 205 ? 22.609 -2.828 -11.25 1 49.66 205 LYS A O 1
ATOM 1627 N N . GLY A 1 206 ? 21.141 -2.857 -9.648 1 50.94 206 GLY A N 1
ATOM 1628 C CA . GLY A 1 206 ? 20.062 -2.684 -10.609 1 50.94 206 GLY A CA 1
ATOM 1629 C C . GLY A 1 206 ? 19.469 -1.287 -10.594 1 50.94 206 GLY A C 1
ATOM 1630 O O . GLY A 1 206 ? 18.438 -1.036 -11.227 1 50.94 206 GLY A O 1
ATOM 1631 N N . PHE A 1 207 ? 20.203 -0.477 -9.891 1 58.53 207 PHE A N 1
ATOM 1632 C CA . PHE A 1 207 ? 19.641 0.868 -9.852 1 58.53 207 PHE A CA 1
ATOM 1633 C C . PHE A 1 207 ? 20.156 1.703 -11.016 1 58.53 207 PHE A C 1
ATOM 1635 O O . PHE A 1 207 ? 21.188 2.381 -10.891 1 58.53 207 PHE A O 1
ATOM 1642 N N . SER A 1 208 ? 19.516 1.482 -12.18 1 54.78 208 SER A N 1
ATOM 1643 C CA . SER A 1 208 ? 19.938 2.135 -13.414 1 54.78 208 SER A CA 1
ATOM 1644 C C . SER A 1 208 ? 19.922 3.652 -13.273 1 54.78 208 SER A C 1
ATOM 1646 O O . SER A 1 208 ? 20.656 4.352 -13.977 1 54.78 208 SER A O 1
ATOM 1648 N N . LYS A 1 209 ? 19.156 4.109 -12.25 1 59.09 209 LYS A N 1
ATOM 1649 C CA . LYS A 1 209 ? 19.016 5.562 -12.219 1 59.09 209 LYS A CA 1
ATOM 1650 C C . LYS A 1 209 ? 19.969 6.18 -11.195 1 59.09 209 LYS A C 1
ATOM 1652 O O . LYS A 1 209 ? 19.922 7.387 -10.945 1 59.09 209 LYS A O 1
ATOM 1657 N N . LYS A 1 210 ? 20.828 5.352 -10.711 1 62.16 210 LYS A N 1
ATOM 1658 C CA . LYS A 1 210 ? 21.781 5.859 -9.734 1 62.16 210 LYS A CA 1
ATOM 1659 C C . LYS A 1 210 ? 22.609 7.004 -10.32 1 62.16 210 LYS A C 1
ATOM 1661 O O . LYS A 1 210 ? 22.828 8.016 -9.648 1 62.16 210 LYS A O 1
ATOM 1666 N N . ASN A 1 211 ? 22.875 6.723 -11.484 1 62.69 211 ASN A N 1
ATOM 1667 C CA . ASN A 1 211 ? 23.75 7.703 -12.125 1 62.69 211 ASN A CA 1
ATOM 1668 C C . ASN A 1 211 ? 23.047 9.047 -12.281 1 62.69 211 ASN A C 1
ATOM 1670 O O . ASN A 1 211 ? 23.688 10.102 -12.18 1 62.69 211 ASN A O 1
ATOM 1674 N N . ASP A 1 212 ? 21.719 8.977 -12.469 1 62.62 212 ASP A N 1
ATOM 1675 C CA . ASP A 1 212 ? 20.984 10.227 -12.602 1 62.62 212 ASP A CA 1
ATOM 1676 C C . ASP A 1 212 ? 21.016 11.023 -11.305 1 62.62 212 ASP A C 1
ATOM 1678 O O . ASP A 1 212 ? 21.203 12.242 -11.32 1 62.62 212 ASP A O 1
ATOM 1682 N N . PHE A 1 213 ? 20.953 10.367 -10.32 1 64.25 213 PHE A N 1
ATOM 1683 C CA . PHE A 1 213 ? 20.922 11.031 -9.023 1 64.25 213 PHE A CA 1
ATOM 1684 C C . PHE A 1 213 ? 22.312 11.539 -8.641 1 64.25 213 PHE A C 1
ATOM 1686 O O . PHE A 1 213 ? 22.438 12.625 -8.062 1 64.25 213 PHE A O 1
ATOM 1693 N N . VAL A 1 214 ? 23.266 10.742 -8.992 1 63 214 VAL A N 1
ATOM 1694 C CA . VAL A 1 214 ? 24.641 11.164 -8.734 1 63 214 VAL A CA 1
ATOM 1695 C C . VAL A 1 214 ? 24.969 12.422 -9.539 1 63 214 VAL A C 1
ATOM 1697 O O . VAL A 1 214 ? 25.562 13.359 -9.016 1 63 214 VAL A O 1
ATOM 1700 N N . ASN A 1 215 ? 24.422 12.367 -10.719 1 62.41 215 ASN A N 1
ATOM 1701 C CA . ASN A 1 215 ? 24.672 13.516 -11.586 1 62.41 215 ASN A CA 1
ATOM 1702 C C . ASN A 1 215 ? 23.984 14.773 -11.078 1 62.41 215 ASN A C 1
ATOM 1704 O O . ASN A 1 215 ? 24.547 15.867 -11.125 1 62.41 215 ASN A O 1
ATOM 1708 N N . LEU A 1 216 ? 22.781 14.57 -10.656 1 61.22 216 LEU A N 1
ATOM 1709 C CA . LEU A 1 216 ? 22.062 15.711 -10.109 1 61.22 216 LEU A CA 1
ATOM 1710 C C . LEU A 1 216 ? 22.797 16.297 -8.914 1 61.22 216 LEU A C 1
ATOM 1712 O O . LEU A 1 216 ? 22.859 17.531 -8.758 1 61.22 216 LEU A O 1
ATOM 1716 N N . TYR A 1 217 ? 23.359 15.492 -8.156 1 57.88 217 TYR A N 1
ATOM 1717 C CA . TYR A 1 217 ? 24.109 15.922 -6.984 1 57.88 217 TYR A CA 1
ATOM 1718 C C . TYR A 1 217 ? 25.391 16.641 -7.395 1 57.88 217 TYR A C 1
ATOM 1720 O O . TYR A 1 217 ? 25.688 17.719 -6.871 1 57.88 217 TYR A O 1
ATOM 1728 N N . ARG A 1 218 ? 25.984 16.062 -8.359 1 58.69 218 ARG A N 1
ATOM 1729 C CA . ARG A 1 218 ? 27.25 16.609 -8.82 1 58.69 218 ARG A CA 1
ATOM 1730 C C . ARG A 1 218 ? 27.062 17.969 -9.477 1 58.69 218 ARG A C 1
ATOM 1732 O O . ARG A 1 218 ? 27.906 18.859 -9.352 1 58.69 218 ARG A O 1
ATOM 1739 N N . GLU A 1 219 ? 25.953 18.047 -10.039 1 60.28 219 GLU A N 1
ATOM 1740 C CA . GLU A 1 219 ? 25.688 19.281 -10.781 1 60.28 219 GLU A CA 1
ATOM 1741 C C . GLU A 1 219 ? 25.016 20.328 -9.898 1 60.28 219 GLU A C 1
ATOM 1743 O O . GLU A 1 219 ? 24.625 21.391 -10.375 1 60.28 219 GLU A O 1
ATOM 1748 N N . HIS A 1 220 ? 24.938 20.062 -8.664 1 57.72 220 HIS A N 1
ATOM 1749 C CA . HIS A 1 220 ? 24.375 20.969 -7.668 1 57.72 220 HIS A CA 1
ATOM 1750 C C . HIS A 1 220 ? 22.953 21.391 -8.023 1 57.72 220 HIS A C 1
ATOM 1752 O O . HIS A 1 220 ? 22.609 22.562 -7.926 1 57.72 220 HIS A O 1
ATOM 1758 N N . LYS A 1 221 ? 22.281 20.5 -8.672 1 59.38 221 LYS A N 1
ATOM 1759 C CA . LYS A 1 221 ? 20.922 20.781 -9.125 1 59.38 221 LYS A CA 1
ATOM 1760 C C . LYS A 1 221 ? 19.891 20.312 -8.094 1 59.38 221 LYS A C 1
ATOM 1762 O O . LYS A 1 221 ? 18.703 20.266 -8.383 1 59.38 221 LYS A O 1
ATOM 1767 N N . LEU A 1 222 ? 20.5 20.109 -6.957 1 68.94 222 LEU A N 1
ATOM 1768 C CA . LEU A 1 222 ? 19.562 19.75 -5.895 1 68.94 222 LEU A CA 1
ATOM 1769 C C . LEU A 1 222 ? 18.969 20.984 -5.23 1 68.94 222 LEU A C 1
ATOM 1771 O O . LEU A 1 222 ? 19.672 21.969 -5.02 1 68.94 222 LEU A O 1
ATOM 1775 N N . ARG A 1 223 ? 17.703 21 -5.121 1 73.19 223 ARG A N 1
ATOM 1776 C CA . ARG A 1 223 ? 17.031 22.109 -4.461 1 73.19 223 ARG A CA 1
ATOM 1777 C C . ARG A 1 223 ? 17.328 22.125 -2.967 1 73.19 223 ARG A C 1
ATOM 1779 O O . ARG A 1 223 ? 17.422 21.078 -2.334 1 73.19 223 ARG A O 1
ATOM 1786 N N . SER A 1 224 ? 17.516 23.406 -2.557 1 83.25 224 SER A N 1
ATOM 1787 C CA . SER A 1 224 ? 17.703 23.562 -1.115 1 83.25 224 SER A CA 1
ATOM 1788 C C . SER A 1 224 ? 16.422 23.203 -0.359 1 83.25 224 SER A C 1
ATOM 1790 O O . SER A 1 224 ? 15.328 23.594 -0.772 1 83.25 224 SER A O 1
ATOM 1792 N N . VAL A 1 225 ? 16.578 22.484 0.708 1 86.44 225 VAL A N 1
ATOM 1793 C CA . VAL A 1 225 ? 15.453 22.078 1.542 1 86.44 225 VAL A CA 1
ATOM 1794 C C . VAL A 1 225 ? 14.711 23.297 2.066 1 86.44 225 VAL A C 1
ATOM 1796 O O . VAL A 1 225 ? 13.477 23.312 2.135 1 86.44 225 VAL A O 1
ATOM 1799 N N . ASP A 1 226 ? 15.445 24.391 2.352 1 90.19 226 ASP A N 1
ATOM 1800 C CA . ASP A 1 226 ? 14.859 25.609 2.896 1 90.19 226 ASP A CA 1
ATOM 1801 C C . ASP A 1 226 ? 14.016 26.328 1.846 1 90.19 226 ASP A C 1
ATOM 1803 O O . ASP A 1 226 ? 12.945 26.844 2.152 1 90.19 226 ASP A O 1
ATOM 1807 N N . SER A 1 227 ? 14.531 26.344 0.632 1 88.69 227 SER A N 1
ATOM 1808 C CA . SER A 1 227 ? 13.773 26.969 -0.449 1 88.69 227 SER A CA 1
ATOM 1809 C C . SER A 1 227 ? 12.477 26.219 -0.714 1 88.69 227 SER A C 1
ATOM 1811 O O . SER A 1 227 ? 11.43 26.844 -0.933 1 88.69 227 SER A O 1
ATOM 1813 N N . VAL A 1 228 ? 12.547 24.938 -0.651 1 89.5 228 VAL A N 1
ATOM 1814 C CA . VAL A 1 228 ? 11.375 24.109 -0.869 1 89.5 228 VAL A CA 1
ATOM 1815 C C . VAL A 1 228 ? 10.359 24.344 0.25 1 89.5 228 VAL A C 1
ATOM 1817 O O . VAL A 1 228 ? 9.164 24.516 -0.009 1 89.5 228 VAL A O 1
ATOM 1820 N N . ALA A 1 229 ? 10.852 24.391 1.456 1 93.69 229 ALA A N 1
ATOM 1821 C CA . ALA A 1 229 ? 9.984 24.625 2.611 1 93.69 229 ALA A CA 1
ATOM 1822 C C . ALA A 1 229 ? 9.25 25.953 2.496 1 93.69 229 ALA A C 1
ATOM 1824 O O . ALA A 1 229 ? 8.055 26.047 2.789 1 93.69 229 ALA A O 1
ATOM 1825 N N . LYS A 1 230 ? 9.969 26.969 2.02 1 93.19 230 LYS A N 1
ATOM 1826 C CA . LYS A 1 230 ? 9.375 28.297 1.855 1 93.19 230 LYS A CA 1
ATOM 1827 C C . LYS A 1 230 ? 8.266 28.266 0.81 1 93.19 230 LYS A C 1
ATOM 1829 O O . LYS A 1 230 ? 7.199 28.844 1.02 1 93.19 230 LYS A O 1
ATOM 1834 N N . VAL A 1 231 ? 8.531 27.594 -0.258 1 90.81 231 VAL A N 1
ATOM 1835 C CA . VAL A 1 231 ? 7.555 27.5 -1.335 1 90.81 231 VAL A CA 1
ATOM 1836 C C . VAL A 1 231 ? 6.312 26.766 -0.839 1 90.81 231 VAL A C 1
ATOM 1838 O O . VAL A 1 231 ? 5.184 27.188 -1.102 1 90.81 231 VAL A O 1
ATOM 1841 N N . ILE A 1 232 ? 6.5 25.703 -0.107 1 92.69 232 ILE A N 1
ATOM 1842 C CA . ILE A 1 232 ? 5.391 24.922 0.417 1 92.69 232 ILE A CA 1
ATOM 1843 C C . ILE A 1 232 ? 4.57 25.766 1.385 1 92.69 232 ILE A C 1
ATOM 1845 O O . ILE A 1 232 ? 3.336 25.75 1.335 1 92.69 232 ILE A O 1
ATOM 1849 N N . LYS A 1 233 ? 5.238 26.5 2.248 1 95.31 233 LYS A N 1
ATOM 1850 C CA . LYS A 1 233 ? 4.535 27.359 3.195 1 95.31 233 LYS A CA 1
ATOM 1851 C C . LYS A 1 233 ? 3.699 28.406 2.471 1 95.31 233 LYS A C 1
ATOM 1853 O O . LYS A 1 233 ? 2.49 28.5 2.689 1 95.31 233 LYS A O 1
ATOM 1858 N N . GLU A 1 234 ? 4.324 29.141 1.579 1 93.31 234 GLU A N 1
ATOM 1859 C CA . GLU A 1 234 ? 3.721 30.312 0.959 1 93.31 234 GLU A CA 1
ATOM 1860 C C . GLU A 1 234 ? 2.582 29.922 0.023 1 93.31 234 GLU A C 1
ATOM 1862 O O . GLU A 1 234 ? 1.57 30.625 -0.061 1 93.31 234 GLU A O 1
ATOM 1867 N N . ASN A 1 235 ? 2.709 28.797 -0.572 1 91.12 235 ASN A N 1
ATOM 1868 C CA . ASN A 1 235 ? 1.762 28.484 -1.637 1 91.12 235 ASN A CA 1
ATOM 1869 C C . ASN A 1 235 ? 0.713 27.469 -1.177 1 91.12 235 ASN A C 1
ATOM 1871 O O . ASN A 1 235 ? -0.357 27.375 -1.778 1 91.12 235 ASN A O 1
ATOM 1875 N N . PHE A 1 236 ? 1.017 26.766 -0.118 1 91.62 236 PHE A N 1
ATOM 1876 C CA . PHE A 1 236 ? 0.121 25.656 0.189 1 91.62 236 PHE A CA 1
ATOM 1877 C C . PHE A 1 236 ? -0.327 25.719 1.646 1 91.62 236 PHE A C 1
ATOM 1879 O O . PHE A 1 236 ? -1.519 25.594 1.938 1 91.62 236 PHE A O 1
ATOM 1886 N N . ILE A 1 237 ? 0.572 25.906 2.531 1 93.12 237 ILE A N 1
ATOM 1887 C CA . ILE A 1 237 ? 0.204 25.891 3.943 1 93.12 237 ILE A CA 1
ATOM 1888 C C . ILE A 1 237 ? -0.603 27.141 4.273 1 93.12 237 ILE A C 1
ATOM 1890 O O . ILE A 1 237 ? -1.664 27.062 4.898 1 93.12 237 ILE A O 1
ATOM 1894 N N . ASP A 1 238 ? -0.177 28.328 3.771 1 94.25 238 ASP A N 1
ATOM 1895 C CA . ASP A 1 238 ? -0.809 29.609 4.105 1 94.25 238 ASP A CA 1
ATOM 1896 C C . ASP A 1 238 ? -2.055 29.844 3.256 1 94.25 238 ASP A C 1
ATOM 1898 O O . ASP A 1 238 ? -2.898 30.672 3.6 1 94.25 238 ASP A O 1
ATOM 1902 N N . ASP A 1 239 ? -2.168 29.125 2.154 1 91.88 239 ASP A N 1
ATOM 1903 C CA . ASP A 1 239 ? -3.311 29.312 1.26 1 91.88 239 ASP A CA 1
ATOM 1904 C C . ASP A 1 239 ? -4.344 28.203 1.466 1 91.88 239 ASP A C 1
ATOM 1906 O O . ASP A 1 239 ? -4.129 27.062 1.052 1 91.88 239 ASP A O 1
ATOM 1910 N N . TRP A 1 240 ? -5.469 28.453 1.987 1 91.75 240 TRP A N 1
ATOM 1911 C CA . TRP A 1 240 ? -6.496 27.469 2.318 1 91.75 240 TRP A CA 1
ATOM 1912 C C . TRP A 1 240 ? -7.465 27.281 1.154 1 91.75 240 TRP A C 1
ATOM 1914 O O . TRP A 1 240 ? -8.414 26.516 1.253 1 91.75 240 TRP A O 1
ATOM 1924 N N . ASN A 1 241 ? -7.141 27.891 0.021 1 87 241 ASN A N 1
ATOM 1925 C CA . ASN A 1 241 ? -8.016 27.781 -1.14 1 87 241 ASN A CA 1
ATOM 1926 C C . ASN A 1 241 ? -7.512 26.719 -2.121 1 87 241 ASN A C 1
ATOM 1928 O O . ASN A 1 241 ? -8.18 26.422 -3.107 1 87 241 ASN A O 1
ATOM 1932 N N . VAL A 1 242 ? -6.43 26.156 -1.761 1 86.19 242 VAL A N 1
ATOM 1933 C CA . VAL A 1 242 ? -5.816 25.203 -2.688 1 86.19 242 VAL A CA 1
ATOM 1934 C C . VAL A 1 242 ? -6.227 23.781 -2.318 1 86.19 242 VAL A C 1
ATOM 1936 O O . VAL A 1 242 ? -6.176 23.406 -1.147 1 86.19 242 VAL A O 1
ATOM 1939 N N . ASN A 1 243 ? -6.754 23.078 -3.236 1 85.25 243 ASN A N 1
ATOM 1940 C CA . ASN A 1 243 ? -7.121 21.672 -3.158 1 85.25 243 ASN A CA 1
ATOM 1941 C C . ASN A 1 243 ? -6.746 20.922 -4.434 1 85.25 243 ASN A C 1
ATOM 1943 O O . ASN A 1 243 ? -7.188 21.281 -5.523 1 85.25 243 ASN A O 1
ATOM 1947 N N . SER A 1 244 ? -5.773 20.062 -4.293 1 77.62 244 SER A N 1
ATOM 1948 C CA . SER A 1 244 ? -5.234 19.453 -5.508 1 77.62 244 SER A CA 1
ATOM 1949 C C . SER A 1 244 ? -4.785 18.016 -5.254 1 77.62 244 SER A C 1
ATOM 1951 O O . SER A 1 244 ? -4.281 17.703 -4.172 1 77.62 244 SER A O 1
ATOM 1953 N N . ASN A 1 245 ? -4.98 17.266 -6.289 1 74.62 245 ASN A N 1
ATOM 1954 C CA . ASN A 1 245 ? -4.539 15.875 -6.227 1 74.62 245 ASN A CA 1
ATOM 1955 C C . ASN A 1 245 ? -3.018 15.766 -6.312 1 74.62 245 ASN A C 1
ATOM 1957 O O . ASN A 1 245 ? -2.408 14.961 -5.605 1 74.62 245 ASN A O 1
ATOM 1961 N N . PHE A 1 246 ? -2.4 16.422 -7.188 1 75.88 246 PHE A N 1
ATOM 1962 C CA . PHE A 1 246 ? -0.956 16.328 -7.359 1 75.88 246 PHE A CA 1
ATOM 1963 C C . PHE A 1 246 ? -0.387 17.625 -7.914 1 75.88 246 PHE A C 1
ATOM 1965 O O . PHE A 1 246 ? -0.956 18.219 -8.836 1 75.88 246 PHE A O 1
ATOM 1972 N N . MET A 1 247 ? 0.659 18.109 -7.227 1 76.75 247 MET A N 1
ATOM 1973 C CA . MET A 1 247 ? 1.341 19.312 -7.684 1 76.75 247 MET A CA 1
ATOM 1974 C C . MET A 1 247 ? 2.854 19.125 -7.68 1 76.75 247 MET A C 1
ATOM 1976 O O . MET A 1 247 ? 3.416 18.609 -6.711 1 76.75 247 MET A O 1
ATOM 1980 N N . LYS A 1 248 ? 3.486 19.453 -8.766 1 73.69 248 LYS A N 1
ATOM 1981 C CA . LYS A 1 248 ? 4.945 19.484 -8.82 1 73.69 248 LYS A CA 1
ATOM 1982 C C . LYS A 1 248 ? 5.473 20.875 -8.484 1 73.69 248 LYS A C 1
ATOM 1984 O O . LYS A 1 248 ? 4.996 21.875 -9.023 1 73.69 248 LYS A O 1
ATOM 1989 N N . LEU A 1 249 ? 6.418 20.891 -7.633 1 76.19 249 LEU A N 1
ATOM 1990 C CA . LEU A 1 249 ? 6.93 22.188 -7.188 1 76.19 249 LEU A CA 1
ATOM 1991 C C . LEU A 1 249 ? 7.801 22.828 -8.258 1 76.19 249 LEU A C 1
ATOM 1993 O O . LEU A 1 249 ? 8.078 24.031 -8.211 1 76.19 249 LEU A O 1
ATOM 1997 N N . ASP A 1 250 ? 8.227 21.938 -9.18 1 69.44 250 ASP A N 1
ATOM 1998 C CA . ASP A 1 250 ? 9.078 22.453 -10.25 1 69.44 250 ASP A CA 1
ATOM 1999 C C . ASP A 1 250 ? 8.453 23.688 -10.891 1 69.44 250 ASP A C 1
ATOM 2001 O O . ASP A 1 250 ? 9.164 24.609 -11.289 1 69.44 250 ASP A O 1
ATOM 2005 N N . THR A 1 251 ? 7.199 23.656 -10.922 1 64.44 251 THR A N 1
ATOM 2006 C CA . THR A 1 251 ? 6.496 24.734 -11.594 1 64.44 251 THR A CA 1
ATOM 2007 C C . THR A 1 251 ? 6.652 26.047 -10.828 1 64.44 251 THR A C 1
ATOM 2009 O O . THR A 1 251 ? 6.527 27.125 -11.398 1 64.44 251 THR A O 1
ATOM 2012 N N . PHE A 1 252 ? 6.984 25.969 -9.609 1 66.06 252 PHE A N 1
ATOM 2013 C CA . PHE A 1 252 ? 7.078 27.156 -8.773 1 66.06 252 PHE A CA 1
ATOM 2014 C C . PHE A 1 252 ? 8.508 27.703 -8.75 1 66.06 252 PHE A C 1
ATOM 2016 O O . PHE A 1 252 ? 8.742 28.828 -8.312 1 66.06 252 PHE A O 1
ATOM 2023 N N . PHE A 1 253 ? 9.414 26.875 -9.203 1 63.69 253 PHE A N 1
ATOM 2024 C CA . PHE A 1 253 ? 10.805 27.312 -9.25 1 63.69 253 PHE A CA 1
ATOM 2025 C C . PHE A 1 253 ? 11.172 27.812 -10.641 1 63.69 253 PHE A C 1
ATOM 2027 O O . PHE A 1 253 ? 12.109 28.594 -10.797 1 63.69 253 PHE A O 1
ATOM 2034 N N . GLU A 1 254 ? 10.656 27.203 -11.68 1 52.5 254 GLU A N 1
ATOM 2035 C CA . GLU A 1 254 ? 10.945 27.656 -13.039 1 52.5 254 GLU A CA 1
ATOM 2036 C C . GLU A 1 254 ? 10.375 29.047 -13.297 1 52.5 254 GLU A C 1
ATOM 2038 O O . GLU A 1 254 ? 10.93 29.812 -14.086 1 52.5 254 GLU A O 1
ATOM 2043 N N . SER A 1 255 ? 9.289 29.344 -12.828 1 41.5 255 SER A N 1
ATOM 2044 C CA . SER A 1 255 ? 8.719 30.641 -13.148 1 41.5 255 SER A CA 1
ATOM 2045 C C . SER A 1 255 ? 9.492 31.766 -12.461 1 41.5 255 SER A C 1
ATOM 2047 O O . SER A 1 255 ? 9.242 32.938 -12.727 1 41.5 255 SER A O 1
ATOM 2049 N N . LYS A 1 256 ? 10.422 31.578 -11.656 1 36.94 256 LYS A N 1
ATOM 2050 C CA . LYS A 1 256 ? 11.195 32.75 -11.211 1 36.94 256 LYS A CA 1
ATOM 2051 C C . LYS A 1 256 ? 12.461 32.906 -12.039 1 36.94 256 LYS A C 1
ATOM 2053 O O . LYS A 1 256 ? 13.156 31.938 -12.336 1 36.94 256 LYS A O 1
ATOM 2058 N N . MET B 1 1 ? 6.539 -30.719 -15.148 1 91.25 1 MET B N 1
ATOM 2059 C CA . MET B 1 1 ? 5.652 -30.531 -14 1 91.25 1 MET B CA 1
ATOM 2060 C C . MET B 1 1 ? 5.523 -29.062 -13.633 1 91.25 1 MET B C 1
ATOM 2062 O O . MET B 1 1 ? 6.465 -28.281 -13.812 1 91.25 1 MET B O 1
ATOM 2066 N N . GLU B 1 2 ? 4.328 -28.688 -13.203 1 95.5 2 GLU B N 1
ATOM 2067 C CA . GLU B 1 2 ? 4.07 -27.297 -12.828 1 95.5 2 GLU B CA 1
ATOM 2068 C C . GLU B 1 2 ? 3.346 -27.203 -11.492 1 95.5 2 GLU B C 1
ATOM 2070 O O . GLU B 1 2 ? 2.355 -27.906 -11.266 1 95.5 2 GLU B O 1
ATOM 2075 N N . TYR B 1 3 ? 3.926 -26.438 -10.594 1 97.06 3 TYR B N 1
ATOM 2076 C CA . TYR B 1 3 ? 3.242 -26.125 -9.344 1 97.06 3 TYR B CA 1
ATOM 2077 C C . TYR B 1 3 ? 2.42 -24.844 -9.477 1 97.06 3 TYR B C 1
ATOM 2079 O O . TYR B 1 3 ? 2.955 -23.781 -9.805 1 97.06 3 TYR B O 1
ATOM 2087 N N . VAL B 1 4 ? 1.11 -24.922 -9.266 1 97.69 4 VAL B N 1
ATOM 2088 C CA . VAL B 1 4 ? 0.223 -23.766 -9.375 1 97.69 4 VAL B CA 1
ATOM 2089 C C . VAL B 1 4 ? -0.321 -23.406 -7.996 1 97.69 4 VAL B C 1
ATOM 2091 O O . VAL B 1 4 ? -1.094 -24.156 -7.402 1 97.69 4 VAL B O 1
ATOM 2094 N N . ILE B 1 5 ? 0.102 -22.266 -7.508 1 98.25 5 ILE B N 1
ATOM 2095 C CA . ILE B 1 5 ? -0.339 -21.734 -6.223 1 98.25 5 ILE B CA 1
ATOM 2096 C C . ILE B 1 5 ? -1.508 -20.781 -6.434 1 98.25 5 ILE B C 1
ATOM 2098 O O . ILE B 1 5 ? -1.4 -19.812 -7.199 1 98.25 5 ILE B O 1
ATOM 2102 N N . ILE B 1 6 ? -2.65 -21.016 -5.797 1 97.88 6 ILE B N 1
ATOM 2103 C CA . ILE B 1 6 ? -3.828 -20.156 -5.918 1 97.88 6 ILE B CA 1
ATOM 2104 C C . ILE B 1 6 ? -4.23 -19.641 -4.539 1 97.88 6 ILE B C 1
ATOM 2106 O O . ILE B 1 6 ? -4.566 -20.422 -3.648 1 97.88 6 ILE B O 1
ATOM 2110 N N . THR B 1 7 ? -4.172 -18.359 -4.348 1 97.81 7 THR B N 1
ATOM 2111 C CA . THR B 1 7 ? -4.688 -17.766 -3.119 1 97.81 7 THR B CA 1
ATOM 2112 C C . THR B 1 7 ? -6.172 -17.438 -3.254 1 97.81 7 THR B C 1
ATOM 2114 O O . THR B 1 7 ? -6.645 -17.109 -4.344 1 97.81 7 THR B O 1
ATOM 2117 N N . GLY B 1 8 ? -6.895 -17.531 -2.123 1 94.56 8 GLY B N 1
ATOM 2118 C CA . GLY B 1 8 ? -8.328 -17.312 -2.174 1 94.56 8 GLY B CA 1
ATOM 2119 C C . GLY B 1 8 ? -9.078 -18.375 -2.941 1 94.56 8 GLY B C 1
ATOM 2120 O O . GLY B 1 8 ? -9.961 -18.078 -3.744 1 94.56 8 GLY B O 1
ATOM 2121 N N . ALA B 1 9 ? -8.75 -19.594 -2.729 1 92.69 9 ALA B N 1
ATOM 2122 C CA . ALA B 1 9 ? -9.227 -20.703 -3.551 1 92.69 9 ALA B CA 1
ATOM 2123 C C . ALA B 1 9 ? -10.57 -21.219 -3.045 1 92.69 9 ALA B C 1
ATOM 2125 O O . ALA B 1 9 ? -11.148 -22.141 -3.631 1 92.69 9 ALA B O 1
ATOM 2126 N N . ARG B 1 10 ? -11.141 -20.609 -2.051 1 85.88 10 ARG B N 1
ATOM 2127 C CA . ARG B 1 10 ? -12.312 -21.188 -1.405 1 85.88 10 ARG B CA 1
ATOM 2128 C C . ARG B 1 10 ? -13.586 -20.828 -2.164 1 85.88 10 ARG B C 1
ATOM 2130 O O . ARG B 1 10 ? -14.602 -21.531 -2.049 1 85.88 10 ARG B O 1
ATOM 2137 N N . LYS B 1 11 ? -13.641 -19.734 -2.875 1 83.44 11 LYS B N 1
ATOM 2138 C CA . LYS B 1 11 ? -14.875 -19.312 -3.541 1 83.44 11 LYS B CA 1
ATOM 2139 C C . LYS B 1 11 ? -14.562 -18.453 -4.77 1 83.44 11 LYS B C 1
ATOM 2141 O O . LYS B 1 11 ? -13.406 -18.125 -5.023 1 83.44 11 LYS B O 1
ATOM 2146 N N . GLY B 1 12 ? -15.555 -18.328 -5.57 1 88.19 12 GLY B N 1
ATOM 2147 C CA . GLY B 1 12 ? -15.477 -17.391 -6.68 1 88.19 12 GLY B CA 1
ATOM 2148 C C . GLY B 1 12 ? -14.484 -17.812 -7.746 1 88.19 12 GLY B C 1
ATOM 2149 O O . GLY B 1 12 ? -14.5 -18.969 -8.195 1 88.19 12 GLY B O 1
ATOM 2150 N N . LEU B 1 13 ? -13.758 -16.844 -8.148 1 89.38 13 LEU B N 1
ATOM 2151 C CA . LEU B 1 13 ? -12.805 -17.062 -9.234 1 89.38 13 LEU B CA 1
ATOM 2152 C C . LEU B 1 13 ? -11.727 -18.047 -8.812 1 89.38 13 LEU B C 1
ATOM 2154 O O . LEU B 1 13 ? -11.297 -18.891 -9.609 1 89.38 13 LEU B O 1
ATOM 2158 N N . GLY B 1 14 ? -11.32 -17.984 -7.516 1 93.44 14 GLY B N 1
ATOM 2159 C CA . GLY B 1 14 ? -10.289 -18.891 -7.031 1 93.44 14 GLY B CA 1
ATOM 2160 C C . GLY B 1 14 ? -10.68 -20.359 -7.121 1 93.44 14 GLY B C 1
ATOM 2161 O O . GLY B 1 14 ? -9.883 -21.188 -7.559 1 93.44 14 GLY B O 1
ATOM 2162 N N . ARG B 1 15 ? -11.836 -20.625 -6.75 1 92.5 15 ARG B N 1
ATOM 2163 C CA . ARG B 1 15 ? -12.352 -21.984 -6.816 1 92.5 15 ARG B CA 1
ATOM 2164 C C . ARG B 1 15 ? -12.477 -22.453 -8.266 1 92.5 15 ARG B C 1
ATOM 2166 O O . ARG B 1 15 ? -12.094 -23.578 -8.602 1 92.5 15 ARG B O 1
ATOM 2173 N N . SER B 1 16 ? -12.992 -21.609 -9.086 1 93.38 16 SER B N 1
ATOM 2174 C CA . SER B 1 16 ? -13.164 -21.922 -10.5 1 93.38 16 SER B CA 1
ATOM 2175 C C . SER B 1 16 ? -11.82 -22.141 -11.18 1 93.38 16 SER B C 1
ATOM 2177 O O . SER B 1 16 ? -11.68 -23.031 -12.016 1 93.38 16 SER B O 1
ATOM 2179 N N . LEU B 1 17 ? -10.883 -21.328 -10.828 1 95.06 17 LEU B N 1
ATOM 2180 C CA . LEU B 1 17 ? -9.539 -21.484 -11.383 1 95.06 17 LEU B CA 1
ATOM 2181 C C . LEU B 1 17 ? -8.945 -22.844 -10.984 1 95.06 17 LEU B C 1
ATOM 2183 O O . LEU B 1 17 ? -8.352 -23.531 -11.812 1 95.06 17 LEU B O 1
ATOM 2187 N N . ALA B 1 18 ? -9.141 -23.203 -9.703 1 95.06 18 ALA B N 1
ATOM 2188 C CA . ALA B 1 18 ? -8.641 -24.5 -9.242 1 95.06 18 ALA B CA 1
ATOM 2189 C C . ALA B 1 18 ? -9.219 -25.641 -10.078 1 95.06 18 ALA B C 1
ATOM 2191 O O . ALA B 1 18 ? -8.484 -26.516 -10.531 1 95.06 18 ALA B O 1
ATOM 2192 N N . ARG B 1 19 ? -10.484 -25.562 -10.422 1 93.56 19 ARG B N 1
ATOM 2193 C CA . ARG B 1 19 ? -11.195 -26.578 -11.188 1 93.56 19 ARG B CA 1
ATOM 2194 C C . ARG B 1 19 ? -10.703 -26.609 -12.633 1 93.56 19 ARG B C 1
ATOM 2196 O O . ARG B 1 19 ? -10.656 -27.672 -13.258 1 93.56 19 ARG B O 1
ATOM 2203 N N . THR B 1 20 ? -10.398 -25.484 -13.055 1 94.12 20 THR B N 1
ATOM 2204 C CA . THR B 1 20 ? -10.125 -25.328 -14.484 1 94.12 20 THR B CA 1
ATOM 2205 C C . THR B 1 20 ? -8.672 -25.656 -14.797 1 94.12 20 THR B C 1
ATOM 2207 O O . THR B 1 20 ? -8.367 -26.219 -15.852 1 94.12 20 THR B O 1
ATOM 2210 N N . VAL B 1 21 ? -7.789 -25.359 -13.883 1 94.5 21 VAL B N 1
ATOM 2211 C CA . VAL B 1 21 ? -6.367 -25.406 -14.203 1 94.5 21 VAL B CA 1
ATOM 2212 C C . VAL B 1 21 ? -5.801 -26.781 -13.867 1 94.5 21 VAL B C 1
ATOM 2214 O O . VAL B 1 21 ? -4.734 -27.156 -14.367 1 94.5 21 VAL B O 1
ATOM 2217 N N . ILE B 1 22 ? -6.453 -27.578 -13.102 1 93.06 22 ILE B N 1
ATOM 2218 C CA . ILE B 1 22 ? -5.938 -28.875 -12.688 1 93.06 22 ILE B CA 1
ATOM 2219 C C . ILE B 1 22 ? -5.816 -29.797 -13.898 1 93.06 22 ILE B C 1
ATOM 2221 O O . ILE B 1 22 ? -6.711 -29.844 -14.75 1 93.06 22 ILE B O 1
ATOM 2225 N N . ASP B 1 23 ? -4.676 -30.406 -14.016 1 87.81 23 ASP B N 1
ATOM 2226 C CA . ASP B 1 23 ? -4.445 -31.438 -15.016 1 87.81 23 ASP B CA 1
ATOM 2227 C C . ASP B 1 23 ? -3.326 -32.375 -14.586 1 87.81 23 ASP B C 1
ATOM 2229 O O . ASP B 1 23 ? -2.816 -32.281 -13.469 1 87.81 23 ASP B O 1
ATOM 2233 N N . LYS B 1 24 ? -2.889 -33.375 -15.453 1 86.44 24 LYS B N 1
ATOM 2234 C CA . LYS B 1 24 ? -1.972 -34.469 -15.102 1 86.44 24 LYS B CA 1
ATOM 2235 C C . LYS B 1 24 ? -0.564 -33.938 -14.859 1 86.44 24 LYS B C 1
ATOM 2237 O O . LYS B 1 24 ? 0.248 -34.594 -14.203 1 86.44 24 LYS B O 1
ATOM 2242 N N . ASP B 1 25 ? -0.258 -32.781 -15.312 1 90.56 25 ASP B N 1
ATOM 2243 C CA . ASP B 1 25 ? 1.103 -32.25 -15.211 1 90.56 25 ASP B CA 1
ATOM 2244 C C . ASP B 1 25 ? 1.186 -31.125 -14.188 1 90.56 25 ASP B C 1
ATOM 2246 O O . ASP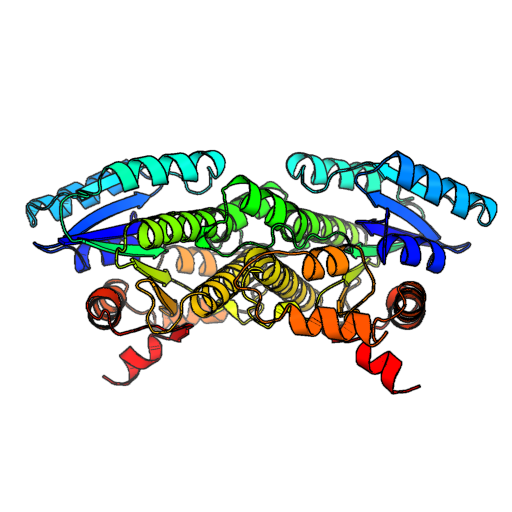 B 1 25 ? 2.205 -30.438 -14.102 1 90.56 25 ASP B O 1
ATOM 2250 N N . ARG B 1 26 ? 0.099 -30.938 -13.367 1 94.56 26 ARG B N 1
ATOM 2251 C CA . ARG B 1 26 ? 0.073 -29.812 -12.438 1 94.56 26 ARG B CA 1
ATOM 2252 C C . ARG B 1 26 ? -0.226 -30.281 -11.016 1 94.56 26 ARG B C 1
ATOM 2254 O O . ARG B 1 26 ? -1.101 -31.125 -10.805 1 94.56 26 ARG B O 1
ATOM 2261 N N . VAL B 1 27 ? 0.56 -29.797 -10.117 1 94.44 27 VAL B N 1
ATOM 2262 C CA . VAL B 1 27 ? 0.257 -29.906 -8.695 1 94.44 27 VAL B CA 1
ATOM 2263 C C . VAL B 1 27 ? -0.375 -28.609 -8.203 1 94.44 27 VAL B C 1
ATOM 2265 O O . VAL B 1 27 ? 0.213 -27.531 -8.344 1 94.44 27 VAL B O 1
ATOM 2268 N N . LEU B 1 28 ? -1.558 -28.688 -7.621 1 96.62 28 LEU B N 1
ATOM 2269 C CA . LEU B 1 28 ? -2.25 -27.484 -7.145 1 96.62 28 LEU B CA 1
ATOM 2270 C C . LEU B 1 28 ? -1.961 -27.25 -5.664 1 96.62 28 LEU B C 1
ATOM 2272 O O . LEU B 1 28 ? -1.978 -28.188 -4.867 1 96.62 28 LEU B O 1
ATOM 2276 N N . ILE B 1 29 ? -1.629 -26.078 -5.375 1 97.44 29 ILE B N 1
ATOM 2277 C CA . ILE B 1 29 ? -1.464 -25.609 -4.004 1 97.44 29 ILE B CA 1
ATOM 2278 C C . ILE B 1 29 ? -2.506 -24.531 -3.697 1 97.44 29 ILE B C 1
ATOM 2280 O O . ILE B 1 29 ? -2.41 -23.406 -4.195 1 97.44 29 ILE B O 1
ATOM 2284 N N . LEU B 1 30 ? -3.496 -24.891 -2.875 1 97.44 30 LEU B N 1
ATOM 2285 C CA . LEU B 1 30 ? -4.648 -24.031 -2.617 1 97.44 30 LEU B CA 1
ATOM 2286 C C . LEU B 1 30 ? -4.539 -23.375 -1.246 1 97.44 30 LEU B C 1
ATOM 2288 O O . LEU B 1 30 ? -4.363 -24.062 -0.235 1 97.44 30 LEU B O 1
ATOM 2292 N N . ILE B 1 31 ? -4.617 -22.062 -1.219 1 97.69 31 ILE B N 1
ATOM 2293 C CA . ILE B 1 31 ? -4.551 -21.297 0.018 1 97.69 31 ILE B CA 1
ATOM 2294 C C . ILE B 1 31 ? -5.867 -20.562 0.238 1 97.69 31 ILE B C 1
ATOM 2296 O O . ILE B 1 31 ? -6.328 -19.812 -0.637 1 97.69 31 ILE B O 1
ATOM 2300 N N . ALA B 1 32 ? -6.496 -20.75 1.327 1 95.56 32 ALA B N 1
ATOM 2301 C CA . ALA B 1 32 ? -7.695 -20.031 1.732 1 95.56 32 ALA B CA 1
ATOM 2302 C C . ALA B 1 32 ? -7.93 -20.141 3.236 1 95.56 32 ALA B C 1
ATOM 2304 O O . ALA B 1 32 ? -7.332 -21 3.896 1 95.56 32 ALA B O 1
ATOM 2305 N N . ARG B 1 33 ? -8.805 -19.359 3.773 1 91.38 33 ARG B N 1
ATOM 2306 C CA . ARG B 1 33 ? -9.008 -19.297 5.219 1 91.38 33 ARG B CA 1
ATOM 2307 C C . ARG B 1 33 ? -9.852 -20.484 5.699 1 91.38 33 ARG B C 1
ATOM 2309 O O . ARG B 1 33 ? -9.648 -20.984 6.809 1 91.38 33 ARG B O 1
ATOM 2316 N N . ASP B 1 34 ? -10.727 -20.922 4.852 1 89.44 34 ASP B N 1
ATOM 2317 C CA . ASP B 1 34 ? -11.734 -21.906 5.27 1 89.44 34 ASP B CA 1
ATOM 2318 C C . ASP B 1 34 ? -11.266 -23.328 4.988 1 89.44 34 ASP B C 1
ATOM 2320 O O . ASP B 1 34 ? -11.297 -23.781 3.846 1 89.44 34 ASP B O 1
ATOM 2324 N N . GLN B 1 35 ? -10.992 -23.969 6.086 1 91.75 35 GLN B N 1
ATOM 2325 C CA . GLN B 1 35 ? -10.477 -25.328 5.949 1 91.75 35 GLN B CA 1
ATOM 2326 C C . GLN B 1 35 ? -11.531 -26.25 5.336 1 91.75 35 GLN B C 1
ATOM 2328 O O . GLN B 1 35 ? -11.203 -27.109 4.512 1 91.75 35 GLN B O 1
ATOM 2333 N N . PHE B 1 36 ? -12.703 -26.078 5.742 1 91.19 36 PHE B N 1
ATOM 2334 C CA . PHE B 1 36 ? -13.781 -26.938 5.266 1 91.19 36 PHE B CA 1
ATOM 2335 C C . PHE B 1 36 ? -13.977 -26.781 3.764 1 91.19 36 PHE B C 1
ATOM 2337 O O . PHE B 1 36 ? -14.031 -27.781 3.035 1 91.19 36 PHE B O 1
ATOM 2344 N N . LYS B 1 37 ? -13.992 -25.547 3.307 1 91.81 37 LYS B N 1
ATOM 2345 C CA . LYS B 1 37 ? -14.18 -25.297 1.882 1 91.81 37 LYS B CA 1
ATOM 2346 C C . LYS B 1 37 ? -12.984 -25.781 1.071 1 91.81 37 LYS B C 1
ATOM 2348 O O . LYS B 1 37 ? -13.148 -26.266 -0.053 1 91.81 37 LYS B O 1
ATOM 2353 N N . LEU B 1 38 ? -11.828 -25.672 1.619 1 93.81 38 LEU B N 1
ATOM 2354 C CA . LEU B 1 38 ? -10.633 -26.188 0.953 1 93.81 38 LEU B CA 1
ATOM 2355 C C . LEU B 1 38 ? -10.68 -27.703 0.819 1 93.81 38 LEU B C 1
ATOM 2357 O O . LEU B 1 38 ? -10.328 -28.25 -0.228 1 93.81 38 LEU B O 1
ATOM 2361 N N . ASN B 1 39 ? -11.141 -28.344 1.864 1 91.56 39 ASN B N 1
ATOM 2362 C CA . ASN B 1 39 ? -11.266 -29.797 1.826 1 91.56 39 ASN B CA 1
ATOM 2363 C C . ASN B 1 39 ? -12.297 -30.234 0.793 1 91.56 39 ASN B C 1
ATOM 2365 O O . ASN B 1 39 ? -12.109 -31.25 0.113 1 91.56 39 ASN B O 1
ATOM 2369 N N . GLU B 1 40 ? -13.297 -29.5 0.708 1 92.81 40 GLU B N 1
ATOM 2370 C CA . GLU B 1 40 ? -14.344 -29.797 -0.26 1 92.81 40 GLU B CA 1
ATOM 2371 C C . GLU B 1 40 ? -13.812 -29.734 -1.688 1 92.81 40 GLU B C 1
ATOM 2373 O O . GLU B 1 40 ? -14.055 -30.656 -2.484 1 92.81 40 GLU B O 1
ATOM 2378 N N . ILE B 1 41 ? -13.117 -28.688 -1.97 1 91.81 41 ILE B N 1
ATOM 2379 C CA . ILE B 1 41 ? -12.602 -28.547 -3.326 1 91.81 41 ILE B CA 1
ATOM 2380 C C . ILE B 1 41 ? -11.539 -29.609 -3.596 1 91.81 41 ILE B C 1
ATOM 2382 O O . ILE B 1 41 ? -11.477 -30.156 -4.695 1 91.81 41 ILE B O 1
ATOM 2386 N N . LYS B 1 42 ? -10.734 -29.875 -2.645 1 92.62 42 LYS B N 1
ATOM 2387 C CA . LYS B 1 42 ? -9.727 -30.922 -2.791 1 92.62 42 LYS B CA 1
ATOM 2388 C C . LYS B 1 42 ? -10.383 -32.281 -3.086 1 92.62 42 LYS B C 1
ATOM 2390 O O . LYS B 1 42 ? -9.961 -33 -3.996 1 92.62 42 LYS B O 1
ATOM 2395 N N . ALA B 1 43 ? -11.406 -32.594 -2.336 1 91.69 43 ALA B N 1
ATOM 2396 C CA . ALA B 1 43 ? -12.117 -33.875 -2.521 1 91.69 43 ALA B CA 1
ATOM 2397 C C . ALA B 1 43 ? -12.758 -33.938 -3.904 1 91.69 43 ALA B C 1
ATOM 2399 O O . ALA B 1 43 ? -12.703 -34.969 -4.574 1 91.69 43 ALA B O 1
ATOM 2400 N N . GLU B 1 44 ? -13.328 -32.875 -4.273 1 91.81 44 GLU B N 1
ATOM 2401 C CA . GLU B 1 44 ? -13.961 -32.781 -5.586 1 91.81 44 GLU B CA 1
ATOM 2402 C C . GLU B 1 44 ? -12.961 -33.031 -6.707 1 91.81 44 GLU B C 1
ATOM 2404 O O . GLU B 1 44 ? -13.219 -33.812 -7.621 1 91.81 44 GLU B O 1
ATOM 2409 N N . LEU B 1 45 ? -11.852 -32.375 -6.637 1 91.81 45 LEU B N 1
ATOM 2410 C CA . LEU B 1 45 ? -10.836 -32.438 -7.688 1 91.81 45 LEU B CA 1
ATOM 2411 C C . LEU B 1 45 ? -10.164 -33.812 -7.695 1 91.81 45 LEU B C 1
ATOM 2413 O O . LEU B 1 45 ? -9.812 -34.344 -8.758 1 91.81 45 LEU B O 1
ATOM 2417 N N . ASN B 1 46 ? -10.039 -34.406 -6.539 1 89.44 46 ASN B N 1
ATOM 2418 C CA . ASN B 1 46 ? -9.391 -35.719 -6.414 1 89.44 46 ASN B CA 1
ATOM 2419 C C . ASN B 1 46 ? -10.227 -36.812 -7.043 1 89.44 46 ASN B C 1
ATOM 2421 O O . ASN B 1 46 ? -9.703 -37.875 -7.402 1 89.44 46 ASN B O 1
ATOM 2425 N N . LYS B 1 47 ? -11.453 -36.625 -7.094 1 87.31 47 LYS B N 1
ATOM 2426 C CA . LYS B 1 47 ? -12.32 -37.625 -7.73 1 87.31 47 LYS B CA 1
ATOM 2427 C C . LYS B 1 47 ? -12 -37.75 -9.211 1 87.31 47 LYS B C 1
ATOM 2429 O O . LYS B 1 47 ? -12.094 -38.844 -9.773 1 87.31 47 LYS B O 1
ATOM 2434 N N . LYS B 1 48 ? -11.547 -36.719 -9.727 1 83.19 48 LYS B N 1
ATOM 2435 C CA . LYS B 1 48 ? -11.359 -36.688 -11.172 1 83.19 48 LYS B CA 1
ATOM 2436 C C . LYS B 1 48 ? -9.875 -36.75 -11.539 1 83.19 48 LYS B C 1
ATOM 2438 O O . LYS B 1 48 ? -9.516 -37.188 -12.633 1 83.19 48 LYS B O 1
ATOM 2443 N N . HIS B 1 49 ? -9.172 -36.188 -10.625 1 82.19 49 HIS B N 1
ATOM 2444 C CA . HIS B 1 49 ? -7.742 -36.094 -10.875 1 82.19 49 HIS B CA 1
ATOM 2445 C C . HIS B 1 49 ? -6.945 -36.812 -9.789 1 82.19 49 HIS B C 1
ATOM 2447 O O . HIS B 1 49 ? -7.293 -36.75 -8.609 1 82.19 49 HIS B O 1
ATOM 2453 N N . HIS B 1 50 ? -6.07 -37.656 -10.172 1 78.75 50 HIS B N 1
ATOM 2454 C CA . HIS B 1 50 ? -5.234 -38.375 -9.203 1 78.75 50 HIS B CA 1
ATOM 2455 C C . HIS B 1 50 ? -3.967 -37.594 -8.891 1 78.75 50 HIS B C 1
ATOM 2457 O O . HIS B 1 50 ? -2.943 -38.188 -8.523 1 78.75 50 HIS B O 1
ATOM 2463 N N . GLN B 1 51 ? -4.09 -36.281 -9.109 1 76.06 51 GLN B N 1
ATOM 2464 C CA . GLN B 1 51 ? -2.922 -35.438 -8.898 1 76.06 51 GLN B CA 1
ATOM 2465 C C . GLN B 1 51 ? -2.863 -34.906 -7.465 1 76.06 51 GLN B C 1
ATOM 2467 O O . GLN B 1 51 ? -3.861 -34.969 -6.742 1 76.06 51 GLN B O 1
ATOM 2472 N N . LYS B 1 52 ? -1.682 -34.594 -7.133 1 84.06 52 LYS B N 1
ATOM 2473 C CA . LYS B 1 52 ? -1.433 -34.062 -5.801 1 84.06 52 LYS B CA 1
ATOM 2474 C C . LYS B 1 52 ? -2.02 -32.656 -5.66 1 84.06 52 LYS B C 1
ATOM 2476 O O . LYS B 1 52 ? -1.747 -31.781 -6.48 1 84.06 52 LYS B O 1
ATOM 2481 N N . ILE B 1 53 ? -2.979 -32.531 -4.781 1 93.31 53 ILE B N 1
ATOM 2482 C CA . ILE B 1 53 ? -3.549 -31.25 -4.398 1 93.31 53 ILE B CA 1
ATOM 2483 C C . ILE B 1 53 ? -3.199 -30.953 -2.945 1 93.31 53 ILE B C 1
ATOM 2485 O O . ILE B 1 53 ? -3.516 -31.734 -2.045 1 93.31 53 ILE B O 1
ATOM 2489 N N . LEU B 1 54 ? -2.484 -29.859 -2.721 1 94.56 54 LEU B N 1
ATOM 2490 C CA . LEU B 1 54 ? -2.113 -29.422 -1.381 1 94.56 54 LEU B CA 1
ATOM 2491 C C . LEU B 1 54 ? -2.982 -28.25 -0.935 1 94.56 54 LEU B C 1
ATOM 2493 O O . LEU B 1 54 ? -3.105 -27.266 -1.652 1 94.56 54 LEU B O 1
ATOM 2497 N N . ALA B 1 55 ? -3.67 -28.438 0.17 1 95.12 55 ALA B N 1
ATOM 2498 C CA . ALA B 1 55 ? -4.527 -27.375 0.718 1 95.12 55 ALA B CA 1
ATOM 2499 C C . ALA B 1 55 ? -3.918 -26.781 1.981 1 95.12 55 ALA B C 1
ATOM 2501 O O . ALA B 1 55 ? -3.564 -27.5 2.914 1 95.12 55 ALA B O 1
ATOM 2502 N N . TYR B 1 56 ? -3.773 -25.5 1.992 1 96.81 56 TYR B N 1
ATOM 2503 C CA . TYR B 1 56 ? -3.246 -24.781 3.143 1 96.81 56 TYR B CA 1
ATOM 2504 C C . TYR B 1 56 ? -4.293 -23.828 3.717 1 96.81 56 TYR B C 1
ATOM 2506 O O . TYR B 1 56 ? -4.488 -22.734 3.205 1 96.81 56 TYR B O 1
ATOM 2514 N N . PRO B 1 57 ? -5 -24.312 4.801 1 96.94 57 PRO B N 1
ATOM 2515 C CA . PRO B 1 57 ? -5.855 -23.359 5.504 1 96.94 57 PRO B CA 1
ATOM 2516 C C . PRO B 1 57 ? -5.059 -22.234 6.16 1 96.94 57 PRO B C 1
ATOM 2518 O O . PRO B 1 57 ? -4.344 -22.453 7.141 1 96.94 57 PRO B O 1
ATOM 2521 N N . PHE B 1 58 ? -5.188 -21.031 5.598 1 97.44 58 PHE B N 1
ATOM 2522 C CA . PHE B 1 58 ? -4.352 -19.922 6.055 1 97.44 58 PHE B CA 1
ATOM 2523 C C . PHE B 1 58 ? -5.047 -18.594 5.812 1 97.44 58 PHE B C 1
ATOM 2525 O O . PHE B 1 58 ? -5.637 -18.375 4.754 1 97.44 58 PHE B O 1
ATOM 2532 N N . ASP B 1 59 ? -5.016 -17.812 6.809 1 96.81 59 ASP B N 1
ATOM 2533 C CA . ASP B 1 59 ? -5.508 -16.438 6.711 1 96.81 59 ASP B CA 1
ATOM 2534 C C . ASP B 1 59 ? -4.375 -15.477 6.359 1 96.81 59 ASP B C 1
ATOM 2536 O O . ASP B 1 59 ? -3.49 -15.227 7.184 1 96.81 59 ASP B O 1
ATOM 2540 N N . LEU B 1 60 ? -4.484 -14.898 5.184 1 96.5 60 LEU B N 1
ATOM 2541 C CA . LEU B 1 60 ? -3.424 -14.023 4.699 1 96.5 60 LEU B CA 1
ATOM 2542 C C . LEU B 1 60 ? -3.328 -12.758 5.547 1 96.5 60 LEU B C 1
ATOM 2544 O O . LEU B 1 60 ? -2.354 -12.016 5.445 1 96.5 60 LEU B O 1
ATOM 2548 N N . ASN B 1 61 ? -4.297 -12.516 6.406 1 95.56 61 ASN B N 1
ATOM 2549 C CA . ASN B 1 61 ? -4.215 -11.414 7.363 1 95.56 61 ASN B CA 1
ATOM 2550 C C . ASN B 1 61 ? -3.137 -11.664 8.414 1 95.56 61 ASN B C 1
ATOM 2552 O O . ASN B 1 61 ? -2.727 -10.742 9.117 1 95.56 61 ASN B O 1
ATOM 2556 N N . ASN B 1 62 ? -2.811 -12.891 8.578 1 96.12 62 ASN B N 1
ATOM 2557 C CA . ASN B 1 62 ? -1.724 -13.234 9.484 1 96.12 62 ASN B 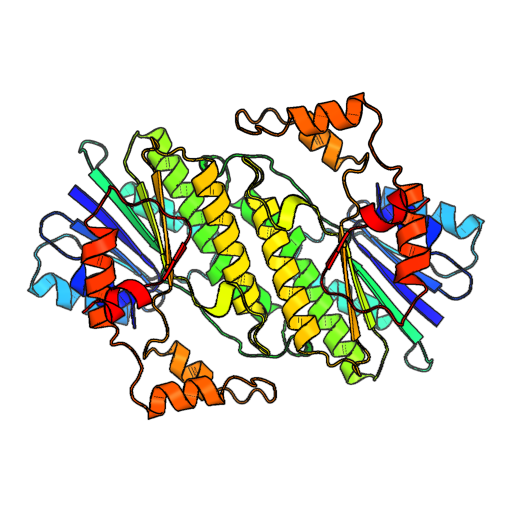CA 1
ATOM 2558 C C . ASN B 1 62 ? -0.361 -13.062 8.82 1 96.12 62 ASN B C 1
ATOM 2560 O O . ASN B 1 62 ? 0.375 -14.039 8.641 1 96.12 62 ASN B O 1
ATOM 2564 N N . TYR B 1 63 ? -0.001 -11.898 8.641 1 95.69 63 TYR B N 1
ATOM 2565 C CA . TYR B 1 63 ? 1.183 -11.547 7.863 1 95.69 63 TYR B CA 1
ATOM 2566 C C . TYR B 1 63 ? 2.428 -12.211 8.438 1 95.69 63 TYR B C 1
ATOM 2568 O O . TYR B 1 63 ? 3.279 -12.703 7.695 1 95.69 63 TYR B O 1
ATOM 2576 N N . GLU B 1 64 ? 2.537 -12.242 9.719 1 93.94 64 GLU B N 1
ATOM 2577 C CA . GLU B 1 64 ? 3.738 -12.719 10.398 1 93.94 64 GLU B CA 1
ATOM 2578 C C . GLU B 1 64 ? 3.982 -14.195 10.109 1 93.94 64 GLU B C 1
ATOM 2580 O O . GLU B 1 64 ? 5.082 -14.703 10.336 1 93.94 64 GLU B O 1
ATOM 2585 N N . ASN B 1 65 ? 3 -14.883 9.586 1 97 65 ASN B N 1
ATOM 2586 C CA . ASN B 1 65 ? 3.123 -16.312 9.328 1 97 65 ASN B CA 1
ATOM 2587 C C . ASN B 1 65 ? 3.176 -16.609 7.832 1 97 65 ASN B C 1
ATOM 2589 O O . ASN B 1 65 ? 3.26 -17.766 7.43 1 97 65 ASN B O 1
ATOM 2593 N N . VAL B 1 66 ? 3.109 -15.602 6.977 1 97.75 66 VAL B N 1
ATOM 2594 C CA . VAL B 1 66 ? 3.105 -15.812 5.531 1 97.75 66 VAL B CA 1
ATOM 2595 C C . VAL B 1 66 ? 4.457 -16.359 5.082 1 97.75 66 VAL B C 1
ATOM 2597 O O . VAL B 1 66 ? 4.527 -17.219 4.207 1 97.75 66 VAL B O 1
ATOM 2600 N N . ASP B 1 67 ? 5.488 -15.82 5.723 1 97.19 67 ASP B N 1
ATOM 2601 C CA . ASP B 1 67 ? 6.824 -16.297 5.387 1 97.19 67 ASP B CA 1
ATOM 2602 C C . ASP B 1 67 ? 6.953 -17.797 5.656 1 97.19 67 ASP B C 1
ATOM 2604 O O . ASP B 1 67 ? 7.477 -18.547 4.828 1 97.19 67 ASP B O 1
ATOM 2608 N N . ASP B 1 68 ? 6.465 -18.219 6.785 1 97.44 68 ASP B N 1
ATOM 2609 C CA . ASP B 1 68 ? 6.488 -19.641 7.148 1 97.44 68 ASP B CA 1
ATOM 2610 C C . ASP B 1 68 ? 5.633 -20.469 6.195 1 97.44 68 ASP B C 1
ATOM 2612 O O . ASP B 1 68 ? 6.016 -21.578 5.809 1 97.44 68 ASP B O 1
ATOM 2616 N N . LEU B 1 69 ? 4.469 -19.938 5.883 1 97.94 69 LEU B N 1
ATOM 2617 C CA . LEU B 1 69 ? 3.605 -20.594 4.906 1 97.94 69 LEU B CA 1
ATOM 2618 C C . LEU B 1 69 ? 4.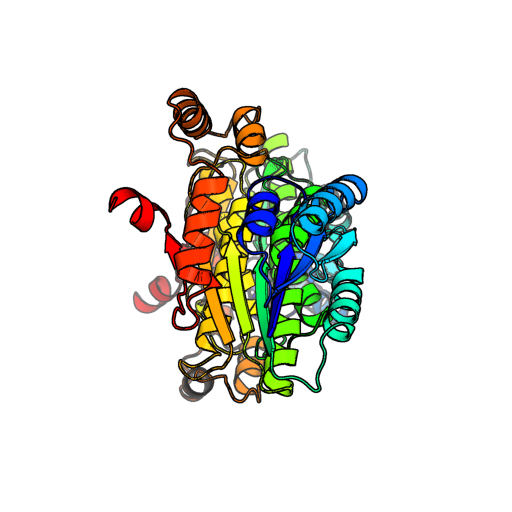352 -20.844 3.598 1 97.94 69 LEU B C 1
ATOM 2620 O O . LEU B 1 69 ? 4.336 -21.953 3.068 1 97.94 69 LEU B O 1
ATOM 2624 N N . MET B 1 70 ? 5.066 -19.844 3.096 1 97.88 70 MET B N 1
ATOM 2625 C CA . MET B 1 70 ? 5.781 -19.922 1.825 1 97.88 70 MET B CA 1
ATOM 2626 C C . MET B 1 70 ? 6.938 -20.922 1.918 1 97.88 70 MET B C 1
ATOM 2628 O O . MET B 1 70 ? 7.207 -21.656 0.967 1 97.88 70 MET B O 1
ATOM 2632 N N . ASN B 1 71 ? 7.605 -20.922 3.09 1 97.44 71 ASN B N 1
ATOM 2633 C CA . ASN B 1 71 ? 8.656 -21.906 3.297 1 97.44 71 ASN B CA 1
ATOM 2634 C C . ASN B 1 71 ? 8.109 -23.328 3.201 1 97.44 71 ASN B C 1
ATOM 2636 O O . ASN B 1 71 ? 8.711 -24.188 2.553 1 97.44 71 ASN B O 1
ATOM 2640 N N . ASN B 1 72 ? 7.016 -23.547 3.838 1 97.5 72 ASN B N 1
ATOM 2641 C CA . ASN B 1 72 ? 6.387 -24.875 3.799 1 97.5 72 ASN B CA 1
ATOM 2642 C C . ASN B 1 72 ? 6 -25.266 2.375 1 97.5 72 ASN B C 1
ATOM 2644 O O . ASN B 1 72 ? 6.152 -26.422 1.985 1 97.5 72 ASN B O 1
ATOM 2648 N N . ILE B 1 73 ? 5.523 -24.312 1.577 1 97.69 73 ILE B N 1
ATOM 2649 C CA . ILE B 1 73 ? 5.121 -24.562 0.196 1 97.69 73 ILE B CA 1
ATOM 2650 C C . ILE B 1 73 ? 6.352 -24.906 -0.647 1 97.69 73 ILE B C 1
ATOM 2652 O O . ILE B 1 73 ? 6.344 -25.859 -1.411 1 97.69 73 ILE B O 1
ATOM 2656 N N . ILE B 1 74 ? 7.406 -24.125 -0.471 1 96.94 74 ILE B N 1
ATOM 2657 C CA . ILE B 1 74 ? 8.625 -24.297 -1.249 1 96.94 74 ILE B CA 1
ATOM 2658 C C . ILE B 1 74 ? 9.234 -25.672 -0.967 1 96.94 74 ILE B C 1
ATOM 2660 O O . ILE B 1 74 ? 9.781 -26.312 -1.868 1 96.94 74 ILE B O 1
ATOM 2664 N N . LEU B 1 75 ? 9.039 -26.141 0.271 1 95.81 75 LEU B N 1
ATOM 2665 C CA . LEU B 1 75 ? 9.555 -27.453 0.658 1 95.81 75 LEU B CA 1
ATOM 2666 C C . LEU B 1 75 ? 8.844 -28.562 -0.111 1 95.81 75 LEU B C 1
ATOM 2668 O O . LEU B 1 75 ? 9.336 -29.688 -0.176 1 95.81 75 LEU B O 1
ATOM 2672 N N . GLN B 1 76 ? 7.711 -28.281 -0.689 1 94.56 76 GLN B N 1
ATOM 2673 C CA . GLN B 1 76 ? 6.953 -29.281 -1.432 1 94.56 76 GLN B CA 1
ATOM 2674 C C . GLN B 1 76 ? 7.5 -29.438 -2.846 1 94.56 76 GLN B C 1
ATOM 2676 O O . GLN B 1 76 ? 7.164 -30.406 -3.537 1 94.56 76 GLN B O 1
ATOM 2681 N N . PHE B 1 77 ? 8.297 -28.469 -3.314 1 94.88 77 PHE B N 1
ATOM 2682 C CA . PHE B 1 77 ? 8.852 -28.531 -4.66 1 94.88 77 PHE B CA 1
ATOM 2683 C C . PHE B 1 77 ? 9.906 -29.625 -4.758 1 94.88 77 PHE B C 1
ATOM 2685 O O . PHE B 1 77 ? 10.734 -29.781 -3.861 1 94.88 77 PHE B O 1
ATOM 2692 N N . ASN B 1 78 ? 9.828 -30.469 -5.73 1 90.19 78 ASN B N 1
ATOM 2693 C CA . ASN B 1 78 ? 10.859 -31.469 -5.992 1 90.19 78 ASN B CA 1
ATOM 2694 C C . ASN B 1 78 ? 12.031 -30.875 -6.762 1 90.19 78 ASN B C 1
ATOM 2696 O O . ASN B 1 78 ? 12.055 -30.906 -7.996 1 90.19 78 ASN B O 1
ATOM 2700 N N . LEU B 1 79 ? 13.039 -30.5 -6.109 1 86.44 79 LEU B N 1
ATOM 2701 C CA . LEU B 1 79 ? 14.133 -29.719 -6.664 1 86.44 79 LEU B CA 1
ATOM 2702 C C . LEU B 1 79 ? 14.961 -30.547 -7.633 1 86.44 79 LEU B C 1
ATOM 2704 O O . LEU B 1 79 ? 15.742 -30 -8.422 1 86.44 79 LEU B O 1
ATOM 2708 N N . LYS B 1 80 ? 14.742 -31.781 -7.594 1 86.75 80 LYS B N 1
ATOM 2709 C CA . LYS B 1 80 ? 15.5 -32.656 -8.469 1 86.75 80 LYS B CA 1
ATOM 2710 C C . LYS B 1 80 ? 14.93 -32.656 -9.883 1 86.75 80 LYS B C 1
ATOM 2712 O O . LYS B 1 80 ? 15.617 -33.031 -10.836 1 86.75 80 LYS B O 1
ATOM 2717 N N . ASP B 1 81 ? 13.719 -32.25 -9.961 1 88.06 81 ASP B N 1
ATOM 2718 C CA . ASP B 1 81 ? 13.031 -32.219 -11.25 1 88.06 81 ASP B CA 1
ATOM 2719 C C . ASP B 1 81 ? 12.969 -30.812 -11.828 1 88.06 81 ASP B C 1
ATOM 2721 O O . ASP B 1 81 ? 13.203 -29.844 -11.109 1 88.06 81 ASP B O 1
ATOM 2725 N N . ASP B 1 82 ? 12.891 -30.812 -13.109 1 91.31 82 ASP B N 1
ATOM 2726 C CA . ASP B 1 82 ? 12.562 -29.531 -13.742 1 91.31 82 ASP B CA 1
ATOM 2727 C C . ASP B 1 82 ? 11.078 -29.219 -13.609 1 91.31 82 ASP B C 1
ATOM 2729 O O . ASP B 1 82 ? 10.234 -30.078 -13.828 1 91.31 82 ASP B O 1
ATOM 2733 N N . PHE B 1 83 ? 10.867 -28.094 -13.07 1 95.31 83 PHE B N 1
ATOM 2734 C CA . PHE B 1 83 ? 9.469 -27.703 -12.898 1 95.31 83 PHE B CA 1
ATOM 2735 C C . PHE B 1 83 ? 9.312 -26.188 -13.047 1 95.31 83 PHE B C 1
ATOM 2737 O O . PHE B 1 83 ? 10.305 -25.453 -13.055 1 95.31 83 PHE B O 1
ATOM 2744 N N . LYS B 1 84 ? 8.086 -25.812 -13.242 1 96.44 84 LYS B N 1
ATOM 2745 C CA . LYS B 1 84 ? 7.699 -24.406 -13.289 1 96.44 84 LYS B CA 1
ATOM 2746 C C . LYS B 1 84 ? 6.742 -24.062 -12.148 1 96.44 84 LYS B C 1
ATOM 2748 O O . LYS B 1 84 ? 6.137 -24.953 -11.547 1 96.44 84 LYS B O 1
ATOM 2753 N N . ILE B 1 85 ? 6.727 -22.812 -11.844 1 97.75 85 ILE B N 1
ATOM 2754 C CA . ILE B 1 85 ? 5.859 -22.344 -10.766 1 97.75 85 ILE B CA 1
ATOM 2755 C C . ILE B 1 85 ? 4.914 -21.266 -11.297 1 97.75 85 ILE B C 1
ATOM 2757 O O . ILE B 1 85 ? 5.332 -20.391 -12.047 1 97.75 85 ILE B O 1
ATOM 2761 N N . THR B 1 86 ? 3.668 -21.359 -11 1 97.75 86 THR B N 1
ATOM 2762 C CA . THR B 1 86 ? 2.703 -20.281 -11.25 1 97.75 86 THR B CA 1
ATOM 2763 C C . THR B 1 86 ? 2.031 -19.859 -9.945 1 97.75 86 THR B C 1
ATOM 2765 O O . THR B 1 86 ? 1.491 -20.688 -9.219 1 97.75 86 THR B O 1
ATOM 2768 N N . LEU B 1 87 ? 2.156 -18.609 -9.617 1 98.12 87 LEU B N 1
ATOM 2769 C CA . LEU B 1 87 ? 1.414 -18.016 -8.516 1 98.12 87 LEU B CA 1
ATOM 2770 C C . LEU B 1 87 ? 0.224 -17.219 -9.031 1 98.12 87 LEU B C 1
ATOM 2772 O O . LEU B 1 87 ? 0.396 -16.266 -9.805 1 98.12 87 LEU B O 1
ATOM 2776 N N . ILE B 1 88 ? -0.951 -17.609 -8.68 1 97.31 88 ILE B N 1
ATOM 2777 C CA . ILE B 1 88 ? -2.164 -16.859 -8.961 1 97.31 88 ILE B CA 1
ATOM 2778 C C . ILE B 1 88 ? -2.619 -16.125 -7.699 1 97.31 88 ILE B C 1
ATOM 2780 O O . ILE B 1 88 ? -3.268 -16.719 -6.836 1 97.31 88 ILE B O 1
ATOM 2784 N N . ASN B 1 89 ? -2.254 -14.906 -7.656 1 96.06 89 ASN B N 1
ATOM 2785 C CA . ASN B 1 89 ? -2.721 -14.031 -6.586 1 96.06 89 ASN B CA 1
ATOM 2786 C C . ASN B 1 89 ? -4.164 -13.594 -6.812 1 96.06 89 ASN B C 1
ATOM 2788 O O . ASN B 1 89 ? -4.414 -12.594 -7.492 1 96.06 89 ASN B O 1
ATOM 2792 N N . ASN B 1 90 ? -5.031 -14.266 -6.191 1 94.12 90 ASN B N 1
ATOM 2793 C CA . ASN B 1 90 ? -6.457 -14.055 -6.398 1 94.12 90 ASN B CA 1
ATOM 2794 C C . ASN B 1 90 ? -7.145 -13.57 -5.125 1 94.12 90 ASN B C 1
ATOM 2796 O O . ASN B 1 90 ? -8.172 -12.891 -5.188 1 94.12 90 ASN B O 1
ATOM 2800 N N . ALA B 1 91 ? -6.512 -13.945 -3.996 1 92.81 91 ALA B N 1
ATOM 2801 C CA . ALA B 1 91 ? -7.086 -13.508 -2.727 1 92.81 91 ALA B CA 1
ATOM 2802 C C . ALA B 1 91 ? -7.141 -11.984 -2.643 1 92.81 91 ALA B C 1
ATOM 2804 O O . ALA B 1 91 ? -6.203 -11.297 -3.055 1 92.81 91 ALA B O 1
ATOM 2805 N N . GLY B 1 92 ? -8.188 -11.445 -2.189 1 90.69 92 GLY B N 1
ATOM 2806 C CA . GLY B 1 92 ? -8.375 -10.023 -1.986 1 90.69 92 GLY B CA 1
ATOM 2807 C C . GLY B 1 92 ? -9.68 -9.688 -1.285 1 90.69 92 GLY B C 1
ATOM 2808 O O . GLY B 1 92 ? -10.578 -10.523 -1.205 1 90.69 92 GLY B O 1
ATOM 2809 N N . THR B 1 93 ? -9.727 -8.539 -0.761 1 90.31 93 THR B N 1
ATOM 2810 C CA . THR B 1 93 ? -10.953 -8.094 -0.098 1 90.31 93 THR B CA 1
ATOM 2811 C C . THR B 1 93 ? -11.219 -6.625 -0.396 1 90.31 93 THR B C 1
ATOM 2813 O O . THR B 1 93 ? -10.297 -5.812 -0.444 1 90.31 93 THR B O 1
ATOM 2816 N N . ILE B 1 94 ? -12.453 -6.328 -0.596 1 89 94 ILE B N 1
ATOM 2817 C CA . ILE B 1 94 ? -12.883 -4.941 -0.76 1 89 94 ILE B CA 1
ATOM 2818 C C . ILE B 1 94 ? -13.266 -4.355 0.597 1 89 94 ILE B C 1
ATOM 2820 O O . ILE B 1 94 ? -13.406 -3.139 0.736 1 89 94 ILE B O 1
ATOM 2824 N N . HIS B 1 95 ? -13.422 -5.195 1.546 1 89.25 95 HIS B N 1
ATOM 2825 C CA . HIS B 1 95 ? -13.945 -4.766 2.838 1 89.25 95 HIS B CA 1
ATOM 2826 C C . HIS B 1 95 ? -12.891 -3.998 3.631 1 89.25 95 HIS B C 1
ATOM 2828 O O . HIS B 1 95 ? -11.695 -4.297 3.539 1 89.25 95 HIS B O 1
ATOM 2834 N N . PRO B 1 96 ? -13.32 -3.07 4.371 1 92.31 96 PRO B N 1
ATOM 2835 C CA . PRO B 1 96 ? -14.695 -2.562 4.445 1 92.31 96 PRO B CA 1
ATOM 2836 C C . PRO B 1 96 ? -15.008 -1.552 3.348 1 92.31 96 PRO B C 1
ATOM 2838 O O . PRO B 1 96 ? -14.094 -0.968 2.758 1 92.31 96 PRO B O 1
ATOM 2841 N N . ILE B 1 97 ? -16.203 -1.491 3.037 1 90.31 97 ILE B N 1
ATOM 2842 C CA . ILE B 1 97 ? -16.703 -0.417 2.186 1 90.31 97 ILE B CA 1
ATOM 2843 C C . ILE B 1 97 ? -17.156 0.76 3.049 1 90.31 97 ILE B C 1
ATOM 2845 O O . ILE B 1 97 ? -18.281 0.769 3.564 1 90.31 97 ILE B O 1
ATOM 2849 N N . LYS B 1 98 ? -16.25 1.657 3.277 1 91.69 98 LYS B N 1
ATOM 2850 C CA . LYS B 1 98 ? -16.422 2.814 4.152 1 91.69 98 LYS B CA 1
ATOM 2851 C C . LYS B 1 98 ? -15.719 4.043 3.586 1 91.69 98 LYS B C 1
ATOM 2853 O O . LYS B 1 98 ? -14.703 3.918 2.904 1 91.69 98 LYS B O 1
ATOM 2858 N N . THR B 1 99 ? -16.375 5.176 3.844 1 92.38 99 THR B N 1
ATOM 2859 C CA . THR B 1 99 ? -15.648 6.402 3.527 1 92.38 99 THR B CA 1
ATOM 2860 C C . THR B 1 99 ? -14.414 6.547 4.41 1 92.38 99 THR B C 1
ATOM 2862 O O . THR B 1 99 ? -14.297 5.883 5.445 1 92.38 99 THR B O 1
ATOM 2865 N N . VAL B 1 100 ? -13.516 7.41 4.012 1 94.5 100 VAL B N 1
ATOM 2866 C CA . VAL B 1 100 ? -12.203 7.578 4.633 1 94.5 100 VAL B CA 1
ATOM 2867 C C . VAL B 1 100 ? -12.367 7.914 6.113 1 94.5 100 VAL B C 1
ATOM 2869 O O . VAL B 1 100 ? -11.641 7.398 6.961 1 94.5 100 VAL B O 1
ATOM 2872 N N . ASP B 1 101 ? -13.344 8.719 6.477 1 93.88 101 ASP B N 1
ATOM 2873 C CA . ASP B 1 101 ? -13.539 9.203 7.844 1 93.88 101 ASP B CA 1
ATOM 2874 C C . ASP B 1 101 ? -14.102 8.102 8.734 1 93.88 101 ASP B C 1
ATOM 2876 O O . ASP B 1 101 ? -14.102 8.227 9.961 1 93.88 101 ASP B O 1
ATOM 2880 N N . LEU B 1 102 ? -14.484 7 8.164 1 95.12 102 LEU B N 1
ATOM 2881 C CA . LEU B 1 102 ? -15.078 5.926 8.953 1 95.12 102 LEU B CA 1
ATOM 2882 C C . LEU B 1 102 ? -14.109 4.758 9.094 1 95.12 102 LEU B C 1
ATOM 2884 O O . LEU B 1 102 ? -14.398 3.793 9.812 1 95.12 102 LEU B O 1
ATOM 2888 N N . LEU B 1 103 ? -13.008 4.867 8.477 1 96.19 103 LEU B N 1
ATOM 2889 C CA . LEU B 1 103 ? -12.031 3.785 8.523 1 96.19 103 LEU B CA 1
ATOM 2890 C C . LEU B 1 103 ? -11.312 3.768 9.867 1 96.19 103 LEU B C 1
ATOM 2892 O O . LEU B 1 103 ? -10.875 4.812 10.352 1 96.19 103 LEU B O 1
ATOM 2896 N N . GLU B 1 104 ? -11.211 2.602 10.445 1 96.62 104 GLU B N 1
ATOM 2897 C CA . GLU B 1 104 ? -10.523 2.396 11.711 1 96.62 104 GLU B CA 1
ATOM 2898 C C . GLU B 1 104 ? -9.188 1.69 11.508 1 96.62 104 GLU B C 1
ATOM 2900 O O . GLU B 1 104 ? -8.906 1.182 10.422 1 96.62 104 GLU B O 1
ATOM 2905 N N . GLU B 1 105 ? -8.43 1.659 12.539 1 97.38 105 GLU B N 1
ATOM 2906 C CA . GLU B 1 105 ? -7.102 1.057 12.523 1 97.38 105 GLU B CA 1
ATOM 2907 C C . GLU B 1 105 ? -7.156 -0.382 12.016 1 97.38 105 GLU B C 1
ATOM 2909 O O . GLU B 1 105 ? -6.359 -0.775 11.164 1 97.38 105 GLU B O 1
ATOM 2914 N N . THR B 1 106 ? -8.078 -1.125 12.508 1 97.19 106 THR B N 1
ATOM 2915 C CA . THR B 1 106 ? -8.172 -2.539 12.156 1 97.19 106 THR B CA 1
ATOM 2916 C C . THR B 1 106 ? -8.602 -2.711 10.703 1 97.19 106 THR B C 1
ATOM 2918 O O . THR B 1 106 ? -8.18 -3.658 10.039 1 97.19 106 THR B O 1
ATOM 2921 N N . ASP B 1 107 ? -9.445 -1.788 10.18 1 97.19 107 ASP B N 1
ATOM 2922 C CA . ASP B 1 107 ? -9.859 -1.804 8.773 1 97.19 107 ASP B CA 1
ATOM 2923 C C . ASP B 1 107 ? -8.656 -1.683 7.848 1 97.19 107 ASP B C 1
ATOM 2925 O O . ASP B 1 107 ? -8.484 -2.494 6.934 1 97.19 107 ASP B O 1
ATOM 2929 N N . ILE B 1 108 ? -7.875 -0.726 8.156 1 98 108 ILE B N 1
ATOM 2930 C CA . ILE B 1 108 ? -6.73 -0.362 7.328 1 98 108 ILE B CA 1
ATOM 2931 C C . ILE B 1 108 ? -5.707 -1.496 7.34 1 98 108 ILE B C 1
ATOM 2933 O O . ILE B 1 108 ? -5.27 -1.954 6.281 1 98 108 ILE B O 1
ATOM 2937 N N . LYS B 1 109 ? -5.418 -1.952 8.508 1 97.69 109 LYS B N 1
ATOM 2938 C CA . LYS B 1 109 ? -4.426 -3.014 8.664 1 97.69 109 LYS B CA 1
ATOM 2939 C C . LYS B 1 109 ? -4.867 -4.285 7.938 1 97.69 109 LYS B C 1
ATOM 2941 O O . LYS B 1 109 ? -4.102 -4.855 7.156 1 97.69 109 LYS B O 1
ATOM 2946 N N . SER B 1 110 ? -6.051 -4.684 8.188 1 97.38 110 SER B N 1
ATOM 2947 C CA . SER B 1 110 ? -6.543 -5.938 7.633 1 97.38 110 SER B CA 1
ATOM 2948 C C . SER B 1 110 ? -6.59 -5.887 6.109 1 97.38 110 SER B C 1
ATOM 2950 O O . SER B 1 110 ? -6.082 -6.789 5.434 1 97.38 110 SER B O 1
ATOM 2952 N N . ASN B 1 111 ? -7.168 -4.852 5.531 1 97.12 111 ASN B N 1
ATOM 2953 C CA . ASN B 1 111 ? -7.312 -4.719 4.086 1 97.12 111 ASN B CA 1
ATOM 2954 C C . ASN B 1 111 ? -5.957 -4.684 3.387 1 97.12 111 ASN B C 1
ATOM 2956 O O . ASN B 1 111 ? -5.719 -5.457 2.455 1 97.12 111 ASN B O 1
ATOM 2960 N N . LEU B 1 112 ? -5.047 -3.861 3.881 1 97.88 112 LEU B N 1
ATOM 2961 C CA . LEU B 1 112 ? -3.773 -3.672 3.199 1 97.88 112 LEU B CA 1
ATOM 2962 C C . LEU B 1 112 ? -2.848 -4.859 3.438 1 97.88 112 LEU B C 1
ATOM 2964 O O . LEU B 1 112 ? -1.967 -5.141 2.619 1 97.88 112 LEU B O 1
ATOM 2968 N N . THR B 1 113 ? -3.094 -5.57 4.555 1 98.12 113 THR B N 1
ATOM 2969 C CA . THR B 1 113 ? -2.324 -6.789 4.777 1 98.12 113 THR B CA 1
ATOM 2970 C C . THR B 1 113 ? -2.689 -7.855 3.748 1 98.12 113 THR B C 1
ATOM 2972 O O . THR B 1 113 ? -1.812 -8.422 3.09 1 98.12 113 THR B O 1
ATOM 2975 N N . VAL B 1 114 ? -3.916 -8.055 3.523 1 97.38 114 VAL B N 1
ATOM 2976 C CA . VAL B 1 114 ? -4.398 -9.125 2.65 1 97.38 114 VAL B CA 1
ATOM 2977 C C . VAL B 1 114 ? -4.125 -8.758 1.193 1 97.38 114 VAL B C 1
ATOM 2979 O O . VAL B 1 114 ? -3.717 -9.609 0.401 1 97.38 114 VAL B O 1
ATOM 2982 N N . ASN B 1 115 ? -4.301 -7.5 0.859 1 96.56 115 ASN B N 1
ATOM 2983 C CA . ASN B 1 115 ? -4.281 -7.094 -0.541 1 96.56 115 ASN B CA 1
ATOM 2984 C C . ASN B 1 115 ? -2.879 -6.684 -0.984 1 96.56 115 ASN B C 1
ATOM 2986 O O . ASN B 1 115 ? -2.586 -6.648 -2.18 1 96.56 115 ASN B O 1
ATOM 2990 N N . VAL B 1 116 ? -2.021 -6.336 -0.017 1 97.81 116 VAL B N 1
ATOM 2991 C CA . VAL B 1 116 ? -0.75 -5.758 -0.442 1 97.81 116 VAL B CA 1
ATOM 2992 C C . VAL B 1 116 ? 0.404 -6.492 0.235 1 97.81 116 VAL B C 1
ATOM 2994 O O . VAL B 1 116 ? 1.182 -7.184 -0.427 1 97.81 116 VAL B O 1
ATOM 2997 N N . LEU B 1 117 ? 0.457 -6.48 1.567 1 98.38 117 LEU B N 1
ATOM 2998 C CA . LEU B 1 117 ? 1.62 -6.988 2.287 1 98.38 117 LEU B CA 1
ATOM 2999 C C . LEU B 1 117 ? 1.856 -8.461 1.969 1 98.38 117 LEU B C 1
ATOM 3001 O O . LEU B 1 117 ? 2.963 -8.844 1.583 1 98.38 117 LEU B O 1
ATOM 3005 N N . SER B 1 118 ? 0.847 -9.25 2.111 1 98.38 118 SER B N 1
ATOM 3006 C CA . SER B 1 118 ? 0.993 -10.688 1.954 1 98.38 118 SER B CA 1
ATOM 3007 C C . SER B 1 118 ? 1.346 -11.055 0.516 1 98.38 118 SER B C 1
ATOM 3009 O O . SER B 1 118 ? 2.307 -11.789 0.275 1 98.38 118 SER B O 1
ATOM 3011 N N . PRO B 1 119 ? 0.611 -10.516 -0.474 1 97.75 119 PRO B N 1
ATOM 3012 C CA . PRO B 1 119 ? 0.985 -10.852 -1.852 1 97.75 119 PRO B CA 1
ATOM 3013 C C . PRO B 1 119 ? 2.383 -10.359 -2.219 1 97.75 119 PRO B C 1
ATOM 3015 O O . PRO B 1 119 ? 3.102 -11.023 -2.965 1 97.75 119 PRO B O 1
ATOM 3018 N N . VAL B 1 120 ? 2.787 -9.156 -1.754 1 98 120 VAL B N 1
ATOM 3019 C CA . VAL B 1 120 ? 4.121 -8.617 -2.018 1 98 120 VAL B CA 1
ATOM 3020 C C . VAL B 1 120 ? 5.18 -9.57 -1.472 1 98 120 VAL B C 1
ATOM 3022 O O . VAL B 1 120 ? 6.172 -9.859 -2.145 1 98 120 VAL B O 1
ATOM 3025 N N . LEU B 1 121 ? 4.941 -10.07 -0.272 1 98.38 121 LEU B N 1
ATOM 3026 C CA . LEU B 1 121 ? 5.879 -11 0.345 1 98.38 121 LEU B CA 1
ATOM 3027 C C . LEU B 1 121 ? 5.953 -12.305 -0.448 1 98.38 121 LEU B C 1
ATOM 3029 O O . LEU B 1 121 ? 7.043 -12.82 -0.694 1 98.38 121 LEU B O 1
ATOM 3033 N N . MET B 1 122 ? 4.832 -12.805 -0.862 1 98.31 122 MET B N 1
ATOM 3034 C CA . MET B 1 122 ? 4.797 -14.047 -1.627 1 98.31 122 MET B CA 1
ATOM 3035 C C . MET B 1 122 ? 5.543 -13.898 -2.947 1 98.31 122 MET B C 1
ATOM 3037 O O . MET B 1 122 ? 6.332 -14.766 -3.324 1 98.31 122 MET B O 1
ATOM 3041 N N . ILE B 1 123 ? 5.297 -12.805 -3.629 1 97.25 123 ILE B N 1
ATOM 3042 C CA . ILE B 1 123 ? 5.941 -12.516 -4.906 1 97.25 123 ILE B CA 1
ATOM 3043 C C . ILE B 1 123 ? 7.453 -12.438 -4.715 1 97.25 123 ILE B C 1
ATOM 3045 O O . ILE B 1 123 ? 8.211 -13.047 -5.473 1 97.25 123 ILE B O 1
ATOM 3049 N N . SER B 1 124 ? 7.875 -11.688 -3.713 1 97.06 124 SER B N 1
ATOM 3050 C CA . SER B 1 124 ? 9.305 -11.508 -3.451 1 97.06 124 SER B CA 1
ATOM 3051 C C . SER B 1 124 ? 9.977 -12.844 -3.15 1 97.06 124 SER B C 1
ATOM 3053 O O . SER B 1 124 ? 11.039 -13.141 -3.695 1 97.06 124 SER B O 1
ATOM 3055 N N . LYS B 1 125 ? 9.383 -13.633 -2.34 1 97.25 125 LYS B N 1
ATOM 3056 C CA . LYS B 1 125 ? 9.961 -14.906 -1.918 1 97.25 125 LYS B CA 1
ATOM 3057 C C . LYS B 1 125 ? 10.047 -15.883 -3.086 1 97.25 125 LYS B C 1
ATOM 3059 O O . LYS B 1 125 ? 11.07 -16.547 -3.266 1 97.25 125 LYS B O 1
ATOM 3064 N N . LEU B 1 126 ? 9.031 -15.977 -3.873 1 97.44 126 LEU B N 1
ATOM 3065 C CA . LEU B 1 126 ? 9.039 -16.891 -5.008 1 97.44 126 LEU B CA 1
ATOM 3066 C C . LEU B 1 126 ? 10.008 -16.422 -6.086 1 97.44 126 LEU B C 1
ATOM 3068 O O . LEU B 1 126 ? 10.648 -17.234 -6.754 1 97.44 126 LEU B O 1
ATOM 3072 N N . THR B 1 127 ? 10.031 -15.102 -6.266 1 95.81 127 THR B N 1
ATOM 3073 C CA . THR B 1 127 ? 11 -14.562 -7.215 1 95.81 127 THR B CA 1
ATOM 3074 C C . THR B 1 127 ? 12.422 -14.906 -6.793 1 95.81 127 THR B C 1
ATOM 3076 O O . THR B 1 127 ? 13.242 -15.32 -7.621 1 95.81 127 THR B O 1
ATOM 3079 N N . ARG B 1 128 ? 12.688 -14.734 -5.504 1 95.62 128 ARG B N 1
ATOM 3080 C CA . ARG B 1 128 ? 13.992 -15.109 -4.969 1 95.62 128 ARG B CA 1
ATOM 3081 C C . ARG B 1 128 ? 14.289 -16.578 -5.223 1 95.62 128 ARG B C 1
ATOM 3083 O O . ARG B 1 128 ? 15.359 -16.922 -5.73 1 95.62 128 ARG B O 1
ATOM 3090 N N . PHE B 1 129 ? 13.367 -17.422 -4.934 1 96.44 129 PHE B N 1
ATOM 3091 C CA . PHE B 1 129 ? 13.539 -18.859 -5.113 1 96.44 129 PHE B CA 1
ATOM 3092 C C . PHE B 1 129 ? 13.797 -19.203 -6.578 1 96.44 129 PHE B C 1
ATOM 3094 O O . PHE B 1 129 ? 14.719 -19.953 -6.891 1 96.44 129 PHE B O 1
ATOM 3101 N N . ALA B 1 130 ? 12.969 -18.656 -7.434 1 95 130 ALA B N 1
ATOM 3102 C CA . ALA B 1 130 ? 13.078 -18.922 -8.867 1 95 130 ALA B CA 1
ATOM 3103 C C . ALA B 1 130 ? 14.445 -18.5 -9.398 1 95 130 ALA B C 1
ATOM 3105 O O . ALA B 1 130 ? 15.086 -19.25 -10.133 1 95 130 ALA B O 1
ATOM 3106 N N . ASN B 1 131 ? 14.844 -17.344 -8.984 1 92.06 131 ASN B N 1
ATOM 3107 C CA . ASN B 1 131 ? 16.141 -16.828 -9.43 1 92.06 131 ASN B CA 1
ATOM 3108 C C . ASN B 1 131 ? 17.281 -17.688 -8.906 1 92.06 131 ASN B C 1
ATOM 3110 O O . ASN B 1 131 ? 18.203 -18.031 -9.648 1 92.06 131 ASN B O 1
ATOM 3114 N N . GLN B 1 132 ? 17.203 -18.062 -7.656 1 92.81 132 GLN B N 1
ATOM 3115 C CA . GLN B 1 132 ? 18.266 -18.812 -7.004 1 92.81 132 GLN B CA 1
ATOM 3116 C C . GLN B 1 132 ? 18.375 -20.219 -7.566 1 92.81 132 GLN B C 1
ATOM 3118 O O . GLN B 1 132 ? 19.453 -20.812 -7.566 1 92.81 132 GLN B O 1
ATOM 3123 N N . ASN B 1 133 ? 17.266 -20.719 -8.094 1 93.94 133 ASN B N 1
ATOM 3124 C CA . ASN B 1 133 ? 17.25 -22.109 -8.523 1 93.94 133 ASN B CA 1
ATOM 3125 C C . ASN B 1 133 ? 17.047 -22.234 -10.031 1 93.94 133 ASN B C 1
ATOM 3127 O O . ASN B 1 133 ? 16.781 -23.312 -10.539 1 93.94 133 ASN B O 1
ATOM 3131 N N . SER B 1 134 ? 17.062 -21.094 -10.727 1 91.44 134 SER B N 1
ATOM 3132 C CA . SER B 1 134 ? 16.906 -21.047 -12.18 1 91.44 134 SER B CA 1
ATOM 3133 C C . SER B 1 134 ? 15.617 -21.734 -12.617 1 91.44 134 SER B C 1
ATOM 3135 O O . SER B 1 134 ? 15.648 -22.609 -13.5 1 91.44 134 SER B O 1
ATOM 3137 N N . ARG B 1 135 ? 14.594 -21.375 -11.938 1 93.81 135 ARG B N 1
ATOM 3138 C CA . ARG B 1 135 ? 13.273 -21.906 -12.258 1 93.81 135 ARG B CA 1
ATOM 3139 C C . ARG B 1 135 ? 12.406 -20.844 -12.93 1 93.81 135 ARG B C 1
ATOM 3141 O O . ARG B 1 135 ? 12.578 -19.656 -12.688 1 93.81 135 ARG B O 1
ATOM 3148 N N . GLN B 1 136 ? 11.531 -21.391 -13.766 1 94.69 136 GLN B N 1
ATOM 3149 C CA . GLN B 1 136 ? 10.555 -20.484 -14.359 1 94.69 136 GLN B CA 1
ATOM 3150 C C . GLN B 1 136 ? 9.414 -20.172 -13.391 1 94.69 136 GLN B C 1
ATOM 3152 O O . GLN B 1 136 ? 8.891 -21.078 -12.742 1 94.69 136 GLN B O 1
ATOM 3157 N N . LEU B 1 137 ? 9.148 -18.891 -13.289 1 96.69 137 LEU B N 1
ATOM 3158 C CA . LEU B 1 137 ? 8.086 -18.422 -12.406 1 96.69 137 LEU B CA 1
ATOM 3159 C C . LEU B 1 137 ? 7.125 -17.5 -13.164 1 96.69 137 LEU B C 1
ATOM 3161 O O . LEU B 1 137 ? 7.559 -16.594 -13.867 1 96.69 137 LEU B O 1
ATOM 3165 N N . LYS B 1 138 ? 5.875 -17.812 -13.062 1 96.19 138 LYS B N 1
ATOM 3166 C CA . LYS B 1 138 ? 4.828 -16.922 -13.57 1 96.19 138 LYS B CA 1
ATOM 3167 C C . LYS B 1 138 ? 3.957 -16.406 -12.43 1 96.19 138 LYS B C 1
ATOM 3169 O O . LYS B 1 138 ? 3.459 -17.188 -11.617 1 96.19 138 LYS B O 1
ATOM 3174 N N . ILE B 1 139 ? 3.852 -15.141 -12.383 1 96.31 139 ILE B N 1
ATOM 3175 C CA . ILE B 1 139 ? 2.986 -14.492 -11.406 1 96.31 139 ILE B CA 1
ATOM 3176 C C . ILE B 1 139 ? 1.771 -13.891 -12.109 1 96.31 139 ILE B C 1
ATOM 3178 O O . ILE B 1 139 ? 1.916 -13.062 -13.016 1 96.31 139 ILE B O 1
ATOM 3182 N N . ILE B 1 140 ? 0.604 -14.312 -11.734 1 95.44 140 ILE B N 1
ATOM 3183 C CA . ILE B 1 140 ? -0.652 -13.766 -12.242 1 95.44 140 ILE B CA 1
ATOM 3184 C C . ILE B 1 140 ? -1.415 -13.086 -11.102 1 95.44 140 ILE B C 1
ATOM 3186 O O . ILE B 1 140 ? -1.875 -13.75 -10.172 1 95.44 140 ILE B O 1
ATOM 3190 N N . ASN B 1 141 ? -1.493 -11.844 -11.164 1 94.19 141 ASN B N 1
ATOM 3191 C CA . ASN B 1 141 ? -2.273 -11.078 -10.195 1 94.19 141 ASN B CA 1
ATOM 3192 C C . ASN B 1 141 ? -3.662 -10.75 -10.734 1 94.19 141 ASN B C 1
ATOM 3194 O O . ASN B 1 141 ? -3.793 -10.164 -11.812 1 94.19 141 ASN B O 1
ATOM 3198 N N . ILE B 1 142 ? -4.652 -11.164 -10 1 90.88 142 ILE B N 1
ATOM 3199 C CA . ILE B 1 142 ? -6.02 -10.812 -10.375 1 90.88 142 ILE B CA 1
ATOM 3200 C C . ILE B 1 142 ? -6.355 -9.414 -9.867 1 90.88 142 ILE B C 1
ATOM 3202 O O . ILE B 1 142 ? -6.516 -9.211 -8.656 1 90.88 142 ILE B O 1
ATOM 3206 N N . SER B 1 143 ? -6.438 -8.492 -10.742 1 81.25 143 SER B N 1
ATOM 3207 C CA . SER B 1 143 ? -6.664 -7.086 -10.43 1 81.25 143 SER B CA 1
ATOM 3208 C C . SER B 1 143 ? -8.133 -6.707 -10.602 1 81.25 143 SER B C 1
ATOM 3210 O O . SER B 1 143 ? -9.008 -7.574 -10.555 1 81.25 143 SER B O 1
ATOM 3212 N N . SER B 1 144 ? -8.477 -5.516 -10.391 1 64.75 144 SER B N 1
ATOM 3213 C CA . SER B 1 144 ? -9.805 -4.953 -10.625 1 64.75 144 SER B CA 1
ATOM 3214 C C . SER B 1 144 ? -9.719 -3.645 -11.406 1 64.75 144 SER B C 1
ATOM 3216 O O . SER B 1 144 ? -8.633 -3.074 -11.555 1 64.75 144 SER B O 1
ATOM 3218 N N . GLY B 1 145 ? -10.836 -3.469 -12.125 1 56.31 145 GLY B N 1
ATOM 3219 C CA . GLY B 1 145 ? -10.922 -2.172 -12.773 1 56.31 145 GLY B CA 1
ATOM 3220 C C . GLY B 1 145 ? -10.734 -1.011 -11.812 1 56.31 145 GLY B C 1
ATOM 3221 O O . GLY B 1 145 ? -10.5 0.122 -12.242 1 56.31 145 GLY B O 1
ATOM 3222 N N . ALA B 1 146 ? -10.75 -1.218 -10.602 1 50.78 146 ALA B N 1
ATOM 3223 C CA . ALA B 1 146 ? -10.703 -0.165 -9.594 1 50.78 146 ALA B CA 1
ATOM 3224 C C . ALA B 1 146 ? -9.273 0.316 -9.375 1 50.78 146 ALA B C 1
ATOM 3226 O O . ALA B 1 146 ? -9.039 1.247 -8.602 1 50.78 146 ALA B O 1
ATOM 3227 N N . TYR B 1 147 ? -8.25 -0.132 -10.016 1 49.41 147 TYR B N 1
ATOM 3228 C CA . TYR B 1 147 ? -6.855 0.212 -9.758 1 49.41 147 TYR B CA 1
ATOM 3229 C C . TYR B 1 147 ? -6.543 1.623 -10.234 1 49.41 147 TYR B C 1
ATOM 3231 O O . TYR B 1 147 ? -5.602 2.256 -9.758 1 49.41 147 TYR B O 1
ATOM 3239 N N . ASN B 1 148 ? -7.422 2.113 -11.07 1 55.5 148 ASN B N 1
ATOM 3240 C CA . ASN B 1 148 ? -7.023 3.389 -11.656 1 55.5 148 ASN B CA 1
ATOM 3241 C C . ASN B 1 148 ? -8.102 4.453 -11.461 1 55.5 148 ASN B C 1
ATOM 3243 O O . ASN B 1 148 ? -8.047 5.516 -12.086 1 55.5 148 ASN B O 1
ATOM 3247 N N . GLN B 1 149 ? -9.055 4.121 -10.695 1 70.5 149 GLN B N 1
ATOM 3248 C CA . GLN B 1 149 ? -10.086 5.133 -10.492 1 70.5 149 GLN B CA 1
ATOM 3249 C C . GLN B 1 149 ? -10.492 5.211 -9.023 1 70.5 149 GLN B C 1
ATOM 3251 O O . GLN B 1 149 ? -10.805 4.191 -8.406 1 70.5 149 GLN B O 1
ATOM 3256 N N . PRO B 1 150 ? -10.391 6.438 -8.602 1 73 150 PRO B N 1
ATOM 3257 C CA . PRO B 1 150 ? -10.906 6.609 -7.238 1 73 150 PRO B CA 1
ATOM 3258 C C . PRO B 1 150 ? -12.406 6.359 -7.133 1 73 150 PRO B C 1
ATOM 3260 O O . PRO B 1 150 ? -13.18 6.875 -7.945 1 73 150 PRO B O 1
ATOM 3263 N N . ILE B 1 151 ? -12.727 5.438 -6.301 1 73.06 151 ILE B N 1
ATOM 3264 C CA . ILE B 1 151 ? -14.133 5.148 -6.039 1 73.06 151 ILE B CA 1
ATOM 3265 C C . ILE B 1 151 ? -14.453 5.438 -4.574 1 73.06 151 ILE B C 1
ATOM 3267 O O . ILE B 1 151 ? -13.812 4.891 -3.674 1 73.06 151 ILE B O 1
ATOM 3271 N N . ASP B 1 152 ? -15.453 6.27 -4.43 1 81.06 152 ASP B N 1
ATOM 3272 C CA . ASP B 1 152 ? -15.867 6.625 -3.078 1 81.06 152 ASP B CA 1
ATOM 3273 C C . ASP B 1 152 ? -16.172 5.379 -2.25 1 81.06 152 ASP B C 1
ATOM 3275 O O . ASP B 1 152 ? -16.781 4.43 -2.748 1 81.06 152 ASP B O 1
ATOM 3279 N N . SER B 1 153 ? -15.688 5.316 -1.034 1 87.19 153 SER B N 1
ATOM 3280 C CA . SER B 1 153 ? -15.938 4.277 -0.039 1 87.19 153 SER B CA 1
ATOM 3281 C C . SER B 1 153 ? -15.086 3.041 -0.303 1 87.19 153 SER B C 1
ATOM 3283 O O . SER B 1 153 ? -15.211 2.037 0.401 1 87.19 153 SER B O 1
ATOM 3285 N N . TRP B 1 154 ? -14.258 3.131 -1.355 1 88.38 154 TRP B N 1
ATOM 3286 C CA . TRP B 1 154 ? -13.352 2.037 -1.686 1 88.38 154 TRP B CA 1
ATOM 3287 C C . TRP B 1 154 ? -11.898 2.455 -1.489 1 88.38 154 TRP B C 1
ATOM 3289 O O . TRP B 1 154 ? -11.008 2.004 -2.219 1 88.38 154 TRP B O 1
ATOM 3299 N N . ALA B 1 155 ? -11.719 3.344 -0.583 1 92.5 155 ALA B N 1
ATOM 3300 C CA . ALA B 1 155 ? -10.398 3.967 -0.445 1 92.5 155 ALA B CA 1
ATOM 3301 C C . ALA B 1 155 ? -9.312 2.916 -0.257 1 92.5 155 ALA B C 1
ATOM 3303 O O . ALA B 1 155 ? -8.289 2.938 -0.949 1 92.5 155 ALA B O 1
ATOM 3304 N N . LEU B 1 156 ? -9.547 1.97 0.675 1 95.25 156 LEU B N 1
ATOM 3305 C CA . LEU B 1 156 ? -8.523 0.975 0.969 1 95.25 156 LEU B CA 1
ATOM 3306 C C . LEU B 1 156 ? -8.344 0.014 -0.202 1 95.25 156 LEU B C 1
ATOM 3308 O O . LEU B 1 156 ? -7.219 -0.391 -0.514 1 95.25 156 LEU B O 1
ATOM 3312 N N . TYR B 1 157 ? -9.414 -0.306 -0.838 1 92.25 157 TYR B N 1
ATOM 3313 C CA . TYR B 1 157 ? -9.328 -1.211 -1.979 1 92.25 157 TYR B CA 1
ATOM 3314 C C . TYR B 1 157 ? -8.602 -0.551 -3.145 1 92.25 157 TYR B C 1
ATOM 3316 O O . TYR B 1 157 ? -7.672 -1.128 -3.711 1 92.25 157 TYR B O 1
ATOM 3324 N N . CYS B 1 158 ? -9 0.654 -3.506 1 91.69 158 CYS B N 1
ATOM 3325 C CA . CYS B 1 158 ? -8.328 1.4 -4.562 1 91.69 158 CYS B CA 1
ATOM 3326 C C . CYS B 1 158 ? -6.844 1.563 -4.258 1 91.69 158 CYS B C 1
ATOM 3328 O O . CYS B 1 158 ? -6 1.383 -5.137 1 91.69 158 CYS B O 1
ATOM 3330 N N . THR B 1 159 ? -6.582 1.897 -3.043 1 94.56 159 THR B N 1
ATOM 3331 C CA . THR B 1 159 ? -5.207 2.057 -2.584 1 94.56 159 THR B CA 1
ATOM 3332 C C . THR B 1 159 ? -4.418 0.762 -2.768 1 94.56 159 THR B C 1
ATOM 3334 O O . THR B 1 159 ? -3.305 0.775 -3.293 1 94.56 159 THR B O 1
ATOM 3337 N N . SER B 1 160 ? -4.98 -0.327 -2.391 1 95.44 160 SER B N 1
ATOM 3338 C CA . SER B 1 160 ? -4.309 -1.62 -2.467 1 95.44 160 SER B CA 1
ATOM 3339 C C . SER B 1 160 ? -4.051 -2.025 -3.912 1 95.44 160 SER B C 1
ATOM 3341 O O . SER B 1 160 ? -2.988 -2.562 -4.23 1 95.44 160 SER B O 1
ATOM 3343 N N . LYS B 1 161 ? -4.996 -1.809 -4.742 1 91.56 161 LYS B N 1
ATOM 3344 C CA . LYS B 1 161 ? -4.848 -2.17 -6.148 1 91.56 161 LYS B CA 1
ATOM 3345 C C . LYS B 1 161 ? -3.764 -1.331 -6.82 1 91.56 161 LYS B C 1
ATOM 3347 O O . LYS B 1 161 ? -2.996 -1.84 -7.641 1 91.56 161 LYS B O 1
ATOM 3352 N N . ALA B 1 162 ? -3.719 -0.068 -6.496 1 91 162 ALA B N 1
ATOM 3353 C CA . ALA B 1 162 ? -2.65 0.787 -7.008 1 91 162 ALA B CA 1
ATOM 3354 C C . ALA B 1 162 ? -1.284 0.303 -6.527 1 91 162 ALA B C 1
ATOM 3356 O O . ALA B 1 162 ? -0.323 0.27 -7.297 1 91 162 ALA B O 1
ATOM 3357 N N . ALA B 1 163 ? -1.236 -0.05 -5.305 1 94.56 163 ALA B N 1
ATOM 3358 C CA . ALA B 1 163 ? 0.006 -0.501 -4.68 1 94.56 163 ALA B CA 1
ATOM 3359 C C . ALA B 1 163 ? 0.529 -1.766 -5.355 1 94.56 163 ALA B C 1
ATOM 3361 O O . ALA B 1 163 ? 1.674 -1.805 -5.812 1 94.56 163 ALA B O 1
ATOM 3362 N N . ILE B 1 164 ? -0.302 -2.758 -5.43 1 94.5 164 ILE B N 1
ATOM 3363 C CA . ILE B 1 164 ? 0.132 -4.047 -5.961 1 94.5 164 ILE B CA 1
ATOM 3364 C C . ILE B 1 164 ? 0.49 -3.902 -7.438 1 94.5 164 ILE B C 1
ATOM 3366 O O . ILE B 1 164 ? 1.439 -4.527 -7.914 1 94.5 164 ILE B O 1
ATOM 3370 N N . GLN B 1 165 ? -0.243 -3.102 -8.133 1 90.94 165 GLN B N 1
ATOM 3371 C CA . GLN B 1 165 ? 0.06 -2.869 -9.539 1 90.94 165 GLN B CA 1
ATOM 3372 C C . GLN B 1 165 ? 1.455 -2.275 -9.711 1 90.94 165 GLN B C 1
ATOM 3374 O O . GLN B 1 165 ? 2.221 -2.715 -10.57 1 90.94 165 GLN B O 1
ATOM 3379 N N . MET B 1 166 ? 1.743 -1.305 -8.953 1 91.62 166 MET B N 1
ATOM 3380 C CA . MET B 1 166 ? 3.061 -0.682 -9.039 1 91.62 166 MET B CA 1
ATOM 3381 C C . MET B 1 166 ? 4.156 -1.68 -8.688 1 91.62 166 MET B C 1
ATOM 3383 O O . MET B 1 166 ? 5.203 -1.715 -9.336 1 91.62 166 MET B O 1
ATOM 3387 N N . TYR B 1 167 ? 3.924 -2.5 -7.711 1 94.56 167 TYR B N 1
ATOM 3388 C CA . TYR B 1 167 ? 4.91 -3.504 -7.328 1 94.56 167 TYR B CA 1
ATOM 3389 C C . TYR B 1 167 ? 5.191 -4.461 -8.484 1 94.56 167 TYR B C 1
ATOM 3391 O O . TYR B 1 167 ? 6.348 -4.809 -8.734 1 94.56 167 TYR B O 1
ATOM 3399 N N . LEU B 1 168 ? 4.141 -4.828 -9.117 1 92.62 168 LEU B N 1
ATOM 3400 C CA . LEU B 1 168 ? 4.266 -5.723 -10.258 1 92.62 168 LEU B CA 1
ATOM 3401 C C . LEU B 1 168 ? 5.02 -5.047 -11.398 1 92.62 168 LEU B C 1
ATOM 3403 O O . LEU B 1 168 ? 5.848 -5.68 -12.062 1 92.62 168 LEU B O 1
ATOM 3407 N N . GLU B 1 169 ? 4.711 -3.814 -11.594 1 89.75 169 GLU B N 1
ATOM 3408 C CA . GLU B 1 169 ? 5.395 -3.07 -12.648 1 89.75 169 GLU B CA 1
ATOM 3409 C C . GLU B 1 169 ? 6.895 -2.99 -12.383 1 89.75 169 GLU B C 1
ATOM 3411 O O . GLU B 1 169 ? 7.699 -3.152 -13.305 1 89.75 169 GLU B O 1
ATOM 3416 N N . VAL B 1 170 ? 7.25 -2.738 -11.172 1 90.88 170 VAL B N 1
ATOM 3417 C CA . VAL B 1 170 ? 8.672 -2.689 -10.836 1 90.88 170 VAL B CA 1
ATOM 3418 C C . VAL B 1 170 ? 9.281 -4.078 -10.992 1 90.88 170 VAL B C 1
ATOM 3420 O O . VAL B 1 170 ? 10.391 -4.223 -11.516 1 90.88 170 VAL B O 1
ATOM 3423 N N . SER B 1 171 ? 8.562 -5.051 -10.523 1 91.44 171 SER B N 1
ATOM 3424 C CA . SER B 1 171 ? 9.031 -6.426 -10.656 1 91.44 171 SER B CA 1
ATOM 3425 C C . SER B 1 171 ? 9.289 -6.781 -12.117 1 91.44 171 SER B C 1
ATOM 3427 O O . SER B 1 171 ? 10.289 -7.426 -12.438 1 91.44 171 SER B O 1
ATOM 3429 N N . LEU B 1 172 ? 8.383 -6.375 -12.938 1 87.81 172 LEU B N 1
ATOM 3430 C CA . LEU B 1 172 ? 8.508 -6.613 -14.367 1 87.81 172 LEU B CA 1
ATOM 3431 C C . LEU B 1 172 ? 9.742 -5.91 -14.93 1 87.81 172 LEU B C 1
ATOM 3433 O O . LEU B 1 172 ? 10.469 -6.477 -15.75 1 87.81 172 LEU B O 1
ATOM 3437 N N . SER B 1 173 ? 9.914 -4.676 -14.469 1 84.69 173 SER B N 1
ATOM 3438 C CA . SER B 1 173 ? 11.039 -3.883 -14.945 1 84.69 173 SER B CA 1
ATOM 3439 C C . SER B 1 173 ? 12.375 -4.5 -14.531 1 84.69 173 SER B C 1
ATOM 3441 O O . SER B 1 173 ? 13.367 -4.391 -15.25 1 84.69 173 SER B O 1
ATOM 3443 N N . GLU B 1 174 ? 12.398 -5.066 -13.414 1 86.94 174 GLU B N 1
ATOM 3444 C CA . GLU B 1 174 ? 13.625 -5.68 -12.906 1 86.94 174 GLU B CA 1
ATOM 3445 C C . GLU B 1 174 ? 13.922 -6.988 -13.625 1 86.94 174 GLU B C 1
ATOM 3447 O O . GLU B 1 174 ? 15.07 -7.441 -13.641 1 86.94 174 GLU B O 1
ATOM 3452 N N . ASN B 1 175 ? 12.859 -7.598 -14.094 1 76.94 175 ASN B N 1
ATOM 3453 C CA . ASN B 1 175 ? 13.031 -8.883 -14.766 1 76.94 175 ASN B CA 1
ATOM 3454 C C . ASN B 1 175 ? 13.016 -8.719 -16.281 1 76.94 175 ASN B C 1
ATOM 3456 O O . ASN B 1 175 ? 12.102 -8.117 -16.844 1 76.94 175 ASN B O 1
ATOM 3460 N N . ASN B 1 176 ? 14.18 -8.617 -16.891 1 62.91 176 ASN B N 1
ATOM 3461 C CA . ASN B 1 176 ? 14.328 -8.43 -18.328 1 62.91 176 ASN B CA 1
ATOM 3462 C C . ASN B 1 176 ? 13.539 -9.477 -19.125 1 62.91 176 ASN B C 1
ATOM 3464 O O . ASN B 1 176 ? 13.016 -10.43 -18.531 1 62.91 176 ASN B O 1
ATOM 3468 N N . LYS B 1 177 ? 13.297 -9.164 -20.359 1 59 177 LYS B N 1
ATOM 3469 C CA . LYS B 1 177 ? 12.555 -10.039 -21.25 1 59 177 LYS B CA 1
ATOM 3470 C C . LYS B 1 177 ? 13.109 -11.461 -21.219 1 59 177 LYS B C 1
ATOM 3472 O O . LYS B 1 177 ? 12.367 -12.422 -21.438 1 59 177 LYS B O 1
ATOM 3477 N N . ASP B 1 178 ? 14.273 -11.602 -20.75 1 63.94 178 ASP B N 1
ATOM 3478 C CA . ASP B 1 178 ? 14.906 -12.922 -20.781 1 63.94 178 ASP B CA 1
ATOM 3479 C C . ASP B 1 178 ? 14.844 -13.586 -19.406 1 63.94 178 ASP B C 1
ATOM 3481 O O . ASP B 1 178 ? 15.383 -14.68 -19.219 1 63.94 178 ASP B O 1
ATOM 3485 N N . SER B 1 179 ? 14.086 -12.898 -18.578 1 74.75 179 SER B N 1
ATOM 3486 C CA . SER B 1 179 ? 14.023 -13.438 -17.234 1 74.75 179 SER B CA 1
ATOM 3487 C C . SER B 1 179 ? 13.086 -14.641 -17.156 1 74.75 179 SER B C 1
ATOM 3489 O O . SER B 1 179 ? 12.164 -14.758 -17.969 1 74.75 179 SER B O 1
ATOM 3491 N N . ALA B 1 180 ? 13.438 -15.539 -16.359 1 86 180 ALA B N 1
ATOM 3492 C CA . ALA B 1 180 ? 12.625 -16.719 -16.078 1 86 180 ALA B CA 1
ATOM 3493 C C . ALA B 1 180 ? 11.344 -16.344 -15.344 1 86 180 ALA B C 1
ATOM 3495 O O . ALA B 1 180 ? 10.406 -17.141 -15.258 1 86 180 ALA B O 1
ATOM 3496 N N . VAL B 1 181 ? 11.203 -15.07 -14.992 1 91.31 181 VAL B N 1
ATOM 3497 C CA . VAL B 1 181 ? 10.047 -14.617 -14.227 1 91.31 181 VAL B CA 1
ATOM 3498 C C . VAL B 1 181 ? 9.109 -13.828 -15.133 1 91.31 181 VAL B C 1
ATOM 3500 O O . VAL B 1 181 ? 9.516 -12.844 -15.758 1 91.31 181 VAL B O 1
ATOM 3503 N N . LYS B 1 182 ? 7.902 -14.344 -15.273 1 92.81 182 LYS B N 1
ATOM 3504 C CA . LYS B 1 182 ? 6.84 -13.68 -16.016 1 92.81 182 LYS B CA 1
ATOM 3505 C C . LYS B 1 182 ? 5.793 -13.086 -15.078 1 92.81 182 LYS B C 1
ATOM 3507 O O . LYS B 1 182 ? 5.434 -13.711 -14.078 1 92.81 182 LYS B O 1
ATOM 3512 N N . ILE B 1 183 ? 5.371 -11.914 -15.414 1 92.69 183 ILE B N 1
ATOM 3513 C CA . ILE B 1 183 ? 4.41 -11.219 -14.562 1 92.69 183 ILE B CA 1
ATOM 3514 C C . ILE B 1 183 ? 3.215 -10.773 -15.398 1 92.69 183 ILE B C 1
ATOM 3516 O O . ILE B 1 183 ? 3.383 -10.172 -16.469 1 92.69 183 ILE B O 1
ATOM 3520 N N . LEU B 1 184 ? 2.025 -11.109 -14.844 1 91.44 184 LEU B N 1
ATOM 3521 C CA . LEU B 1 184 ? 0.78 -10.711 -15.492 1 91.44 184 LEU B CA 1
ATOM 3522 C C . LEU B 1 184 ? -0.18 -10.086 -14.484 1 91.44 184 LEU B C 1
ATOM 3524 O O . LEU B 1 184 ? -0.369 -10.625 -13.383 1 91.44 184 LEU B O 1
ATOM 3528 N N . SER B 1 185 ? -0.691 -8.945 -14.773 1 90.44 185 SER B N 1
ATOM 3529 C CA . SER B 1 185 ? -1.809 -8.344 -14.047 1 90.44 185 SER B CA 1
ATOM 3530 C C . SER B 1 185 ? -3.086 -8.383 -14.883 1 90.44 185 SER B C 1
ATOM 3532 O O . SER B 1 185 ? -3.154 -7.777 -15.953 1 90.44 185 SER B O 1
ATOM 3534 N N . ILE B 1 186 ? -4.078 -9.086 -14.398 1 88.75 186 ILE B N 1
ATOM 3535 C CA . ILE B 1 186 ? -5.273 -9.328 -15.203 1 88.75 186 ILE B CA 1
ATOM 3536 C C . ILE B 1 186 ? -6.488 -8.711 -14.523 1 88.75 186 ILE B C 1
ATOM 3538 O O . ILE B 1 186 ? -6.727 -8.945 -13.336 1 88.75 186 ILE B O 1
ATOM 3542 N N . ASP B 1 187 ? -7.211 -7.961 -15.148 1 84.81 187 ASP B N 1
ATOM 3543 C CA . ASP B 1 187 ? -8.523 -7.48 -14.734 1 84.81 187 ASP B CA 1
ATOM 3544 C C . ASP B 1 187 ? -9.633 -8.367 -15.289 1 84.81 187 ASP B C 1
ATOM 3546 O O . ASP B 1 187 ? -9.938 -8.32 -16.484 1 84.81 187 ASP B O 1
ATOM 3550 N N . PRO B 1 188 ? -10.148 -9.125 -14.453 1 80.44 188 PRO B N 1
ATOM 3551 C CA . PRO B 1 188 ? -11.156 -10.07 -14.945 1 80.44 188 PRO B CA 1
ATOM 3552 C C . PRO B 1 188 ? -12.477 -9.391 -15.297 1 80.44 188 PRO B C 1
ATOM 3554 O O . PRO B 1 188 ? -13.336 -10 -15.938 1 80.44 188 PRO B O 1
ATOM 3557 N N . GLY B 1 189 ? -12.602 -8.055 -14.945 1 73.56 189 GLY B N 1
ATOM 3558 C CA . GLY B 1 189 ? -13.883 -7.387 -15.141 1 73.56 189 GLY B CA 1
ATOM 3559 C C . GLY B 1 189 ? -14.875 -7.66 -14.031 1 73.56 189 GLY B C 1
ATOM 3560 O O . GLY B 1 189 ? -14.5 -8.156 -12.969 1 73.56 189 GLY B O 1
ATOM 3561 N N . VAL B 1 190 ? -16.141 -7.203 -14.25 1 66.62 190 VAL B N 1
ATOM 3562 C CA . VAL B 1 190 ? -17.172 -7.344 -13.234 1 66.62 190 VAL B CA 1
ATOM 3563 C C . VAL B 1 190 ? -17.734 -8.766 -13.266 1 66.62 190 VAL B C 1
ATOM 3565 O O . VAL B 1 190 ? -18.266 -9.203 -14.289 1 66.62 190 VAL B O 1
ATOM 3568 N N . MET B 1 191 ? -17.438 -9.43 -12.188 1 69.06 191 MET B N 1
ATOM 3569 C CA . MET B 1 191 ? -17.875 -10.82 -12.125 1 69.06 191 MET B CA 1
ATOM 3570 C C . MET B 1 191 ? -18.922 -11.008 -11.039 1 69.06 191 MET B C 1
ATOM 3572 O O . MET B 1 191 ? -19.062 -10.164 -10.148 1 69.06 191 MET B O 1
ATOM 3576 N N . ASP B 1 192 ? -19.703 -11.984 -11.219 1 63.59 192 ASP B N 1
ATOM 3577 C CA . ASP B 1 192 ? -20.688 -12.344 -10.203 1 63.59 192 ASP B CA 1
ATOM 3578 C C . ASP B 1 192 ? -20.047 -13.078 -9.039 1 63.59 192 ASP B C 1
ATOM 3580 O O . ASP B 1 192 ? -19.938 -14.305 -9.055 1 63.59 192 ASP B O 1
ATOM 3584 N N . THR B 1 193 ? -19.531 -12.32 -8.102 1 68.38 193 THR B N 1
ATOM 3585 C CA . THR B 1 193 ? -18.828 -12.867 -6.953 1 68.38 193 THR B CA 1
ATOM 3586 C C . THR B 1 193 ? -19.391 -12.305 -5.652 1 68.38 193 THR B C 1
ATOM 3588 O O . THR B 1 193 ? -20.234 -11.398 -5.672 1 68.38 193 THR B O 1
ATOM 3591 N N . GLY B 1 194 ? -19.031 -12.969 -4.582 1 63.38 194 GLY B N 1
ATOM 3592 C CA . GLY B 1 194 ? -19.375 -12.445 -3.271 1 63.38 194 GLY B CA 1
ATOM 3593 C C . GLY B 1 194 ? -18.938 -11.008 -3.066 1 63.38 194 GLY B C 1
ATOM 3594 O O . GLY B 1 194 ? -19.609 -10.227 -2.402 1 63.38 194 GLY B O 1
ATOM 3595 N N . MET B 1 195 ? -17.922 -10.641 -3.672 1 68.06 195 MET B N 1
ATOM 3596 C CA . MET B 1 195 ? -17.453 -9.266 -3.6 1 68.06 195 MET B CA 1
ATOM 3597 C C . MET B 1 195 ? -18.453 -8.312 -4.238 1 68.06 195 MET B C 1
ATOM 3599 O O . MET B 1 195 ? -18.766 -7.258 -3.68 1 68.06 195 MET B O 1
ATOM 3603 N N . GLN B 1 196 ? -18.938 -8.695 -5.316 1 66.31 196 GLN B N 1
ATOM 3604 C CA . GLN B 1 196 ? -19.938 -7.879 -6.004 1 66.31 196 GLN B CA 1
ATOM 3605 C C . GLN B 1 196 ? -21.219 -7.758 -5.176 1 66.31 196 GLN B C 1
ATOM 3607 O O . GLN B 1 196 ? -21.859 -6.707 -5.164 1 66.31 196 GLN B O 1
ATOM 3612 N N . GLU B 1 197 ? -21.453 -8.891 -4.551 1 66.94 197 GLU B N 1
ATOM 3613 C CA . GLU B 1 197 ? -22.625 -8.867 -3.672 1 66.94 197 GLU B CA 1
ATOM 3614 C C . GLU B 1 197 ? -22.422 -7.875 -2.527 1 66.94 197 GLU B C 1
ATOM 3616 O O . GLU B 1 197 ? -23.344 -7.129 -2.182 1 66.94 197 GLU B O 1
ATOM 3621 N N . SER B 1 198 ? -21.297 -7.879 -1.996 1 68.19 198 SER B N 1
ATOM 3622 C CA . SER B 1 198 ? -20.969 -6.941 -0.927 1 68.19 198 SER B CA 1
ATOM 3623 C C . SER B 1 198 ? -21.078 -5.5 -1.405 1 68.19 198 SER B C 1
ATOM 3625 O O . SER B 1 198 ? -21.562 -4.633 -0.674 1 68.19 198 SER B O 1
ATOM 3627 N N . ILE B 1 199 ? -20.656 -5.258 -2.588 1 68 199 ILE B N 1
ATOM 3628 C CA . ILE B 1 199 ? -20.703 -3.932 -3.189 1 68 199 ILE B CA 1
ATOM 3629 C C . ILE B 1 199 ? -22.156 -3.49 -3.359 1 68 199 ILE B C 1
ATOM 3631 O O . ILE B 1 199 ? -22.531 -2.375 -2.98 1 68 199 ILE B O 1
ATOM 3635 N N . ARG B 1 200 ? -22.984 -4.383 -3.752 1 65.94 200 ARG B N 1
ATOM 3636 C CA . ARG B 1 200 ? -24.391 -4.066 -4.016 1 65.94 200 ARG B CA 1
ATOM 3637 C C . ARG B 1 200 ? -25.156 -3.838 -2.715 1 65.94 200 ARG B C 1
ATOM 3639 O O . ARG B 1 200 ? -26.094 -3.041 -2.67 1 65.94 200 ARG B O 1
ATOM 3646 N N . ASN B 1 201 ? -24.625 -4.52 -1.66 1 67.5 201 ASN B N 1
ATOM 3647 C CA . ASN B 1 201 ? -25.344 -4.465 -0.393 1 67.5 201 ASN B CA 1
ATOM 3648 C C . ASN B 1 201 ? -24.797 -3.373 0.519 1 67.5 201 ASN B C 1
ATOM 3650 O O . ASN B 1 201 ? -25.297 -3.16 1.618 1 67.5 201 ASN B O 1
ATOM 3654 N N . SER B 1 202 ? -23.797 -2.75 0.017 1 67 202 SER B N 1
ATOM 3655 C CA . SER B 1 202 ? -23.172 -1.746 0.867 1 67 202 SER B CA 1
ATOM 3656 C C . SER B 1 202 ? -24.062 -0.519 1.03 1 67 202 SER B C 1
ATOM 3658 O O . SER B 1 202 ? -24.75 -0.115 0.089 1 67 202 SER B O 1
ATOM 3660 N N . GLU B 1 203 ? -24.25 -0.147 2.275 1 57.88 203 GLU B N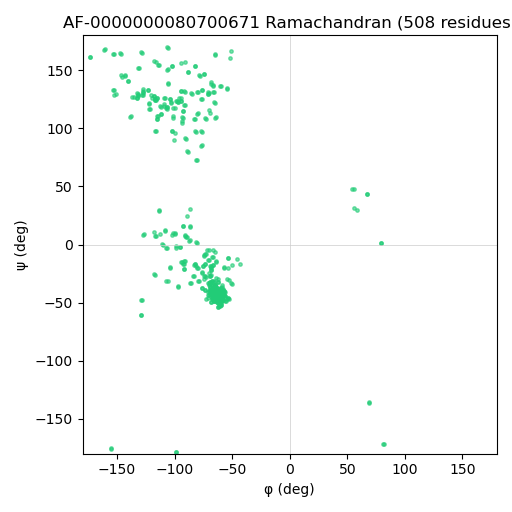 1
ATOM 3661 C CA . GLU B 1 203 ? -25.062 1.026 2.588 1 57.88 203 GLU B CA 1
ATOM 3662 C C . GLU B 1 203 ? -24.219 2.301 2.549 1 57.88 203 GLU B C 1
ATOM 3664 O O . GLU B 1 203 ? -24.703 3.377 2.908 1 57.88 203 GLU B O 1
ATOM 3669 N N . SER B 1 204 ? -23.219 2.25 2.053 1 58.09 204 SER B N 1
ATOM 3670 C CA . SER B 1 204 ? -22.375 3.426 2.205 1 58.09 204 SER B CA 1
ATOM 3671 C C . SER B 1 204 ? -22.891 4.59 1.36 1 58.09 204 SER B C 1
ATOM 3673 O O . SER B 1 204 ? -23.219 4.414 0.185 1 58.09 204 SER B O 1
ATOM 3675 N N . LYS B 1 205 ? -23.422 5.543 1.927 1 50.06 205 LYS B N 1
ATOM 3676 C CA . LYS B 1 205 ? -24.031 6.742 1.367 1 50.06 205 LYS B CA 1
ATOM 3677 C C . LYS B 1 205 ? -23.188 7.328 0.242 1 50.06 205 LYS B C 1
ATOM 3679 O O . LYS B 1 205 ? -23.703 7.992 -0.655 1 50.06 205 LYS B O 1
ATOM 3684 N N . GLY B 1 206 ? -21.969 6.953 0.137 1 51 206 GLY B N 1
ATOM 3685 C CA . GLY B 1 206 ? -21.094 7.66 -0.786 1 51 206 GLY B CA 1
ATOM 3686 C C . GLY B 1 206 ? -20.672 6.809 -1.966 1 51 206 GLY B C 1
ATOM 3687 O O . GLY B 1 206 ? -19.797 7.207 -2.738 1 51 206 GLY B O 1
ATOM 3688 N N . PHE B 1 207 ? -21.328 5.68 -2.016 1 58.66 207 PHE B N 1
ATOM 3689 C CA . PHE B 1 207 ? -20.922 4.844 -3.133 1 58.66 207 PHE B CA 1
ATOM 3690 C C . PHE B 1 207 ? -21.719 5.164 -4.383 1 58.66 207 PHE B C 1
ATOM 3692 O O . PHE B 1 207 ? -22.766 4.559 -4.625 1 58.66 207 PHE B O 1
ATOM 3699 N N . SER B 1 208 ? -21.297 6.25 -5.051 1 55.16 208 SER B N 1
ATOM 3700 C CA . SER B 1 208 ? -22 6.758 -6.227 1 55.16 208 SER B CA 1
ATOM 3701 C C . SER B 1 208 ? -22.109 5.684 -7.301 1 55.16 208 SER B C 1
ATOM 3703 O O . SER B 1 208 ? -23.031 5.715 -8.117 1 55.16 208 SER B O 1
ATOM 3705 N N . LYS B 1 209 ? -21.219 4.668 -7.184 1 59.53 209 LYS B N 1
ATOM 3706 C CA . LYS B 1 209 ? -21.234 3.727 -8.297 1 59.53 209 LYS B CA 1
ATOM 3707 C C . LYS B 1 209 ? -22.031 2.473 -7.957 1 59.53 209 LYS B C 1
ATOM 3709 O O . LYS B 1 209 ? -22.047 1.513 -8.727 1 59.53 209 LYS B O 1
ATOM 3714 N N . LYS B 1 210 ? -22.672 2.555 -6.855 1 62.62 210 LYS B N 1
ATOM 3715 C CA . LYS B 1 210 ? -23.469 1.399 -6.445 1 62.62 210 LYS B CA 1
ATOM 3716 C C . LYS B 1 210 ? -24.5 1.034 -7.516 1 62.62 210 LYS B C 1
ATOM 3718 O O . LYS B 1 210 ? -24.688 -0.143 -7.832 1 62.62 210 LYS B O 1
ATOM 3723 N N . ASN B 1 211 ? -24.969 2.076 -7.98 1 62.5 211 ASN B N 1
ATOM 3724 C CA . ASN B 1 211 ? -26.031 1.859 -8.961 1 62.5 211 ASN B CA 1
ATOM 3725 C C . ASN B 1 211 ? -25.5 1.184 -10.219 1 62.5 211 ASN B C 1
ATOM 3727 O O . ASN B 1 211 ? -26.203 0.377 -10.836 1 62.5 211 ASN B O 1
ATOM 3731 N N . ASP B 1 212 ? -24.25 1.493 -10.531 1 62.62 212 ASP B N 1
ATOM 3732 C CA . ASP B 1 212 ? -23.656 0.868 -11.711 1 62.62 212 ASP B CA 1
ATOM 3733 C C . ASP B 1 212 ? -23.516 -0.64 -11.523 1 62.62 212 ASP B C 1
ATOM 3735 O O . ASP B 1 212 ? -23.812 -1.417 -12.43 1 62.62 212 ASP B O 1
ATOM 3739 N N . PHE B 1 213 ? -23.203 -0.979 -10.43 1 64.31 213 PHE B N 1
ATOM 3740 C CA . PHE B 1 213 ? -22.984 -2.393 -10.148 1 64.31 213 PHE B CA 1
ATOM 3741 C C . PHE B 1 213 ? -24.312 -3.135 -10.031 1 64.31 213 PHE B C 1
ATOM 3743 O O . PHE B 1 213 ? -24.438 -4.277 -10.477 1 64.31 213 PHE B O 1
ATOM 3750 N N . VAL B 1 214 ? -25.25 -2.445 -9.445 1 63.41 214 VAL B N 1
ATOM 3751 C CA . VAL B 1 214 ? -26.578 -3.033 -9.336 1 63.41 214 VAL B CA 1
ATOM 3752 C C . VAL B 1 214 ? -27.172 -3.25 -10.727 1 63.41 214 VAL B C 1
ATOM 3754 O O . VAL B 1 214 ? -27.75 -4.305 -11.016 1 63.41 214 VAL B O 1
ATOM 3757 N N . ASN B 1 215 ? -26.859 -2.256 -11.531 1 62.75 215 ASN B N 1
ATOM 3758 C CA . ASN B 1 215 ? -27.391 -2.346 -12.891 1 62.75 215 ASN B CA 1
ATOM 3759 C C . ASN B 1 215 ? -26.719 -3.475 -13.68 1 62.75 215 ASN B C 1
ATOM 3761 O O . ASN B 1 215 ? -27.391 -4.188 -14.43 1 62.75 215 ASN B O 1
ATOM 3765 N N . LEU B 1 216 ? -25.453 -3.568 -13.484 1 61.75 216 LEU B N 1
ATOM 3766 C CA . LEU B 1 216 ? -24.75 -4.652 -14.172 1 61.75 216 LEU B CA 1
ATOM 3767 C C . LEU B 1 216 ? -25.297 -6.008 -13.742 1 61.75 216 LEU B C 1
ATOM 3769 O O . LEU B 1 216 ? -25.453 -6.914 -14.57 1 61.75 216 LEU B O 1
ATOM 3773 N N . TYR B 1 217 ? -25.609 -6.117 -12.547 1 58.56 217 TYR B N 1
ATOM 3774 C CA . TYR B 1 217 ? -26.172 -7.355 -12.008 1 58.56 217 TYR B CA 1
ATOM 3775 C C . TYR B 1 217 ? -27.562 -7.621 -12.57 1 58.56 217 TYR B C 1
ATOM 3777 O O . TYR B 1 217 ? -27.844 -8.734 -13.016 1 58.56 217 TYR B O 1
ATOM 3785 N N . ARG B 1 218 ? -28.281 -6.562 -12.602 1 59.5 218 ARG B N 1
ATOM 3786 C CA . ARG B 1 218 ? -29.656 -6.672 -13.062 1 59.5 218 ARG B CA 1
ATOM 3787 C C . ARG B 1 218 ? -29.719 -7.02 -14.547 1 59.5 218 ARG B C 1
ATOM 3789 O O . ARG B 1 218 ? -30.594 -7.762 -14.984 1 59.5 218 ARG B O 1
ATOM 3796 N N . GLU B 1 219 ? -28.75 -6.535 -15.172 1 60.78 219 GLU B N 1
ATOM 3797 C CA . GLU B 1 219 ? -28.75 -6.727 -16.609 1 60.78 219 GLU B CA 1
ATOM 3798 C C . GLU B 1 219 ? -28.031 -8.016 -17 1 60.78 219 GLU B C 1
ATOM 3800 O O . GLU B 1 219 ? -27.828 -8.289 -18.188 1 60.78 219 GLU B O 1
ATOM 3805 N N . HIS B 1 220 ? -27.656 -8.773 -16.047 1 58 220 HIS B N 1
ATOM 3806 C CA . HIS B 1 220 ? -27.016 -10.062 -16.234 1 58 220 HIS B CA 1
ATOM 3807 C C . HIS B 1 220 ? -25.719 -9.93 -17.047 1 58 220 HIS B C 1
ATOM 3809 O O . HIS B 1 220 ? -25.469 -10.734 -17.953 1 58 220 HIS B O 1
ATOM 3815 N N . LYS B 1 221 ? -25.109 -8.805 -16.906 1 59.91 221 LYS B N 1
ATOM 3816 C CA . LYS B 1 221 ? -23.891 -8.523 -17.656 1 59.91 221 LYS B CA 1
ATOM 3817 C C . LYS B 1 221 ? -22.656 -8.914 -16.859 1 59.91 221 LYS B C 1
ATOM 3819 O O . LYS B 1 221 ? -21.531 -8.555 -17.234 1 59.91 221 LYS B O 1
ATOM 3824 N N . LEU B 1 222 ? -23 -9.703 -15.875 1 68.38 222 LEU B N 1
ATOM 3825 C CA . LEU B 1 222 ? -21.859 -10.188 -15.109 1 68.38 222 LEU B CA 1
ATOM 3826 C C . LEU B 1 222 ? -21.25 -11.43 -15.758 1 68.38 222 LEU B C 1
ATOM 3828 O O . LEU B 1 222 ? -21.984 -12.297 -16.25 1 68.38 222 LEU B O 1
ATOM 3832 N N . ARG B 1 223 ? -20 -11.422 -15.945 1 73.06 223 ARG B N 1
ATOM 3833 C CA . ARG B 1 223 ? -19.297 -12.562 -16.516 1 73.06 223 ARG B CA 1
ATOM 3834 C C . ARG B 1 223 ? -19.297 -13.75 -15.555 1 73.06 223 ARG B C 1
ATOM 3836 O O . ARG B 1 223 ? -19.172 -13.562 -14.344 1 73.06 223 ARG B O 1
ATOM 3843 N N . SER B 1 224 ? -19.531 -14.891 -16.25 1 83.19 224 SER B N 1
ATOM 3844 C CA . SER B 1 224 ? -19.453 -16.109 -15.445 1 83.19 224 SER B CA 1
ATOM 3845 C C . SER B 1 224 ? -18.031 -16.344 -14.953 1 83.19 224 SER B C 1
ATOM 3847 O O . SER B 1 224 ? -17.062 -16.188 -15.711 1 83.19 224 SER B O 1
ATOM 3849 N N . VAL B 1 225 ? -17.906 -16.719 -13.727 1 86.19 225 VAL B N 1
ATOM 3850 C CA . VAL B 1 225 ? -16.625 -17 -13.109 1 86.19 225 VAL B CA 1
ATOM 3851 C C . VAL B 1 225 ? -15.906 -18.109 -13.859 1 86.19 225 VAL B C 1
ATOM 3853 O O . VAL B 1 225 ? -14.695 -18.062 -14.062 1 86.19 225 VAL B O 1
ATOM 3856 N N . ASP B 1 226 ? -16.656 -19.094 -14.359 1 90 226 ASP B N 1
ATOM 3857 C CA . ASP B 1 226 ? -16.094 -20.234 -15.07 1 90 226 ASP B CA 1
ATOM 3858 C C . ASP B 1 226 ? -15.539 -19.828 -16.438 1 90 226 ASP B C 1
ATOM 3860 O O . ASP B 1 226 ? -14.484 -20.297 -16.859 1 90 226 ASP B O 1
ATOM 3864 N N . SER B 1 227 ? -16.281 -18.953 -17.094 1 88.31 227 SER B N 1
ATOM 3865 C CA . SER B 1 227 ? -15.82 -18.453 -18.375 1 88.31 227 SER B CA 1
ATOM 3866 C C . SER B 1 227 ? -14.523 -17.656 -18.234 1 88.31 227 SER B C 1
ATOM 3868 O O . SER B 1 227 ? -13.609 -17.797 -19.031 1 88.31 227 SER B O 1
ATOM 3870 N N . VAL B 1 228 ? -14.477 -16.891 -17.188 1 89.06 228 VAL B N 1
ATOM 3871 C CA . VAL B 1 228 ? -13.289 -16.078 -16.922 1 89.06 228 VAL B CA 1
ATOM 3872 C C . VAL B 1 228 ? -12.109 -17 -16.609 1 89.06 228 VAL B C 1
ATOM 3874 O O . VAL B 1 228 ? -11.008 -16.797 -17.125 1 89.06 228 VAL B O 1
ATOM 3877 N N . ALA B 1 229 ? -12.344 -18 -15.82 1 93.5 229 ALA B N 1
ATOM 3878 C CA . ALA B 1 229 ? -11.297 -18.953 -15.445 1 93.5 229 ALA B CA 1
ATOM 3879 C C . ALA B 1 229 ? -10.727 -19.656 -16.672 1 93.5 229 ALA B C 1
ATOM 3881 O O . ALA B 1 229 ? -9.508 -19.812 -16.797 1 93.5 229 ALA B O 1
ATOM 3882 N N . LYS B 1 230 ? -11.609 -20 -17.594 1 92.94 230 LYS B N 1
ATOM 3883 C CA . LYS B 1 230 ? -11.188 -20.672 -18.828 1 92.94 230 LYS B CA 1
ATOM 3884 C C . LYS B 1 230 ? -10.305 -19.75 -19.672 1 92.94 230 LYS B C 1
ATOM 3886 O O . LYS B 1 230 ? -9.273 -20.188 -20.188 1 92.94 230 LYS B O 1
ATOM 3891 N N . VAL B 1 231 ? -10.711 -18.531 -19.75 1 90.44 231 VAL B N 1
ATOM 3892 C CA . VAL B 1 231 ? -9.953 -17.547 -20.531 1 90.44 231 VAL B CA 1
ATOM 3893 C C . VAL B 1 231 ? -8.578 -17.344 -19.906 1 90.44 231 VAL B C 1
ATOM 3895 O O . VAL B 1 231 ? -7.566 -17.312 -20.609 1 90.44 231 VAL B O 1
ATOM 3898 N N . ILE B 1 232 ? -8.523 -17.25 -18.625 1 92.38 232 ILE B N 1
ATOM 3899 C CA . ILE B 1 232 ? -7.262 -17.047 -17.906 1 92.38 232 ILE B CA 1
ATOM 3900 C C . ILE B 1 232 ? -6.352 -18.25 -18.125 1 92.38 232 ILE B C 1
ATOM 3902 O O . ILE B 1 232 ? -5.156 -18.094 -18.375 1 92.38 232 ILE B O 1
ATOM 3906 N N . LYS B 1 233 ? -6.906 -19.438 -18.031 1 95.06 233 LYS B N 1
ATOM 3907 C CA . LYS B 1 233 ? -6.113 -20.641 -18.25 1 95.06 233 LYS B CA 1
ATOM 3908 C C . LYS B 1 233 ? -5.535 -20.688 -19.656 1 95.06 233 LYS B C 1
ATOM 3910 O O . LYS B 1 233 ? -4.32 -20.797 -19.828 1 95.06 233 LYS B O 1
ATOM 3915 N N . GLU B 1 234 ? -6.387 -20.531 -20.641 1 93 234 GLU B N 1
ATOM 3916 C CA . GLU B 1 234 ? -6.023 -20.75 -22.031 1 93 234 GLU B CA 1
ATOM 3917 C C . GLU B 1 234 ? -5.059 -19.672 -22.531 1 93 234 GLU B C 1
ATOM 3919 O O . GLU B 1 234 ? -4.145 -19.969 -23.312 1 93 234 GLU B O 1
ATOM 3924 N N . ASN B 1 235 ? -5.207 -18.516 -22.016 1 90.5 235 ASN B N 1
ATOM 3925 C CA . ASN B 1 235 ? -4.461 -17.406 -22.609 1 90.5 235 ASN B CA 1
ATOM 3926 C C . ASN B 1 235 ? -3.252 -17.016 -21.75 1 90.5 235 ASN B C 1
ATOM 3928 O O . ASN B 1 235 ? -2.311 -16.406 -22.25 1 90.5 235 ASN B O 1
ATOM 3932 N N . PHE B 1 236 ? -3.281 -17.391 -20.516 1 91.31 236 PHE B N 1
ATOM 3933 C CA . PHE B 1 236 ? -2.242 -16.844 -19.656 1 91.31 236 PHE B CA 1
ATOM 3934 C C . PHE B 1 236 ? -1.522 -17.953 -18.906 1 91.31 236 PHE B C 1
ATOM 3936 O O . PHE B 1 236 ? -0.291 -18 -18.891 1 91.31 236 PHE B O 1
ATOM 3943 N N . ILE B 1 237 ? -2.234 -18.844 -18.312 1 92.88 237 ILE B N 1
ATOM 3944 C CA . ILE B 1 237 ? -1.597 -19.891 -17.516 1 92.88 237 ILE B CA 1
ATOM 3945 C C . ILE B 1 237 ? -0.862 -20.859 -18.438 1 92.88 237 ILE B C 1
ATOM 3947 O O . ILE B 1 237 ? 0.302 -21.188 -18.203 1 92.88 237 ILE B O 1
ATOM 3951 N N . ASP B 1 238 ? -1.485 -21.25 -19.562 1 94.12 238 ASP B N 1
ATOM 3952 C CA . ASP B 1 238 ? -0.927 -22.266 -20.453 1 94.12 238 ASP B CA 1
ATOM 3953 C C . ASP B 1 238 ? 0.099 -21.656 -21.406 1 94.12 238 ASP B C 1
ATOM 3955 O O . ASP B 1 238 ? 0.899 -22.375 -22.016 1 94.12 238 ASP B O 1
ATOM 3959 N N . ASP B 1 239 ? 0.08 -20.359 -21.562 1 91.69 239 ASP B N 1
ATOM 3960 C CA . ASP B 1 239 ? 1.007 -19.672 -22.469 1 91.69 239 ASP B CA 1
ATOM 3961 C C . ASP B 1 239 ? 2.156 -19.031 -21.688 1 91.69 239 ASP B C 1
ATOM 3963 O O . ASP B 1 239 ? 1.983 -17.984 -21.078 1 91.69 239 ASP B O 1
ATOM 3967 N N . TRP B 1 240 ? 3.32 -19.516 -21.766 1 91.38 240 TRP B N 1
ATOM 3968 C CA . TRP B 1 240 ? 4.473 -19.062 -21 1 91.38 240 TRP B CA 1
ATOM 3969 C C . TRP B 1 240 ? 5.219 -17.953 -21.734 1 91.38 240 TRP B C 1
ATOM 3971 O O . TRP B 1 240 ? 6.223 -17.438 -21.25 1 91.38 240 TRP B O 1
ATOM 3981 N N . ASN B 1 241 ? 4.633 -17.5 -22.844 1 86.75 241 ASN B N 1
ATOM 3982 C CA . ASN B 1 241 ? 5.277 -16.453 -23.625 1 86.75 241 ASN B CA 1
ATOM 3983 C C . ASN B 1 241 ? 4.688 -15.086 -23.312 1 86.75 241 ASN B C 1
ATOM 3985 O O . ASN B 1 241 ? 5.199 -14.062 -23.781 1 86.75 241 ASN B O 1
ATOM 3989 N N . VAL B 1 242 ? 3.715 -15.109 -22.484 1 85.5 242 VAL B N 1
ATOM 3990 C CA . VAL B 1 242 ? 3.023 -13.852 -22.219 1 85.5 242 VAL B CA 1
ATOM 3991 C C . VAL B 1 242 ? 3.625 -13.188 -20.984 1 85.5 242 VAL B C 1
ATOM 3993 O O . VAL B 1 242 ? 3.822 -13.836 -19.953 1 85.5 242 VAL B O 1
ATOM 3996 N N . ASN B 1 243 ? 4.02 -11.984 -21.125 1 84.12 243 ASN B N 1
ATOM 3997 C CA . ASN B 1 243 ? 4.531 -11.117 -20.062 1 84.12 243 ASN B CA 1
ATOM 3998 C C . ASN B 1 243 ? 3.992 -9.695 -20.2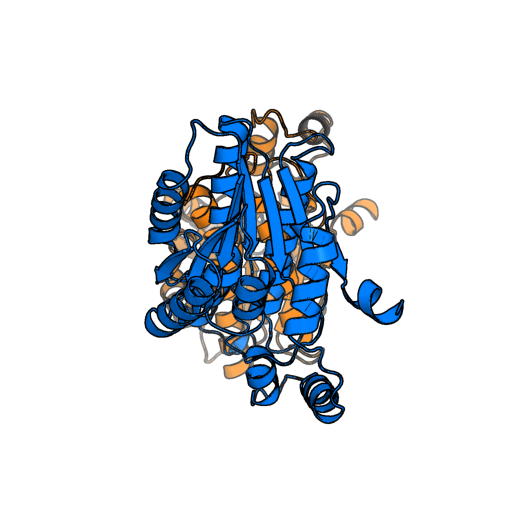03 1 84.12 243 ASN B C 1
ATOM 4000 O O . ASN B 1 243 ? 4.191 -9.047 -21.234 1 84.12 243 ASN B O 1
ATOM 4004 N N . SER B 1 244 ? 3.135 -9.367 -19.281 1 75.56 244 SER B N 1
ATOM 4005 C CA . SER B 1 244 ? 2.449 -8.094 -19.453 1 75.56 244 SER B CA 1
ATOM 4006 C C . SER B 1 244 ? 2.189 -7.422 -18.109 1 75.56 244 SER B C 1
ATOM 4008 O O . SER B 1 244 ? 1.895 -8.094 -17.109 1 75.56 244 SER B O 1
ATOM 4010 N N . ASN B 1 245 ? 2.293 -6.148 -18.188 1 71.5 245 ASN B N 1
ATOM 4011 C CA . ASN B 1 245 ? 2.01 -5.355 -17 1 71.5 245 ASN B CA 1
ATOM 4012 C C . ASN B 1 245 ? 0.519 -5.344 -16.672 1 71.5 245 ASN B C 1
ATOM 4014 O O . ASN B 1 245 ? 0.132 -5.434 -15.508 1 71.5 245 ASN B O 1
ATOM 4018 N N . PHE B 1 246 ? -0.326 -5.148 -17.594 1 73.94 246 PHE B N 1
ATOM 4019 C CA . PHE B 1 246 ? -1.759 -5.07 -17.328 1 73.94 246 PHE B CA 1
ATOM 4020 C C . PHE B 1 246 ? -2.557 -5.5 -18.562 1 73.94 246 PHE B C 1
ATOM 4022 O O . PHE B 1 246 ? -2.252 -5.09 -19.688 1 73.94 246 PHE B O 1
ATOM 4029 N N . MET B 1 247 ? -3.482 -6.438 -18.297 1 76.56 247 MET B N 1
ATOM 4030 C CA . MET B 1 247 ? -4.348 -6.91 -19.375 1 76.56 247 MET B CA 1
ATOM 4031 C C . MET B 1 247 ? -5.809 -6.922 -18.938 1 76.56 247 MET B C 1
ATOM 4033 O O . MET B 1 247 ? -6.129 -7.406 -17.844 1 76.56 247 MET B O 1
ATOM 4037 N N . LYS B 1 248 ? -6.664 -6.336 -19.734 1 73.12 248 LYS B N 1
ATOM 4038 C CA . LYS B 1 248 ? -8.102 -6.441 -19.516 1 73.12 248 LYS B CA 1
ATOM 4039 C C . LYS B 1 248 ? -8.688 -7.633 -20.266 1 73.12 248 LYS B C 1
ATOM 4041 O O . LYS B 1 248 ? -8.43 -7.809 -21.469 1 73.12 248 LYS B O 1
ATOM 4046 N N . LEU B 1 249 ? -9.453 -8.391 -19.578 1 75.88 249 LEU B N 1
ATOM 4047 C CA . LEU B 1 249 ? -9.992 -9.594 -20.188 1 75.88 249 LEU B CA 1
ATOM 4048 C C . LEU B 1 249 ? -11.117 -9.25 -21.156 1 75.88 249 LEU B C 1
ATOM 4050 O O . LEU B 1 249 ? -11.492 -10.07 -22 1 75.88 249 LEU B O 1
ATOM 4054 N N . ASP B 1 250 ? -11.625 -8.016 -20.953 1 68.38 250 ASP B N 1
ATOM 4055 C CA . ASP B 1 250 ? -12.719 -7.609 -21.828 1 68.38 250 ASP B CA 1
ATOM 4056 C C . ASP B 1 250 ? -12.359 -7.832 -23.297 1 68.38 250 ASP B C 1
ATOM 4058 O O . ASP B 1 250 ? -13.219 -8.195 -24.109 1 68.38 250 ASP B O 1
ATOM 4062 N N . THR B 1 251 ? -11.141 -7.66 -23.547 1 60.97 251 THR B N 1
ATOM 4063 C CA . THR B 1 251 ? -10.695 -7.766 -24.922 1 60.97 251 THR B CA 1
ATOM 4064 C C . THR B 1 251 ? -10.797 -9.203 -25.422 1 60.97 251 THR B C 1
ATOM 4066 O O . THR B 1 251 ? -10.883 -9.453 -26.625 1 60.97 251 THR B O 1
ATOM 4069 N N . PHE B 1 252 ? -10.875 -10.102 -24.547 1 63.56 252 PHE B N 1
ATOM 4070 C CA . PHE B 1 252 ? -10.891 -11.508 -24.922 1 63.56 252 PHE B CA 1
ATOM 4071 C C . PHE B 1 252 ? -12.32 -12.016 -25.047 1 63.56 252 PHE B C 1
ATOM 4073 O O . PHE B 1 252 ? -12.562 -13.094 -25.594 1 63.56 252 PHE B O 1
ATOM 4080 N N . PHE B 1 253 ? -13.234 -11.25 -24.516 1 60.94 253 PHE B N 1
ATOM 4081 C CA . PHE B 1 253 ? -14.633 -11.648 -24.609 1 60.94 253 PHE B CA 1
ATOM 4082 C C . PHE B 1 253 ? -15.305 -10.945 -25.781 1 60.94 253 PHE B C 1
ATOM 4084 O O . PHE B 1 253 ? -16.312 -11.43 -26.312 1 60.94 253 PHE B O 1
ATOM 4091 N N . GLU B 1 254 ? -14.945 -9.7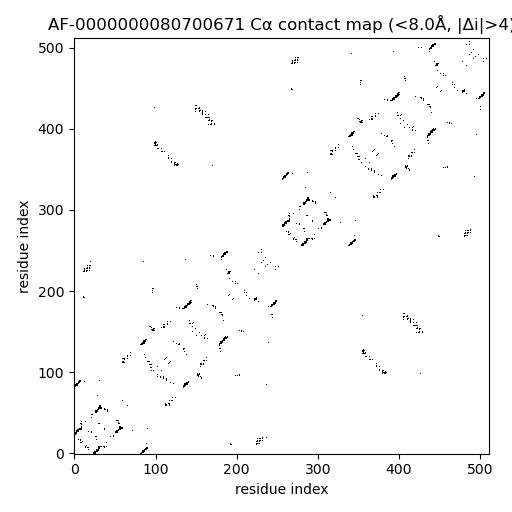11 -26.062 1 50.28 254 GLU B N 1
ATOM 4092 C CA . GLU B 1 254 ? -15.539 -9.008 -27.203 1 50.28 254 GLU B CA 1
ATOM 4093 C C . GLU B 1 254 ? -15.156 -9.672 -28.516 1 50.28 254 GLU B C 1
ATOM 4095 O O . GLU B 1 254 ? -15.922 -9.617 -29.484 1 50.28 254 GLU B O 1
ATOM 4100 N N . SER B 1 255 ? -14.047 -10.148 -28.656 1 40.25 255 SER B N 1
ATOM 4101 C CA . SER B 1 255 ? -13.664 -10.695 -29.938 1 40.25 255 SER B CA 1
ATOM 4102 C C . SER B 1 255 ? -14.383 -12.016 -30.219 1 40.25 255 SER B C 1
ATOM 4104 O O . SER B 1 255 ? -14.281 -12.562 -31.312 1 40.25 255 SER B O 1
ATOM 4106 N N . LYS B 1 256 ? -15.133 -12.586 -29.375 1 36.41 256 LYS B N 1
ATOM 4107 C CA . LYS B 1 256 ? -15.883 -13.758 -29.828 1 36.41 256 LYS B CA 1
ATOM 4108 C C . LYS B 1 256 ? -17.312 -13.367 -30.219 1 36.41 256 LYS B C 1
ATOM 4110 O O . LYS B 1 256 ? -17.953 -12.57 -29.531 1 36.41 256 LYS B O 1
#

Nearest PDB structures (foldseek):
  4tkm-assembly1_A-2  TM=8.355E-01  e=2.103E-10  Sphingomonas sp. A1
  4tkm-assembly1_B  TM=7.903E-01  e=3.138E-10  Sphingomonas sp. A1
  4tkl-assembly1_A-2  TM=7.573E-01  e=1.987E-10  Sphingomonas sp. A1
  3afm-assembly1_A  TM=7.471E-01  e=7.964E-11  Sphingomonas sp. A1
  4w7h-assembly1_A-2  TM=7.805E-01  e=8.287E-10  Sphingomonas sp. A1

Solvent-accessible surface area (backbone atoms only — not comparable to full-atom values): 26283 Å² total; per-residue (Å²): 83,32,41,38,36,32,30,34,31,56,48,56,53,28,33,34,33,56,68,63,64,61,47,96,57,33,36,43,36,35,27,21,62,49,52,67,49,40,50,49,52,48,54,59,48,44,74,78,34,94,50,61,68,46,72,42,67,43,54,54,63,46,52,90,49,46,64,58,50,50,52,58,54,57,68,68,56,63,82,90,52,77,51,35,37,34,40,35,46,50,46,66,59,58,57,64,67,38,46,57,50,68,49,46,69,68,45,53,51,45,33,40,27,35,39,27,52,37,51,52,47,52,52,16,50,51,45,28,50,22,64,77,65,74,28,42,32,35,38,38,36,58,52,54,79,46,41,80,42,73,40,45,26,28,32,68,36,26,12,24,40,24,17,44,49,40,32,49,42,13,48,44,67,63,34,49,93,85,38,54,52,32,41,36,30,35,22,76,60,65,46,75,33,72,65,49,50,50,54,58,65,52,78,49,90,56,38,78,58,36,59,56,54,43,46,37,54,72,64,64,63,42,42,54,44,58,60,50,28,48,52,45,36,67,64,47,69,73,33,85,82,61,66,42,73,69,44,63,43,62,66,70,57,66,75,103,85,33,41,37,36,31,30,34,30,57,47,56,53,28,32,33,32,54,68,62,62,59,46,96,55,33,35,41,35,36,28,21,63,50,52,67,50,39,50,50,52,48,54,57,49,46,75,78,34,93,50,60,70,46,71,41,67,42,54,54,63,46,50,91,48,47,64,57,51,50,52,58,54,57,67,68,56,62,81,89,50,77,50,37,38,34,40,35,46,50,44,66,59,58,55,62,67,37,45,57,50,68,51,47,70,66,46,53,51,45,33,39,26,37,40,28,52,37,51,52,48,52,52,16,50,50,45,26,49,23,66,75,66,74,27,43,30,34,37,38,35,59,53,54,77,44,40,80,43,71,40,46,25,28,34,68,36,25,14,23,41,24,16,44,50,39,33,50,42,13,47,45,66,64,34,49,94,82,40,53,55,32,42,36,31,34,21,76,61,67,46,76,33,71,65,48,49,49,54,57,66,50,76,48,89,56,38,79,57,36,60,58,53,44,46,36,55,73,64,63,65,43,43,55,45,59,60,51,26,48,51,46,35,66,63,48,70,72,32,86,83,61,66,40,75,71,44,64,43,61,66,69,57,65,76,103

Sequence (512 aa):
MEYVIITGARKGLGRSLARTVIDKDRVLILIARDQFKLNEIKAELNKKHHQKILAYPFDLNNYENVDDLMNNIILQFNLKDDFKITLINNAGTIHPIKTVDLLEETDIKSNLTVNVLSPVLMISKLTRFANQNSRQLKIINISSGAYNQPIDSWALYCTSKAAIQMYLEVSLSENNKDSAVKILSIDPGVMDTGMQESIRNSESKGFSKKNDFVNLYREHKLRSVDSVAKVIKENFIDDWNVNSNFMKLDTFFESKMEYVIITGARKGLGRSLARTVIDKDRVLILIARDQFKLNEIKAELNKKHHQKILAYPFDLNNYENVDDLMNNIILQFNLKDDFKITLINNAGTIHPIKTVDLLEETDIKSNLTVNVLSPVLMISKLTRFANQNSRQLKIINISSGAYNQPIDSWALYCTSKAAIQMYLEVSLSENNKDSAVKILSIDPGVMDTGMQESIRNSESKGFSKKNDFVNLYREHKLRSVDSVAKVIKENFIDDWNVNSNFMKLDTFFESK

Radius of gyration: 23.95 Å; Cα contacts (8 Å, |Δi|>4): 996; chains: 2; bounding box: 57×72×53 Å

Foldseek 3Di:
DEEEEAEPLLDFLNVLLLQQQDDQQYEYEYEEQDPVSQVVSVVVNCVPDVHHYHYDNDDLLPVVCLVVVLVVVVVPDDLVDAYAYEYEADWAAQPPQAAPVPDDPCRLSSRLSGLPRNVLVNVVVVLVVCVVSVHAYEYEYAAAPLCPDDFGSSVSVNVSRVRRLVSLVVVLVVAPLPHSYAYEYEHLYAAPTVRLVNLLPDPHPRGPCNVVSVVCVVVVVHDYSNVSSNLCNVPPVVDSNDHDSYDYCVVVVVVD/DEEEEAEPLLDFLNVLLLQQQDDQQYEYEYEEQDPVSQVVSVVVNCVPDVHHYHYDNDDLLPVVCLVVVLVVVVVPDDLVDAYAYEYEADWAAQPPQAAPVPDDPCRLSSRLSGLPRNVLVNVVVVLVVCVVSVHAYEYEYAAAPLCPDDFGSSVSVNVSRVRRLVSLVVVLVVAPLPRSYAYEYEHLYAAPTPRLVNLLPDPHPRGPCNVVSVVCVVVVVHDYSNVSSNLCNVPPVVDSNDHDSYDYCVVVVVVD